Protein AF-A0A2D7M458-F1 (afdb_monomer_lite)

Radius of gyration: 39.73 Å; chains: 1; bounding box: 103×62×144 Å

pLDDT: mean 72.44, std 22.13, range [22.31, 97.94]

Structure (mmCIF, N/CA/C/O backbone):
data_AF-A0A2D7M458-F1
#
_entry.id   AF-A0A2D7M458-F1
#
loop_
_atom_site.group_PDB
_atom_site.id
_atom_site.type_symbol
_atom_site.label_atom_id
_atom_site.label_alt_id
_atom_site.label_comp_id
_atom_site.label_asym_id
_atom_site.label_entity_id
_atom_site.label_seq_id
_atom_site.pdbx_PDB_ins_code
_atom_site.Cartn_x
_atom_site.Cartn_y
_atom_site.Cartn_z
_atom_site.occupancy
_atom_site.B_iso_or_equiv
_atom_site.auth_seq_id
_atom_site.auth_comp_id
_atom_site.auth_asym_id
_atom_site.auth_atom_id
_atom_site.pdbx_PDB_model_num
ATOM 1 N N . MET A 1 1 ? 35.253 -13.707 -53.603 1.00 42.91 1 MET A N 1
ATOM 2 C CA . MET A 1 1 ? 36.537 -14.084 -54.230 1.00 42.91 1 MET A CA 1
ATOM 3 C C . MET A 1 1 ? 36.648 -15.599 -54.204 1.00 42.91 1 MET A C 1
ATOM 5 O O . MET A 1 1 ? 36.120 -16.211 -53.281 1.00 42.91 1 MET A O 1
ATOM 9 N N . ASP A 1 2 ? 37.274 -16.210 -55.200 1.00 36.78 2 ASP A N 1
ATOM 10 C CA . ASP A 1 2 ? 37.463 -17.662 -55.325 1.00 36.78 2 ASP A CA 1
ATOM 11 C C . ASP A 1 2 ? 38.689 -18.154 -54.534 1.00 36.78 2 ASP A C 1
ATOM 13 O O . ASP A 1 2 ? 39.519 -18.883 -55.051 1.00 36.78 2 ASP A O 1
ATOM 17 N N . GLY A 1 3 ? 38.869 -17.718 -53.284 1.00 37.53 3 GLY A N 1
ATOM 18 C CA 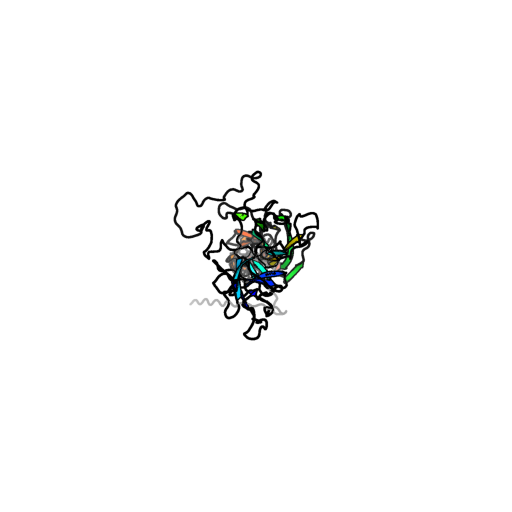. GLY A 1 3 ? 39.997 -18.173 -52.454 1.00 37.53 3 GLY A CA 1
ATOM 19 C C . GLY A 1 3 ? 41.407 -17.883 -53.007 1.00 37.53 3 GLY A C 1
ATOM 20 O O . GLY A 1 3 ? 42.372 -18.387 -52.439 1.00 37.53 3 GLY A O 1
ATOM 21 N N . GLY A 1 4 ? 41.537 -17.085 -54.076 1.00 41.81 4 GLY A N 1
ATOM 22 C CA . GLY A 1 4 ? 42.804 -16.763 -54.742 1.00 41.81 4 GLY A CA 1
ATOM 23 C C . GLY A 1 4 ? 42.955 -15.299 -55.176 1.00 41.81 4 GLY A C 1
ATOM 24 O O . GLY A 1 4 ? 43.680 -15.037 -56.129 1.00 41.81 4 GLY A O 1
ATOM 25 N N . ASP A 1 5 ? 42.273 -14.355 -54.514 1.00 41.47 5 ASP A N 1
ATOM 26 C CA . ASP A 1 5 ? 42.403 -12.897 -54.727 1.00 41.47 5 ASP A CA 1
ATOM 27 C C . ASP A 1 5 ? 42.155 -12.375 -56.164 1.00 41.47 5 ASP A C 1
ATOM 29 O O . ASP A 1 5 ? 42.577 -11.274 -56.522 1.00 41.47 5 ASP A O 1
ATOM 33 N N . ASN A 1 6 ? 41.408 -13.107 -57.000 1.00 44.62 6 ASN A N 1
ATOM 34 C CA . ASN A 1 6 ? 40.992 -12.616 -58.317 1.00 44.62 6 ASN A CA 1
ATOM 35 C C . ASN A 1 6 ? 39.714 -11.754 -58.236 1.00 44.62 6 ASN A C 1
ATOM 37 O O . ASN A 1 6 ? 38.726 -12.123 -57.588 1.00 44.62 6 ASN A O 1
ATOM 41 N N . PHE A 1 7 ? 39.699 -10.617 -58.948 1.00 40.91 7 PHE A N 1
ATOM 42 C CA . PHE A 1 7 ? 38.493 -9.799 -59.133 1.00 40.91 7 PHE A CA 1
ATOM 43 C C . PHE A 1 7 ? 37.426 -10.589 -59.916 1.00 40.91 7 PHE A C 1
ATOM 45 O O . PHE A 1 7 ? 37.661 -11.056 -61.029 1.00 40.91 7 PHE A O 1
ATOM 52 N N . ILE A 1 8 ? 36.227 -10.700 -59.332 1.00 46.44 8 ILE A N 1
ATOM 53 C CA . ILE A 1 8 ? 35.110 -11.568 -59.766 1.00 46.44 8 ILE A CA 1
ATOM 54 C C . ILE A 1 8 ? 34.598 -11.257 -61.190 1.00 46.44 8 ILE A C 1
ATOM 56 O O . ILE A 1 8 ? 34.002 -12.121 -61.830 1.00 46.44 8 ILE A O 1
ATOM 60 N N . GLY A 1 9 ? 34.891 -10.075 -61.744 1.00 43.88 9 GLY A N 1
ATOM 61 C CA . GLY A 1 9 ? 34.411 -9.648 -63.066 1.00 43.88 9 GLY A CA 1
ATOM 62 C C . GLY A 1 9 ? 34.861 -10.509 -64.258 1.00 43.88 9 GLY A C 1
ATOM 63 O O . GLY A 1 9 ? 34.273 -10.395 -65.329 1.00 43.88 9 GLY A O 1
ATOM 64 N N . ALA A 1 10 ? 35.865 -11.381 -64.098 1.00 42.72 10 ALA A N 1
ATOM 65 C CA . ALA A 1 10 ? 36.376 -12.239 -65.176 1.00 42.72 10 ALA A CA 1
ATOM 66 C C . ALA A 1 10 ? 35.914 -13.714 -65.108 1.00 42.72 10 ALA A C 1
ATOM 68 O O . ALA A 1 10 ? 36.205 -14.474 -66.028 1.00 42.72 10 ALA A O 1
ATOM 69 N N . LEU A 1 11 ? 35.202 -14.128 -64.049 1.00 46.69 11 LEU A N 1
ATOM 70 C CA . LEU A 1 11 ? 34.834 -15.535 -63.789 1.00 46.69 11 LEU A CA 1
ATOM 71 C C . LEU A 1 11 ? 33.321 -15.808 -63.783 1.00 46.69 11 LEU A C 1
ATOM 73 O O . LEU A 1 11 ? 32.903 -16.942 -63.559 1.00 46.69 11 LEU A O 1
ATOM 77 N N . ASP A 1 12 ? 32.499 -14.793 -64.044 1.00 51.44 12 ASP A N 1
ATOM 78 C CA . ASP A 1 12 ? 31.036 -14.885 -63.962 1.00 51.44 12 ASP A CA 1
ATOM 79 C C . ASP A 1 12 ? 30.378 -14.939 -65.348 1.00 51.44 12 ASP A C 1
ATOM 81 O O . ASP A 1 12 ? 29.316 -14.368 -65.566 1.00 51.44 12 ASP A O 1
ATOM 85 N N . VAL A 1 13 ? 31.003 -15.638 -66.298 1.00 52.03 13 VAL A N 1
ATOM 86 C CA . VAL A 1 13 ? 30.416 -15.981 -67.600 1.00 52.03 13 VAL A CA 1
ATOM 87 C C . VAL A 1 13 ? 30.430 -17.495 -67.776 1.00 52.03 13 VAL A C 1
ATOM 89 O O . VAL A 1 13 ? 31.457 -18.139 -67.565 1.00 52.03 13 VAL A O 1
ATOM 92 N N . ASP A 1 14 ? 29.281 -18.078 -68.121 1.00 53.59 14 ASP A N 1
ATOM 93 C CA . ASP A 1 14 ? 29.204 -19.497 -68.463 1.00 53.59 14 ASP A CA 1
ATOM 94 C C . ASP A 1 14 ? 30.024 -19.799 -69.734 1.00 53.59 14 ASP A C 1
ATOM 96 O O . ASP A 1 14 ? 30.554 -18.901 -70.392 1.00 53.59 14 ASP A O 1
ATOM 100 N N . GLN A 1 15 ? 30.131 -21.074 -70.119 1.00 51.78 15 GLN A N 1
ATOM 101 C CA . GLN A 1 15 ? 30.877 -21.480 -71.323 1.00 51.78 15 GLN A CA 1
ATOM 102 C C . GLN A 1 15 ? 30.355 -20.840 -72.631 1.00 51.78 15 GLN A C 1
ATOM 104 O O . GLN A 1 15 ? 30.968 -21.022 -73.681 1.00 51.78 15 GLN A O 1
ATOM 109 N N . LEU A 1 16 ? 29.240 -20.100 -72.580 1.00 48.41 16 LEU A N 1
ATOM 110 C CA . LEU A 1 16 ? 28.593 -19.408 -73.692 1.00 48.41 16 LEU A CA 1
ATOM 111 C C . LEU A 1 16 ? 28.726 -17.874 -73.606 1.00 48.41 16 LEU A C 1
ATOM 113 O O . LEU A 1 16 ? 28.222 -17.178 -74.486 1.00 48.41 16 LEU A O 1
ATOM 117 N N . GLY A 1 17 ? 29.417 -17.332 -72.597 1.00 50.50 17 GLY A N 1
ATOM 118 C CA . GLY A 1 17 ? 29.592 -15.888 -72.420 1.00 50.50 17 GLY A CA 1
ATOM 119 C C . GLY A 1 17 ? 28.402 -15.190 -71.754 1.00 50.50 17 GLY A C 1
ATOM 120 O O . GLY A 1 17 ? 28.288 -13.966 -71.835 1.00 50.50 17 GLY A O 1
ATOM 121 N N . THR A 1 18 ? 27.520 -15.938 -71.083 1.00 52.22 18 THR A N 1
ATOM 122 C CA . THR A 1 18 ? 26.344 -15.401 -70.383 1.00 52.22 18 THR A CA 1
ATOM 123 C C . THR A 1 18 ? 26.644 -15.175 -68.907 1.00 52.22 18 THR A C 1
ATOM 125 O O . THR A 1 18 ? 27.179 -16.063 -68.247 1.00 52.22 18 THR A O 1
ATOM 128 N N . ALA A 1 19 ? 26.278 -14.005 -68.372 1.00 56.38 19 ALA A N 1
ATOM 129 C CA . ALA A 1 19 ? 26.528 -13.667 -66.973 1.00 56.38 19 ALA A CA 1
ATOM 130 C C . ALA A 1 19 ? 25.887 -14.691 -66.011 1.00 56.38 19 ALA A C 1
ATOM 132 O O . ALA A 1 19 ? 24.665 -14.876 -66.022 1.00 56.38 19 ALA A O 1
ATOM 133 N N . VAL A 1 20 ? 26.697 -15.341 -65.172 1.00 60.06 20 VAL A N 1
ATOM 134 C CA . VAL A 1 20 ? 26.246 -16.338 -64.193 1.00 60.06 20 VAL A CA 1
ATOM 135 C C . VAL A 1 20 ? 25.509 -15.620 -63.064 1.00 60.06 20 VAL A C 1
ATOM 137 O O . VAL A 1 20 ? 26.082 -14.812 -62.341 1.00 60.06 20 VAL A O 1
ATOM 140 N N . ARG A 1 21 ? 24.214 -15.909 -62.905 1.00 61.44 21 ARG A N 1
ATOM 141 C CA . ARG A 1 21 ? 23.402 -15.392 -61.793 1.00 61.44 21 ARG A CA 1
ATOM 142 C C . ARG A 1 21 ? 23.460 -16.373 -60.633 1.00 61.44 21 ARG A C 1
ATOM 144 O O . ARG A 1 21 ? 23.138 -17.545 -60.827 1.00 61.44 21 ARG A O 1
ATOM 151 N N . ARG A 1 22 ? 23.819 -15.905 -59.439 1.00 68.94 22 ARG A N 1
ATOM 152 C CA . ARG A 1 22 ? 23.837 -16.729 -58.221 1.00 68.94 22 ARG A CA 1
ATOM 153 C C . ARG A 1 22 ? 22.893 -16.154 -57.184 1.00 68.94 22 ARG A C 1
ATOM 155 O O . ARG A 1 22 ? 22.775 -14.935 -57.071 1.00 68.94 22 ARG A O 1
ATOM 162 N N . ASP A 1 23 ? 22.224 -17.035 -56.454 1.00 70.94 23 ASP A N 1
ATOM 163 C CA . ASP A 1 23 ? 21.396 -16.640 -55.321 1.00 70.94 23 ASP A CA 1
ATOM 164 C C . ASP A 1 23 ? 22.310 -16.308 -54.130 1.00 70.94 23 ASP A C 1
ATOM 166 O O . ASP A 1 23 ? 23.219 -17.074 -53.796 1.00 70.94 23 ASP A O 1
ATOM 170 N N . LEU A 1 24 ? 22.075 -15.153 -53.510 1.00 70.31 24 LEU A N 1
ATOM 171 C CA . LEU A 1 24 ? 22.723 -14.744 -52.270 1.00 70.31 24 LEU A CA 1
ATOM 172 C C . LEU A 1 24 ? 21.852 -15.167 -51.090 1.00 70.31 24 LEU A C 1
ATOM 174 O O . LEU A 1 24 ? 20.653 -14.886 -51.061 1.00 70.31 24 LEU A O 1
ATOM 178 N N . VAL A 1 25 ? 22.472 -15.817 -50.109 1.00 77.38 25 VAL A N 1
ATOM 179 C CA . VAL A 1 25 ? 21.845 -16.187 -48.841 1.00 77.38 25 VAL A CA 1
ATOM 180 C C . VAL A 1 25 ? 22.512 -15.395 -47.729 1.00 77.38 25 VAL A C 1
ATOM 182 O O . VAL A 1 25 ? 23.719 -15.522 -47.506 1.00 77.38 25 VAL A O 1
ATOM 185 N N . THR A 1 26 ? 21.712 -14.596 -47.032 1.00 73.00 26 THR A N 1
ATOM 186 C CA . THR A 1 26 ? 22.141 -13.836 -45.858 1.00 73.00 26 THR A CA 1
ATOM 187 C C . THR A 1 26 ? 21.689 -14.568 -44.606 1.00 73.00 26 THR A C 1
ATOM 189 O O . THR A 1 26 ? 20.495 -14.795 -44.419 1.00 73.00 26 THR A O 1
ATOM 192 N N . THR A 1 27 ? 22.635 -14.924 -43.746 1.00 74.25 27 THR A N 1
ATOM 193 C CA . THR A 1 27 ? 22.366 -15.431 -42.400 1.00 74.25 27 THR A CA 1
ATOM 194 C C . THR A 1 27 ? 22.875 -14.431 -41.373 1.00 74.25 27 THR A C 1
ATOM 196 O O . THR A 1 27 ? 23.849 -13.716 -41.608 1.00 74.25 27 THR A O 1
ATOM 199 N N . VAL A 1 28 ? 22.194 -14.349 -40.235 1.00 69.19 28 VAL A N 1
ATOM 200 C CA . VAL A 1 28 ? 22.604 -13.496 -39.118 1.00 69.19 28 VAL A CA 1
ATOM 201 C C . VAL A 1 28 ? 22.677 -14.368 -37.880 1.00 69.19 28 VAL A C 1
ATOM 203 O O . VAL A 1 28 ? 21.696 -15.012 -37.516 1.00 69.19 28 VAL A O 1
ATOM 206 N N . GLU A 1 29 ? 23.841 -14.385 -37.244 1.00 70.00 29 GLU A N 1
ATOM 207 C CA . GLU A 1 29 ? 24.092 -15.145 -36.023 1.00 70.00 29 GLU A CA 1
ATOM 208 C C . GLU A 1 29 ? 24.490 -14.187 -34.895 1.00 70.00 29 GLU A C 1
ATOM 210 O O . GLU A 1 29 ? 25.413 -13.380 -35.033 1.00 70.00 29 GLU A O 1
ATOM 215 N N . GLY A 1 30 ? 23.783 -14.259 -33.765 1.00 60.41 30 GLY A N 1
ATOM 216 C CA . GLY A 1 30 ? 24.142 -13.515 -32.557 1.00 60.41 30 GLY A CA 1
ATOM 217 C C . GLY A 1 30 ? 25.309 -14.184 -31.827 1.00 60.41 30 GLY A C 1
ATOM 218 O O . GLY A 1 30 ? 25.275 -15.388 -31.576 1.00 60.41 30 GLY A O 1
ATOM 219 N N . LYS A 1 31 ? 26.339 -13.416 -31.450 1.00 54.88 31 LYS A N 1
ATOM 220 C CA . LYS A 1 31 ? 27.423 -13.885 -30.568 1.00 54.88 31 LYS A CA 1
ATOM 221 C C . LYS A 1 31 ? 27.085 -13.469 -29.129 1.00 54.88 31 LYS A C 1
ATO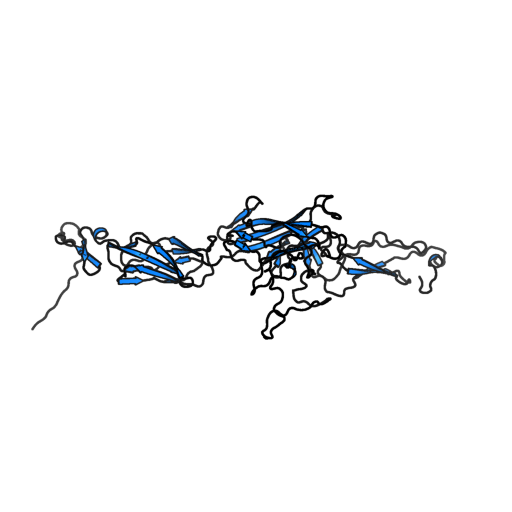M 223 O O . LYS A 1 31 ? 27.053 -12.272 -28.858 1.00 54.88 31 LYS A O 1
ATOM 228 N N . SER A 1 32 ? 26.858 -14.409 -28.202 1.00 47.12 32 SER A N 1
ATOM 229 C CA . SER A 1 32 ? 26.600 -14.073 -26.786 1.00 47.12 32 SER A CA 1
ATOM 230 C C . SER A 1 32 ? 27.602 -14.674 -25.805 1.00 47.12 32 SER A C 1
ATOM 232 O O . SER A 1 32 ? 27.968 -15.841 -25.929 1.00 47.12 32 SER A O 1
ATOM 234 N N . SER A 1 33 ? 27.969 -13.888 -24.788 1.00 36.97 33 SER A N 1
ATOM 235 C CA . SER A 1 33 ? 28.661 -14.330 -23.570 1.00 36.97 33 SER A CA 1
ATOM 236 C C . SER A 1 33 ? 27.756 -14.385 -22.327 1.00 36.97 33 SER A C 1
ATOM 238 O O . SER A 1 33 ? 28.241 -14.755 -21.264 1.00 36.97 33 SER A O 1
ATOM 240 N N . THR A 1 34 ? 26.462 -14.048 -22.416 1.00 39.31 34 THR A N 1
ATOM 241 C CA . THR A 1 34 ? 25.530 -14.050 -21.267 1.00 39.31 34 THR A CA 1
ATOM 242 C C . THR A 1 34 ? 24.084 -14.379 -21.680 1.00 39.31 34 THR A C 1
ATOM 244 O O . THR A 1 34 ? 23.667 -14.134 -22.813 1.00 39.31 34 THR A O 1
ATOM 247 N N . GLN A 1 35 ? 23.297 -14.984 -20.780 1.00 37.66 35 GLN A N 1
ATOM 248 C CA . GLN A 1 35 ? 21.851 -15.173 -20.976 1.00 37.66 35 GLN A CA 1
ATOM 249 C C . GLN A 1 35 ? 21.165 -13.798 -20.970 1.00 37.66 35 GLN A C 1
ATOM 251 O O . GLN A 1 35 ? 21.320 -13.046 -20.011 1.00 37.66 35 GLN A O 1
ATOM 256 N N . VAL A 1 36 ? 20.438 -13.443 -22.036 1.00 45.16 36 VAL A N 1
ATOM 257 C CA . VAL A 1 36 ? 19.767 -12.138 -22.155 1.00 45.16 36 VAL A CA 1
ATOM 258 C C . VAL A 1 36 ? 18.268 -12.332 -22.352 1.00 45.16 36 VAL A C 1
ATOM 260 O O . VAL A 1 36 ? 17.826 -13.169 -23.135 1.00 45.16 36 VAL A O 1
ATOM 263 N N . LYS A 1 37 ? 17.509 -11.528 -21.609 1.00 42.00 37 LYS A N 1
ATOM 264 C CA . LYS A 1 37 ? 16.048 -11.475 -21.531 1.00 42.00 37 LYS A CA 1
ATOM 265 C C . LYS A 1 37 ? 15.446 -10.720 -22.729 1.00 42.00 37 LYS A C 1
ATOM 267 O O . LYS A 1 37 ? 15.929 -9.640 -23.066 1.00 42.00 37 LYS A O 1
ATOM 272 N N . LYS A 1 38 ? 14.402 -11.265 -23.369 1.00 37.97 38 LYS A N 1
ATOM 273 C CA . LYS A 1 38 ? 13.627 -10.599 -24.434 1.00 37.97 38 LYS A CA 1
ATOM 274 C C . LYS A 1 38 ? 12.637 -9.628 -23.799 1.00 37.97 38 LYS A C 1
ATOM 276 O O . LYS A 1 38 ? 12.110 -9.904 -22.734 1.00 37.97 38 LYS A O 1
ATOM 281 N N . TYR A 1 39 ? 12.384 -8.495 -24.439 1.00 42.84 39 TYR A N 1
ATOM 282 C CA . TYR A 1 39 ? 11.534 -7.429 -23.911 1.00 42.84 39 TYR A CA 1
ATOM 283 C C . TYR A 1 39 ? 10.351 -7.210 -24.867 1.00 42.84 39 TYR A C 1
ATOM 285 O O . TYR A 1 39 ? 10.538 -6.792 -26.004 1.00 42.84 39 TYR A O 1
ATOM 293 N N . THR A 1 40 ? 9.133 -7.529 -24.432 1.00 41.59 40 THR A N 1
ATOM 294 C CA . THR A 1 40 ? 7.907 -7.516 -25.251 1.00 41.59 40 THR A CA 1
ATOM 295 C C . THR A 1 40 ? 6.961 -6.436 -24.742 1.00 41.59 40 THR A C 1
ATOM 297 O O . THR A 1 40 ? 6.500 -6.523 -23.613 1.00 41.59 40 THR A O 1
ATOM 300 N N . SER A 1 41 ? 6.652 -5.399 -25.520 1.00 40.91 41 SER A N 1
ATOM 301 C CA . SER A 1 41 ? 5.780 -4.308 -25.054 1.00 40.91 41 SER A CA 1
ATOM 302 C C . SER A 1 41 ? 4.369 -4.806 -24.713 1.00 40.91 41 SER A C 1
ATOM 304 O O . SER A 1 41 ? 3.691 -5.379 -25.568 1.00 40.91 41 SER A O 1
ATOM 306 N N . THR A 1 42 ? 3.908 -4.555 -23.488 1.00 41.25 42 THR A N 1
ATOM 307 C CA . THR A 1 42 ? 2.502 -4.762 -23.098 1.00 41.25 42 THR A CA 1
ATOM 308 C C . THR A 1 42 ? 1.607 -3.627 -23.598 1.00 41.25 42 THR A C 1
ATOM 310 O O . THR A 1 42 ? 2.117 -2.568 -23.973 1.00 41.25 42 THR A O 1
ATOM 313 N N . PRO A 1 43 ? 0.267 -3.789 -23.564 1.00 32.16 43 PRO A N 1
ATOM 314 C CA . PRO A 1 43 ? -0.682 -2.705 -23.834 1.00 32.16 43 PRO A CA 1
ATOM 315 C C . PRO A 1 43 ? -0.455 -1.435 -22.989 1.00 32.16 43 PRO A C 1
ATOM 317 O O . PRO A 1 43 ? -0.871 -0.357 -23.406 1.00 32.16 43 PRO A O 1
ATOM 320 N N . GLY A 1 44 ? 0.227 -1.548 -21.839 1.00 34.59 44 GLY A N 1
ATOM 321 C CA . GLY A 1 44 ? 0.660 -0.432 -20.988 1.00 34.59 44 GLY A CA 1
ATOM 322 C C . GLY A 1 44 ? 1.957 0.270 -21.423 1.00 34.59 44 GLY A C 1
ATOM 323 O O . GLY A 1 44 ? 2.362 1.231 -20.782 1.00 34.59 44 GLY A O 1
ATOM 324 N N . GLY A 1 45 ? 2.614 -0.174 -22.501 1.00 43.06 45 GLY A N 1
ATOM 325 C CA . GLY A 1 45 ? 3.807 0.464 -23.077 1.00 43.06 45 GLY A CA 1
ATOM 326 C C . GLY A 1 45 ? 5.149 0.044 -22.465 1.00 43.06 45 GLY A C 1
ATOM 327 O O . GLY A 1 45 ? 6.190 0.336 -23.050 1.00 43.06 45 GLY A O 1
ATOM 328 N N . ALA A 1 46 ? 5.155 -0.686 -21.347 1.00 42.59 46 ALA A N 1
ATOM 329 C CA . ALA A 1 46 ? 6.374 -1.208 -20.736 1.00 42.59 46 ALA A CA 1
ATOM 330 C C . ALA A 1 46 ? 6.718 -2.622 -21.257 1.00 42.59 46 ALA A C 1
ATOM 332 O O . ALA A 1 46 ? 5.816 -3.450 -21.463 1.00 42.59 46 ALA A O 1
ATOM 333 N N . PRO A 1 47 ? 8.007 -2.931 -21.485 1.00 44.97 47 PRO A N 1
ATOM 334 C CA . PRO A 1 47 ? 8.416 -4.240 -21.968 1.00 44.97 47 PRO A CA 1
ATOM 335 C C . PRO A 1 47 ? 8.342 -5.326 -20.880 1.00 44.97 47 PRO A C 1
ATOM 337 O O . PRO A 1 47 ? 8.878 -5.177 -19.786 1.00 44.97 47 PRO A O 1
ATOM 340 N N . VAL A 1 48 ? 7.724 -6.457 -21.208 1.00 42.22 48 VAL A N 1
ATOM 341 C CA . VAL A 1 48 ? 7.727 -7.717 -20.460 1.00 42.22 48 VAL A CA 1
ATOM 342 C C . VAL A 1 48 ? 8.960 -8.524 -20.810 1.00 42.22 48 VAL A C 1
ATOM 344 O O . VAL A 1 48 ? 9.236 -8.776 -21.980 1.00 42.22 48 VAL A O 1
ATOM 347 N N . ILE A 1 49 ? 9.655 -8.956 -19.767 1.00 45.03 49 ILE A N 1
ATOM 348 C CA . ILE A 1 49 ? 10.755 -9.907 -19.828 1.00 45.03 49 ILE A CA 1
ATOM 349 C C . ILE A 1 49 ? 10.190 -11.274 -20.237 1.00 45.03 49 ILE A C 1
ATOM 351 O O . ILE A 1 49 ? 9.504 -11.911 -19.444 1.00 45.03 49 ILE A O 1
ATOM 355 N N . ASP A 1 50 ? 10.465 -11.711 -21.461 1.00 37.53 50 ASP A N 1
ATOM 356 C CA . ASP A 1 50 ? 10.244 -13.077 -21.927 1.00 37.53 50 ASP A CA 1
ATOM 357 C C . ASP A 1 50 ? 11.604 -13.787 -22.027 1.00 37.53 50 ASP A C 1
ATOM 359 O O . ASP A 1 50 ? 12.572 -13.256 -22.579 1.00 37.53 50 ASP A O 1
ATOM 363 N N . GLU A 1 51 ? 11.719 -14.975 -21.445 1.00 37.16 51 GLU A N 1
ATOM 364 C CA . GLU A 1 51 ? 12.935 -15.785 -21.527 1.00 37.16 51 GLU A CA 1
ATOM 365 C C . GLU A 1 51 ? 12.790 -16.748 -22.703 1.00 37.16 51 GLU A C 1
ATOM 367 O O . GLU A 1 51 ? 12.181 -17.810 -22.599 1.00 37.16 51 GLU A O 1
ATOM 372 N N . GLY A 1 52 ? 13.333 -16.356 -23.857 1.00 37.31 52 GLY A N 1
ATOM 373 C CA . GLY A 1 52 ? 13.259 -17.142 -25.085 1.00 37.31 52 GLY A CA 1
ATOM 374 C C . GLY A 1 52 ? 14.610 -17.236 -25.797 1.00 37.31 52 GLY A C 1
ATOM 375 O O . GLY A 1 52 ? 15.420 -16.311 -25.700 1.00 37.31 52 GLY A O 1
ATOM 376 N N . PRO A 1 53 ? 14.883 -18.337 -26.523 1.00 36.84 53 PRO A N 1
ATOM 377 C CA . PRO A 1 53 ? 16.076 -18.442 -27.350 1.00 36.84 53 PRO A CA 1
ATOM 378 C C . PRO A 1 53 ? 16.078 -17.374 -28.453 1.00 36.84 53 PRO A C 1
ATOM 380 O O . PRO A 1 53 ? 15.031 -17.013 -28.993 1.00 36.84 53 PRO A O 1
ATOM 383 N N . TRP A 1 54 ? 17.283 -16.893 -28.771 1.00 50.75 54 TRP A N 1
ATOM 384 C CA . TRP A 1 54 ? 17.597 -15.965 -29.856 1.00 50.75 54 TRP A CA 1
ATOM 385 C C . TRP A 1 54 ? 16.814 -16.292 -31.123 1.00 50.75 54 TRP A C 1
ATOM 387 O O . TRP A 1 54 ? 17.117 -17.280 -31.781 1.00 50.75 54 TRP A O 1
ATOM 397 N N . LEU A 1 55 ? 15.884 -15.427 -31.501 1.00 43.31 55 LEU A N 1
ATOM 398 C CA . LEU A 1 55 ? 15.562 -15.189 -32.900 1.00 43.31 55 LEU A CA 1
ATOM 399 C C . LEU A 1 55 ? 15.195 -13.713 -33.013 1.00 43.31 55 LEU A C 1
ATOM 401 O O . LEU A 1 55 ? 14.087 -13.302 -32.670 1.00 43.31 55 LEU A O 1
ATOM 405 N N . SER A 1 56 ? 16.165 -12.904 -33.443 1.00 50.12 56 SER A N 1
ATOM 406 C CA . SER A 1 56 ? 15.821 -11.723 -34.219 1.00 50.12 56 SER A CA 1
ATOM 407 C C . SER A 1 56 ? 15.208 -12.239 -35.515 1.00 50.12 56 SER A C 1
ATOM 409 O O . SER A 1 56 ? 15.818 -13.044 -36.221 1.00 50.12 56 SER A O 1
ATOM 411 N N . ASP A 1 57 ? 13.987 -11.812 -35.816 1.00 54.81 57 ASP A N 1
ATOM 412 C CA . ASP A 1 57 ? 13.425 -12.082 -37.130 1.00 54.81 57 ASP A CA 1
ATOM 413 C C . ASP A 1 57 ? 14.247 -11.262 -38.125 1.00 54.81 57 ASP A C 1
ATOM 415 O O . ASP A 1 57 ? 14.249 -10.027 -38.106 1.00 54.81 57 ASP A O 1
ATOM 419 N N . VAL A 1 58 ? 15.032 -11.969 -38.931 1.00 58.22 58 VAL A N 1
ATOM 420 C CA . VAL A 1 58 ? 15.842 -11.397 -39.998 1.00 58.22 58 VAL A CA 1
ATOM 421 C C . VAL A 1 58 ? 15.012 -11.503 -41.258 1.00 58.22 58 VAL A C 1
ATOM 423 O O . VAL A 1 58 ? 14.709 -12.603 -41.722 1.00 58.22 58 VAL A O 1
ATOM 426 N N . SER A 1 59 ? 14.656 -10.359 -41.826 1.00 59.28 59 SER A N 1
ATOM 427 C CA . SER A 1 59 ? 14.052 -10.321 -43.150 1.00 59.28 59 SER A CA 1
ATOM 428 C C . SER A 1 59 ? 15.045 -9.721 -44.134 1.00 59.28 59 SER A C 1
ATOM 430 O O . SER A 1 59 ? 15.588 -8.636 -43.934 1.00 59.28 59 SER A O 1
ATOM 432 N N . VAL A 1 60 ? 15.326 -10.490 -45.180 1.00 63.56 60 VAL A N 1
ATOM 433 C CA . VAL A 1 60 ? 16.123 -10.078 -46.335 1.00 63.56 60 VAL A CA 1
ATOM 434 C C . VAL A 1 60 ? 15.436 -10.678 -47.547 1.00 63.56 60 VAL A C 1
ATOM 436 O O . VAL A 1 60 ? 15.127 -11.874 -47.544 1.00 63.56 60 VAL A O 1
ATOM 439 N N . SER A 1 61 ? 15.164 -9.888 -48.583 1.00 56.94 61 SER A N 1
ATOM 440 C CA . SER A 1 61 ? 14.687 -10.471 -49.834 1.00 56.94 61 SER A CA 1
ATOM 441 C C . SER A 1 61 ? 15.766 -11.363 -50.454 1.00 56.94 61 SER A C 1
ATOM 443 O O . SER A 1 61 ? 16.965 -11.107 -50.357 1.00 56.94 61 SER A O 1
ATOM 445 N N . ALA A 1 62 ? 15.345 -12.441 -51.118 1.00 59.19 62 ALA A N 1
ATOM 446 C CA . ALA A 1 62 ? 16.266 -13.250 -51.905 1.00 59.19 62 ALA A CA 1
ATOM 447 C C . ALA A 1 62 ? 16.818 -12.394 -53.058 1.00 59.19 62 ALA A C 1
ATOM 449 O O . ALA A 1 62 ? 16.066 -11.955 -53.935 1.00 59.19 62 ALA A O 1
ATOM 450 N N . ARG A 1 63 ? 18.131 -12.147 -53.060 1.00 65.88 63 ARG A N 1
ATOM 451 C CA . ARG A 1 63 ? 18.812 -11.342 -54.084 1.00 65.88 63 ARG A CA 1
ATOM 452 C C . ARG A 1 63 ? 19.657 -12.228 -54.995 1.00 65.88 63 ARG A C 1
ATOM 454 O O . ARG A 1 63 ? 20.170 -13.266 -54.584 1.00 65.88 63 ARG A O 1
ATOM 461 N N . ARG A 1 64 ? 19.808 -11.799 -56.251 1.00 58.59 64 ARG A N 1
ATOM 462 C CA . ARG A 1 64 ? 20.666 -12.446 -57.253 1.00 58.59 64 ARG A CA 1
ATOM 463 C C . ARG A 1 64 ? 21.785 -11.516 -57.674 1.00 58.59 64 ARG A C 1
ATOM 465 O O . ARG A 1 64 ? 21.538 -10.330 -57.880 1.00 58.59 64 ARG A O 1
ATOM 472 N N . THR A 1 65 ? 22.978 -12.064 -57.859 1.00 62.91 65 THR A N 1
ATOM 473 C CA . THR A 1 65 ? 24.091 -11.322 -58.456 1.00 62.91 65 THR A CA 1
ATOM 474 C C . THR A 1 65 ? 23.857 -11.089 -59.951 1.00 62.91 65 THR A C 1
ATOM 476 O O . THR A 1 65 ? 23.264 -11.920 -60.649 1.00 62.91 65 THR A O 1
ATOM 479 N N . ALA A 1 66 ? 24.333 -9.953 -60.456 1.00 57.72 66 ALA A N 1
ATOM 480 C CA . ALA A 1 66 ? 24.434 -9.655 -61.878 1.00 57.72 66 ALA A CA 1
ATOM 481 C C . ALA A 1 66 ? 25.812 -9.041 -62.155 1.00 57.72 66 ALA A C 1
ATOM 483 O O . ALA A 1 66 ? 26.206 -8.089 -61.494 1.00 57.72 66 ALA A O 1
ATOM 484 N N . LEU A 1 67 ? 26.541 -9.588 -63.137 1.00 63.03 67 LEU A N 1
ATOM 485 C CA . LEU A 1 67 ? 27.883 -9.118 -63.527 1.00 63.03 67 LEU A CA 1
ATOM 486 C C . LEU A 1 67 ? 28.920 -9.148 -62.382 1.00 63.03 67 LEU A C 1
ATOM 488 O O . LEU A 1 67 ? 29.785 -8.280 -62.305 1.00 63.03 67 LEU A O 1
ATOM 492 N N . GLY A 1 68 ? 28.844 -10.142 -61.490 1.00 61.50 68 GLY A N 1
ATOM 493 C CA . GLY A 1 68 ? 29.759 -10.262 -60.349 1.00 61.50 68 GLY A CA 1
ATOM 494 C C . GLY A 1 68 ? 29.481 -9.301 -59.189 1.00 61.50 68 GLY A C 1
ATOM 495 O O . GLY A 1 68 ? 30.218 -9.325 -58.204 1.00 61.50 68 GLY A O 1
ATOM 496 N N . GLU A 1 69 ? 28.420 -8.494 -59.269 1.00 64.62 69 GLU A N 1
ATOM 497 C CA . GLU A 1 69 ? 27.978 -7.587 -58.211 1.00 64.62 69 GLU A CA 1
ATOM 498 C C . GLU A 1 69 ? 26.603 -8.013 -57.677 1.00 64.62 69 GLU A C 1
ATOM 500 O O . GLU A 1 69 ? 25.732 -8.483 -58.415 1.00 64.62 69 GLU A O 1
ATOM 505 N N . GLY A 1 70 ? 26.403 -7.873 -56.368 1.00 67.62 70 GLY A N 1
ATOM 506 C CA . GLY A 1 70 ? 25.117 -8.073 -55.714 1.00 67.62 70 GLY A CA 1
ATOM 507 C C . GLY A 1 70 ? 24.948 -7.050 -54.604 1.00 67.62 70 GLY A C 1
ATOM 508 O O . GLY A 1 70 ? 25.837 -6.895 -53.770 1.00 67.62 70 GLY A O 1
ATOM 509 N N . VAL A 1 71 ? 23.814 -6.353 -54.605 1.00 70.31 71 VAL A N 1
ATOM 510 C CA . VAL A 1 71 ? 23.469 -5.353 -53.591 1.00 70.31 71 VAL A CA 1
ATOM 511 C C . VAL A 1 71 ? 22.371 -5.924 -52.703 1.00 70.31 71 VAL A C 1
ATOM 513 O O . VAL A 1 71 ? 21.350 -6.402 -53.199 1.00 70.31 71 VAL A O 1
ATOM 516 N N . ILE A 1 72 ? 22.602 -5.877 -51.393 1.00 71.81 72 ILE A N 1
ATOM 517 C CA . ILE A 1 72 ? 21.601 -6.144 -50.360 1.00 71.81 72 ILE A CA 1
ATOM 518 C C . ILE A 1 72 ? 21.331 -4.798 -49.687 1.00 71.81 72 ILE A C 1
ATOM 520 O O . ILE A 1 72 ? 22.199 -4.269 -48.997 1.00 71.81 72 ILE A O 1
ATOM 524 N N . ASP A 1 73 ? 20.161 -4.224 -49.939 1.00 73.31 73 ASP A N 1
ATOM 525 C CA . ASP A 1 73 ? 19.742 -2.896 -49.469 1.00 73.31 73 ASP A CA 1
ATOM 526 C C . ASP A 1 73 ? 18.563 -2.953 -48.483 1.00 73.31 73 ASP A C 1
ATOM 528 O O . ASP A 1 73 ? 18.151 -1.930 -47.942 1.00 73.31 73 ASP A O 1
ATOM 532 N N . ASP A 1 74 ? 18.031 -4.148 -48.234 1.00 73.19 74 ASP A N 1
ATOM 533 C CA . ASP A 1 74 ? 16.802 -4.389 -47.484 1.00 73.19 74 ASP A CA 1
ATOM 534 C C . ASP A 1 74 ? 16.998 -5.324 -46.282 1.00 73.19 74 ASP A C 1
ATOM 536 O O . ASP A 1 74 ? 16.038 -5.926 -45.807 1.00 73.19 74 ASP A O 1
ATOM 540 N N . LEU A 1 75 ? 18.229 -5.440 -45.771 1.00 77.38 75 LEU A N 1
ATOM 541 C CA . LEU A 1 75 ? 18.493 -6.157 -44.524 1.00 77.38 75 LEU A CA 1
ATOM 542 C C . LEU A 1 75 ? 17.756 -5.472 -43.368 1.00 77.38 75 LEU A C 1
ATOM 544 O O . LEU A 1 75 ? 18.126 -4.375 -42.947 1.00 77.38 75 LEU A O 1
ATOM 548 N N . GLN A 1 76 ? 16.736 -6.141 -42.836 1.00 73.88 76 GLN A N 1
ATOM 549 C CA . GLN A 1 76 ? 15.966 -5.674 -41.691 1.00 73.88 76 GLN A CA 1
ATOM 550 C C . GLN A 1 76 ? 16.082 -6.660 -40.531 1.00 73.88 76 GLN A C 1
ATOM 552 O O . GLN A 1 76 ? 15.797 -7.852 -40.660 1.00 73.88 76 GLN A O 1
ATOM 557 N N . LEU A 1 77 ? 16.475 -6.121 -39.379 1.00 71.06 77 LEU A N 1
ATOM 558 C CA . LEU A 1 77 ? 16.445 -6.806 -38.094 1.00 71.06 77 LEU A CA 1
ATOM 559 C C . LEU A 1 77 ? 15.212 -6.317 -37.335 1.00 71.06 77 LEU A C 1
ATOM 561 O O . LEU A 1 77 ? 15.162 -5.158 -36.920 1.00 71.06 77 LEU A O 1
ATOM 565 N N . SER A 1 78 ? 14.216 -7.180 -37.154 1.00 62.75 78 SER A N 1
ATOM 566 C CA . SER A 1 78 ? 13.064 -6.872 -36.299 1.00 62.75 78 SER A CA 1
ATOM 567 C C . SER A 1 78 ? 13.387 -7.180 -34.839 1.00 62.75 78 SER A C 1
ATOM 569 O O . SER A 1 78 ? 13.821 -8.286 -34.516 1.00 62.75 78 SER A O 1
ATOM 571 N N . SER A 1 79 ? 13.173 -6.188 -33.967 1.00 58.00 79 SER A N 1
ATOM 572 C CA . SER A 1 79 ? 13.378 -6.274 -32.512 1.00 58.00 79 SER A CA 1
ATOM 573 C C . SER A 1 79 ? 14.733 -6.876 -32.091 1.00 58.00 79 SER A C 1
ATOM 575 O O . SER A 1 79 ? 14.754 -7.818 -31.294 1.0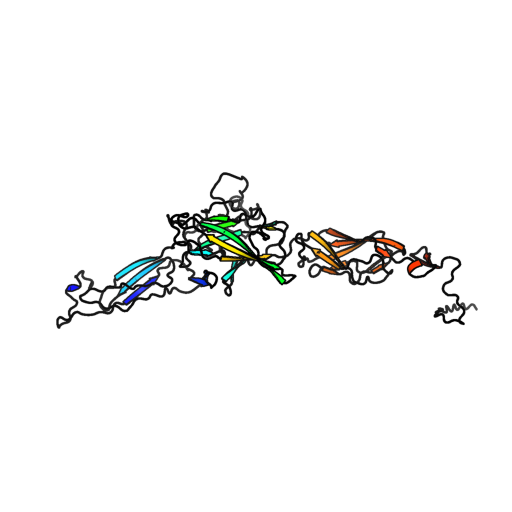0 58.00 79 SER A O 1
ATOM 577 N N . PRO A 1 80 ? 15.874 -6.379 -32.614 1.00 63.28 80 PRO A N 1
ATOM 578 C CA . PRO A 1 80 ? 17.174 -6.914 -32.235 1.00 63.28 80 PRO A CA 1
ATOM 579 C C . PRO A 1 80 ? 17.481 -6.593 -30.767 1.00 63.28 80 PRO A C 1
ATOM 581 O O . PRO A 1 80 ? 17.307 -5.460 -30.318 1.00 63.28 80 PRO A O 1
ATOM 584 N N . THR A 1 81 ? 17.973 -7.579 -30.019 1.00 62.88 81 THR A N 1
ATOM 585 C CA . THR A 1 81 ? 18.528 -7.355 -28.677 1.00 62.88 81 THR A CA 1
ATOM 586 C C . THR A 1 81 ? 19.903 -6.689 -28.773 1.00 62.88 81 THR A C 1
ATOM 588 O O . THR A 1 81 ? 20.571 -6.778 -29.808 1.00 62.88 81 THR A O 1
ATOM 591 N N . LEU A 1 82 ? 20.350 -6.034 -27.695 1.00 69.31 82 LEU A N 1
ATOM 592 C CA . LEU A 1 82 ? 21.708 -5.487 -27.628 1.00 69.31 82 LEU A CA 1
ATOM 593 C C . LEU A 1 82 ? 22.754 -6.582 -27.822 1.00 69.31 82 LEU A C 1
ATOM 595 O O . LEU A 1 82 ? 22.644 -7.662 -27.240 1.00 69.31 82 LEU A O 1
ATOM 599 N N . GLY A 1 83 ? 23.800 -6.277 -28.583 1.00 67.69 83 GLY A N 1
ATOM 600 C CA . GLY A 1 83 ? 24.909 -7.199 -28.786 1.00 67.69 83 GLY A CA 1
ATOM 601 C C . GLY A 1 83 ? 25.533 -7.104 -30.167 1.00 67.69 83 GLY A C 1
ATOM 602 O O . GLY A 1 83 ? 25.178 -6.258 -30.987 1.00 67.69 83 GLY A O 1
ATOM 603 N N . ASN A 1 84 ? 26.487 -7.996 -30.413 1.00 74.69 84 ASN A N 1
ATOM 604 C CA . ASN A 1 84 ? 27.187 -8.084 -31.685 1.00 74.69 84 ASN A CA 1
ATOM 605 C C . ASN A 1 84 ? 26.631 -9.251 -32.504 1.00 74.69 84 ASN A C 1
ATOM 607 O O . ASN A 1 84 ? 26.553 -10.388 -32.031 1.00 74.69 84 ASN A O 1
ATOM 611 N N . TYR A 1 85 ? 26.288 -8.961 -33.749 1.00 74.94 85 TYR A N 1
ATOM 612 C CA . TYR A 1 85 ? 25.737 -9.898 -34.712 1.00 74.94 85 TYR A CA 1
ATOM 613 C C . TYR A 1 85 ? 26.732 -10.076 -35.844 1.00 74.94 85 TYR A C 1
ATOM 615 O O . TYR A 1 85 ? 27.174 -9.094 -36.434 1.00 74.94 85 TYR A O 1
ATOM 623 N N . ALA A 1 86 ? 27.059 -11.319 -36.170 1.00 80.56 86 ALA A N 1
ATOM 624 C CA . ALA A 1 86 ? 27.775 -11.624 -37.394 1.00 80.56 86 ALA A CA 1
ATOM 625 C C . ALA A 1 86 ? 26.750 -11.790 -38.516 1.00 80.56 86 ALA A C 1
ATOM 627 O O . ALA A 1 86 ? 25.901 -12.680 -38.469 1.00 80.56 86 ALA A O 1
ATOM 628 N N . VAL A 1 87 ? 26.824 -10.924 -39.520 1.00 81.12 87 VAL A N 1
ATOM 629 C CA . VAL A 1 87 ? 26.066 -11.077 -40.759 1.00 81.12 87 VAL A CA 1
ATOM 630 C C . VAL A 1 87 ? 26.957 -11.792 -41.754 1.00 81.12 87 VAL A C 1
ATOM 632 O O . VAL A 1 87 ? 28.021 -11.288 -42.113 1.00 81.12 87 VAL A O 1
ATOM 635 N N . THR A 1 88 ? 26.520 -12.962 -42.203 1.00 82.94 88 THR A N 1
ATOM 636 C CA . THR A 1 88 ? 27.234 -13.778 -43.179 1.00 82.94 88 THR A CA 1
ATOM 637 C C . THR A 1 88 ? 26.461 -13.801 -44.484 1.00 82.94 88 THR A C 1
ATOM 639 O O . THR A 1 88 ? 25.310 -14.226 -44.548 1.00 82.94 88 THR A O 1
ATOM 642 N N . ILE A 1 89 ? 27.117 -13.358 -45.551 1.00 81.19 89 ILE A N 1
ATOM 643 C CA . ILE A 1 89 ? 26.607 -13.448 -46.914 1.00 81.19 89 ILE A CA 1
ATOM 644 C C . ILE A 1 89 ? 27.310 -14.620 -47.584 1.00 81.19 89 ILE A C 1
ATOM 646 O O . ILE A 1 89 ? 28.542 -14.683 -47.650 1.00 81.19 89 ILE A O 1
ATOM 650 N N . SER A 1 90 ? 26.518 -15.556 -48.092 1.00 80.12 90 SER A N 1
ATOM 651 C CA . SER A 1 90 ? 27.000 -16.764 -48.748 1.00 80.12 90 SER A CA 1
ATOM 652 C C . SER A 1 90 ? 26.342 -16.959 -50.113 1.00 80.12 90 SER A C 1
ATOM 654 O O . SER A 1 90 ? 25.233 -16.500 -50.375 1.00 80.12 90 SER A O 1
ATOM 656 N N . SER A 1 91 ? 27.059 -17.636 -51.003 1.00 75.81 91 SER A N 1
ATOM 657 C CA . SER A 1 91 ? 26.573 -18.088 -52.305 1.00 75.81 91 SER A CA 1
ATOM 658 C C . SER A 1 91 ? 27.180 -19.461 -52.574 1.00 75.81 91 SER A C 1
ATOM 660 O O . SER A 1 91 ? 28.346 -19.680 -52.227 1.00 75.81 91 SER A O 1
ATOM 662 N N . PRO A 1 92 ? 26.466 -20.374 -53.253 1.00 71.94 92 PRO A N 1
ATOM 663 C CA . PRO A 1 92 ? 27.047 -21.631 -53.699 1.00 71.94 92 PRO A CA 1
ATOM 664 C C . PRO A 1 92 ? 28.366 -21.410 -54.460 1.00 71.94 92 PRO A C 1
ATOM 666 O O . PRO A 1 92 ? 28.461 -20.526 -55.320 1.00 71.94 92 PRO A O 1
ATOM 669 N N . ALA A 1 93 ? 29.377 -22.220 -54.130 1.00 68.88 93 ALA A N 1
ATOM 670 C CA . ALA A 1 93 ? 30.708 -22.222 -54.747 1.00 68.88 93 ALA A CA 1
ATOM 671 C C . ALA A 1 93 ? 31.529 -20.917 -54.618 1.00 68.88 93 ALA A C 1
ATOM 673 O O . ALA A 1 93 ? 32.499 -20.740 -55.353 1.00 68.88 93 ALA A O 1
ATOM 674 N N . LEU A 1 94 ? 31.172 -20.012 -53.698 1.00 70.44 94 LEU A N 1
ATOM 675 C CA . LEU A 1 94 ? 31.973 -18.835 -53.342 1.00 70.44 94 LEU A CA 1
ATOM 676 C C . LEU A 1 94 ? 32.333 -18.860 -51.855 1.00 70.44 94 LEU A C 1
ATOM 678 O O . LEU A 1 94 ? 31.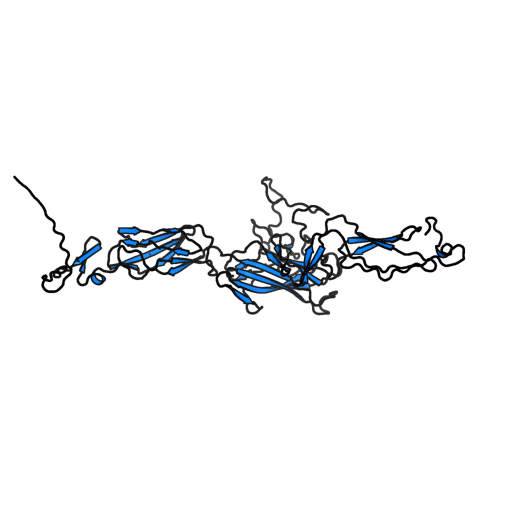572 -19.368 -51.034 1.00 70.44 94 LEU A O 1
ATOM 682 N N . ALA A 1 95 ? 33.483 -18.278 -51.506 1.00 73.12 95 ALA A N 1
ATOM 683 C CA . ALA A 1 95 ? 33.805 -18.004 -50.111 1.00 73.12 95 ALA A CA 1
ATOM 684 C C . ALA A 1 95 ? 32.789 -17.004 -49.536 1.00 73.12 95 ALA A C 1
ATOM 686 O O . ALA A 1 95 ? 32.500 -15.983 -50.168 1.00 73.12 95 ALA A O 1
ATOM 687 N N . SER A 1 96 ? 32.250 -17.303 -48.354 1.00 80.56 96 SER A N 1
ATOM 688 C CA . SER A 1 96 ? 31.358 -16.397 -47.634 1.00 80.56 96 SER A CA 1
ATOM 689 C C . SER A 1 96 ? 32.114 -15.170 -47.137 1.00 80.56 96 SER A C 1
ATOM 691 O O . SER A 1 96 ? 33.291 -15.254 -46.783 1.00 80.56 96 SER A O 1
ATOM 693 N N . VAL A 1 97 ? 31.415 -14.045 -47.053 1.00 81.12 97 VAL A N 1
ATOM 694 C CA . VAL A 1 97 ? 31.919 -12.831 -46.407 1.00 81.12 97 VAL A CA 1
ATOM 695 C C . VAL A 1 97 ? 31.093 -12.592 -45.157 1.00 81.12 97 VAL A C 1
ATOM 697 O O . VAL A 1 97 ? 29.866 -12.659 -45.207 1.00 81.12 97 VAL A O 1
ATOM 700 N N . SER A 1 98 ? 31.774 -12.304 -44.052 1.00 82.94 98 SER A N 1
ATOM 701 C CA . SER A 1 98 ? 31.134 -11.952 -42.790 1.00 82.94 98 SER A CA 1
ATOM 702 C C . SER A 1 98 ? 31.570 -10.565 -42.353 1.00 82.94 98 SER A C 1
ATOM 704 O O . SER A 1 98 ? 32.741 -10.209 -42.483 1.00 82.94 98 SER A O 1
ATOM 706 N N . PHE A 1 99 ? 30.634 -9.804 -41.804 1.00 81.00 99 PHE A N 1
ATOM 707 C CA . PHE A 1 99 ? 30.907 -8.551 -41.115 1.00 81.00 99 PHE A CA 1
ATOM 708 C C . PHE A 1 99 ? 30.096 -8.498 -39.823 1.00 81.00 99 PHE A C 1
ATOM 710 O O . PHE A 1 99 ? 29.039 -9.120 -39.719 1.00 81.00 99 PHE A O 1
ATOM 717 N N . ASP A 1 100 ? 30.607 -7.778 -38.829 1.00 81.62 100 ASP A N 1
ATOM 718 C CA . ASP A 1 100 ? 29.934 -7.635 -37.543 1.00 81.62 100 ASP A CA 1
ATOM 719 C C . ASP A 1 100 ? 29.091 -6.345 -37.528 1.00 81.62 100 ASP A C 1
ATOM 721 O O . ASP A 1 100 ? 29.551 -5.277 -37.936 1.00 81.62 100 ASP A O 1
ATOM 725 N N . ILE A 1 101 ? 27.857 -6.443 -37.035 1.00 78.56 101 ILE A N 1
ATOM 726 C CA . ILE A 1 101 ? 26.988 -5.316 -36.685 1.00 78.56 101 ILE A CA 1
ATOM 727 C C . ILE A 1 101 ? 26.872 -5.279 -35.163 1.00 78.56 101 ILE A C 1
ATOM 729 O O . ILE A 1 101 ? 26.616 -6.307 -34.539 1.00 78.56 101 ILE A O 1
ATOM 733 N N . SER A 1 102 ? 27.023 -4.101 -34.563 1.00 75.50 102 SER A N 1
ATOM 734 C CA . SER A 1 102 ? 26.783 -3.902 -33.132 1.00 75.50 102 SER A CA 1
ATOM 735 C C . SER A 1 102 ? 25.467 -3.163 -32.922 1.00 75.50 102 SER A C 1
ATOM 737 O O . SER A 1 102 ? 25.262 -2.087 -33.483 1.00 75.50 102 SER A O 1
ATOM 739 N N . ILE A 1 103 ? 24.575 -3.751 -32.128 1.00 73.88 103 ILE A N 1
ATOM 740 C CA . ILE A 1 103 ? 23.329 -3.133 -31.680 1.00 73.88 103 ILE A CA 1
ATOM 741 C C . ILE A 1 103 ? 23.566 -2.587 -30.275 1.00 73.88 103 ILE A C 1
ATOM 743 O O . ILE A 1 103 ? 23.795 -3.345 -29.329 1.00 73.88 103 ILE A O 1
ATOM 747 N N . THR A 1 104 ? 23.518 -1.264 -30.153 1.00 72.06 104 THR A N 1
ATOM 748 C CA . THR A 1 104 ? 23.684 -0.524 -28.897 1.00 72.06 104 THR A CA 1
ATOM 749 C C . THR A 1 104 ? 22.364 0.090 -28.452 1.00 72.06 104 THR A C 1
ATOM 751 O O . THR A 1 104 ? 21.450 0.243 -29.261 1.00 72.06 104 THR A O 1
ATOM 754 N N . ALA A 1 105 ? 22.275 0.466 -27.173 1.00 74.00 105 ALA A N 1
ATOM 755 C CA . ALA A 1 105 ? 21.090 1.132 -26.647 1.00 74.00 105 ALA A CA 1
ATOM 756 C C . ALA A 1 105 ? 20.799 2.419 -27.431 1.00 74.00 105 ALA A C 1
ATOM 758 O O . ALA A 1 105 ? 21.700 3.218 -27.699 1.00 74.00 105 ALA A O 1
ATOM 759 N N . GLY A 1 106 ? 19.537 2.588 -27.808 1.00 74.62 106 GLY A N 1
ATOM 760 C CA . GLY A 1 106 ? 19.017 3.789 -28.437 1.00 74.62 106 GLY A CA 1
ATOM 761 C C . GLY A 1 106 ? 18.621 4.861 -27.420 1.00 74.62 106 GLY A C 1
ATOM 762 O O . GLY A 1 106 ? 18.922 4.793 -26.229 1.00 74.62 106 GLY A O 1
ATOM 763 N N . GLN A 1 107 ? 17.907 5.876 -27.902 1.00 79.62 107 GLN A N 1
ATOM 764 C CA . GLN A 1 107 ? 17.400 6.941 -27.040 1.00 79.62 107 GLN A CA 1
ATOM 765 C C . GLN A 1 107 ? 16.238 6.480 -26.138 1.00 79.62 107 GLN A C 1
ATOM 767 O O . GLN A 1 107 ? 15.439 5.649 -26.579 1.00 79.62 107 GLN A O 1
ATOM 772 N N . PRO A 1 108 ? 16.070 7.077 -24.935 1.00 82.06 108 PRO A N 1
ATOM 773 C CA . PRO A 1 108 ? 14.956 6.777 -24.035 1.00 82.06 108 PRO A CA 1
ATOM 774 C C . PRO A 1 108 ? 13.597 6.925 -24.708 1.00 82.06 108 PRO A C 1
ATOM 776 O O . PRO A 1 108 ? 13.284 8.005 -25.202 1.00 82.06 108 PRO A O 1
ATOM 779 N N . SER A 1 109 ? 12.783 5.873 -24.658 1.00 82.69 109 SER A N 1
ATOM 780 C CA . SER A 1 109 ? 11.418 5.831 -25.194 1.00 82.69 109 SER A CA 1
ATOM 781 C C . SER A 1 109 ? 10.365 5.490 -24.134 1.00 82.69 109 SER A C 1
ATOM 783 O O . SER A 1 109 ? 9.225 5.935 -24.247 1.00 82.69 109 SER A O 1
ATOM 785 N N . SER A 1 110 ? 10.737 4.755 -23.081 1.00 84.88 110 SER A N 1
ATOM 786 C CA . SER A 1 110 ? 9.814 4.304 -22.038 1.00 84.88 110 SER A CA 1
ATOM 787 C C . SER A 1 110 ? 10.446 4.334 -20.650 1.00 84.88 110 SER A C 1
ATOM 789 O O . SER A 1 110 ? 11.672 4.340 -20.503 1.00 84.88 110 SER A O 1
ATOM 791 N N . LEU A 1 111 ? 9.588 4.344 -19.634 1.00 88.06 111 LEU A N 1
ATOM 792 C CA . LEU A 1 111 ? 9.942 4.111 -18.239 1.00 88.06 111 LEU A CA 1
ATOM 793 C C . LEU A 1 111 ? 9.680 2.646 -17.862 1.00 88.06 111 LEU A C 1
ATOM 795 O O . LEU A 1 111 ? 8.851 1.974 -18.472 1.00 88.06 111 LEU A O 1
ATOM 799 N N . ASP A 1 112 ? 10.399 2.157 -16.857 1.00 85.19 112 ASP A N 1
ATOM 800 C CA . ASP A 1 112 ? 10.187 0.854 -16.232 1.00 85.19 112 ASP A CA 1
ATOM 801 C C . ASP A 1 112 ? 10.374 0.996 -14.715 1.00 85.19 112 ASP A C 1
ATOM 803 O O . ASP A 1 112 ? 11.487 1.184 -14.226 1.00 85.19 112 ASP A O 1
ATOM 807 N N . ALA A 1 113 ? 9.262 0.955 -13.986 1.00 88.06 113 ALA A N 1
ATOM 808 C CA . ALA A 1 113 ? 9.162 1.092 -12.538 1.00 88.06 113 ALA A CA 1
ATOM 809 C C . ALA A 1 113 ? 9.287 -0.248 -11.794 1.00 88.06 113 ALA A C 1
ATOM 811 O O . ALA A 1 113 ? 9.103 -0.293 -10.577 1.00 88.06 113 ALA A O 1
ATOM 812 N N . CYS A 1 114 ? 9.598 -1.341 -12.502 1.00 80.56 114 CYS A N 1
ATOM 813 C CA . CYS A 1 114 ? 9.658 -2.683 -11.928 1.00 80.56 114 CYS A CA 1
ATOM 814 C C . CYS A 1 114 ? 11.036 -3.108 -11.422 1.00 80.56 114 CYS A C 1
ATOM 816 O O . CYS A 1 114 ? 11.324 -4.293 -11.287 1.00 80.56 114 CYS A O 1
ATOM 818 N N . GLY A 1 115 ? 11.872 -2.126 -11.079 1.00 69.75 115 GLY A N 1
ATOM 819 C CA . GLY A 1 115 ? 13.237 -2.334 -10.607 1.00 69.75 115 GLY A CA 1
ATOM 820 C C . GLY A 1 115 ? 13.379 -2.848 -9.173 1.00 69.75 115 GLY A C 1
ATOM 821 O O . GLY A 1 115 ? 14.503 -2.913 -8.684 1.00 69.75 115 GLY A O 1
ATOM 822 N N . CYS A 1 116 ? 12.292 -3.166 -8.457 1.00 71.31 116 CYS A N 1
ATOM 823 C CA . CYS A 1 116 ? 12.392 -3.604 -7.063 1.00 71.31 116 CYS A CA 1
ATOM 824 C C . CYS A 1 116 ? 12.527 -5.142 -6.914 1.00 71.31 116 CYS A C 1
ATOM 826 O O . CYS A 1 116 ? 11.902 -5.881 -7.664 1.00 71.31 116 CYS A O 1
ATOM 828 N N . PRO A 1 117 ? 13.291 -5.670 -5.935 1.00 69.12 117 PRO A N 1
ATOM 829 C CA . PRO A 1 117 ? 13.468 -7.110 -5.702 1.00 69.12 117 PRO A CA 1
ATOM 830 C C . PRO A 1 117 ? 12.175 -7.868 -5.394 1.00 69.12 117 PRO A C 1
ATOM 832 O O . PRO A 1 117 ? 12.082 -9.065 -5.642 1.00 69.12 117 PRO A O 1
ATOM 835 N N . THR A 1 118 ? 11.185 -7.190 -4.811 1.00 77.06 118 THR A N 1
ATOM 836 C CA . THR A 1 118 ? 9.867 -7.761 -4.488 1.00 77.06 118 THR A CA 1
ATOM 837 C C . THR A 1 118 ? 8.827 -7.481 -5.569 1.00 77.06 118 THR A C 1
ATOM 839 O O . THR A 1 118 ? 7.657 -7.836 -5.399 1.00 77.06 118 THR A O 1
ATOM 842 N N . CYS A 1 119 ? 9.240 -6.848 -6.667 1.00 79.94 119 CYS A N 1
ATOM 843 C CA . CYS A 1 119 ? 8.379 -6.467 -7.767 1.00 79.94 119 CYS A CA 1
ATOM 844 C C . CYS A 1 119 ? 8.288 -7.580 -8.810 1.00 79.94 119 CYS A C 1
ATOM 846 O O . CYS A 1 119 ? 9.287 -8.196 -9.178 1.00 79.94 119 CYS A O 1
ATOM 848 N N . PHE A 1 120 ? 7.092 -7.783 -9.354 1.00 82.75 120 PHE A N 1
ATOM 849 C CA . PHE A 1 120 ? 6.893 -8.559 -10.575 1.00 82.75 120 PHE A CA 1
ATOM 850 C C . PHE A 1 120 ? 5.941 -7.820 -11.506 1.00 82.75 120 PHE A C 1
ATOM 852 O O . PHE A 1 120 ? 5.053 -7.094 -11.061 1.00 82.75 120 PHE A O 1
ATOM 859 N N . ARG A 1 121 ? 6.108 -8.017 -12.812 1.00 82.00 121 ARG A N 1
ATOM 860 C CA . ARG A 1 121 ? 5.201 -7.445 -13.805 1.00 82.00 121 ARG A CA 1
ATOM 861 C C . ARG A 1 121 ? 4.029 -8.396 -14.026 1.00 82.00 121 ARG A C 1
ATOM 863 O O . ARG A 1 121 ? 4.237 -9.555 -14.389 1.00 82.00 121 ARG A O 1
ATOM 870 N N . ARG A 1 122 ? 2.806 -7.921 -13.791 1.00 82.44 122 ARG A N 1
ATOM 871 C CA . ARG A 1 122 ? 1.583 -8.699 -14.004 1.00 82.44 122 ARG A CA 1
ATOM 872 C C . ARG A 1 122 ? 1.339 -8.853 -15.509 1.00 82.44 122 ARG A C 1
ATOM 874 O O . ARG A 1 122 ? 1.446 -7.891 -16.263 1.00 82.44 122 ARG A O 1
ATOM 881 N N . ALA A 1 123 ? 1.083 -10.077 -15.969 1.00 74.25 123 ALA A N 1
ATOM 882 C CA . ALA A 1 123 ? 1.038 -10.388 -17.403 1.00 74.25 123 ALA A CA 1
ATOM 883 C C . ALA A 1 123 ? -0.247 -9.916 -18.111 1.00 74.25 123 ALA A C 1
ATOM 885 O O . ALA A 1 123 ? -0.263 -9.777 -19.331 1.00 74.25 123 ALA A O 1
ATOM 886 N N . ASP A 1 124 ? -1.324 -9.712 -17.360 1.00 77.38 124 ASP A N 1
ATOM 887 C CA . ASP A 1 124 ? -2.653 -9.344 -17.847 1.00 77.38 124 ASP A CA 1
ATOM 888 C C . ASP A 1 124 ? -2.769 -7.860 -18.216 1.00 77.38 124 ASP A C 1
ATOM 890 O O . ASP A 1 124 ? -3.304 -7.535 -19.276 1.00 77.38 124 ASP A O 1
ATOM 894 N N . ASP A 1 125 ? -2.255 -6.969 -17.371 1.00 80.69 125 ASP A N 1
ATOM 895 C CA . ASP A 1 125 ? -2.335 -5.516 -17.555 1.00 80.69 125 ASP A CA 1
ATOM 896 C C . ASP A 1 125 ? -0.970 -4.827 -17.691 1.00 80.69 125 ASP A C 1
ATOM 898 O O . ASP A 1 125 ? -0.900 -3.663 -18.087 1.00 80.69 125 ASP A O 1
ATOM 902 N N . GLY A 1 126 ? 0.124 -5.548 -17.437 1.00 76.19 126 GLY A N 1
ATOM 903 C CA . GLY A 1 126 ? 1.479 -5.020 -17.519 1.00 76.19 126 GLY A CA 1
ATOM 904 C C . GLY A 1 126 ? 1.886 -4.160 -16.325 1.00 76.19 126 GLY A C 1
ATOM 905 O O . GLY A 1 126 ? 2.984 -3.605 -16.366 1.00 76.19 126 GLY A O 1
ATOM 906 N N . ILE A 1 127 ? 1.064 -4.044 -15.275 1.00 87.50 127 ILE A N 1
ATOM 907 C CA . ILE A 1 127 ? 1.378 -3.242 -14.087 1.00 87.50 127 ILE A CA 1
ATOM 908 C C . ILE A 1 127 ? 2.471 -3.937 -13.272 1.00 87.50 127 ILE A C 1
ATOM 910 O O . ILE A 1 127 ? 2.468 -5.159 -13.099 1.00 87.50 127 ILE A O 1
ATOM 914 N N . CYS A 1 128 ? 3.428 -3.164 -12.765 1.00 88.19 128 CYS A N 1
ATOM 915 C CA . CYS A 1 128 ? 4.392 -3.689 -11.817 1.00 88.19 128 CYS A CA 1
ATOM 916 C C . CYS A 1 128 ? 3.781 -3.760 -10.416 1.00 88.19 128 CYS A C 1
ATOM 918 O O . CYS A 1 128 ? 3.243 -2.770 -9.939 1.00 88.19 128 CYS A O 1
ATOM 920 N N . VAL A 1 129 ? 3.890 -4.896 -9.735 1.00 90.31 129 VAL A N 1
ATOM 921 C CA . VAL A 1 129 ? 3.281 -5.124 -8.421 1.00 90.31 129 VAL A CA 1
ATOM 922 C C . VAL A 1 129 ? 4.366 -5.438 -7.401 1.00 90.31 129 VAL A C 1
ATOM 924 O O . VAL A 1 129 ? 5.098 -6.415 -7.559 1.00 90.31 129 VAL A O 1
ATOM 927 N N . ASP A 1 130 ? 4.445 -4.648 -6.330 1.00 91.00 130 ASP A N 1
ATOM 928 C CA . ASP A 1 130 ? 5.261 -4.969 -5.158 1.00 91.00 130 ASP A CA 1
ATOM 929 C C . ASP A 1 130 ? 4.516 -5.988 -4.281 1.00 91.00 130 ASP A C 1
ATOM 931 O O . ASP A 1 130 ? 3.485 -5.689 -3.673 1.00 91.00 130 ASP A O 1
ATOM 935 N N . THR A 1 131 ? 5.040 -7.212 -4.227 1.00 88.75 131 THR A N 1
ATOM 936 C CA . THR A 1 131 ? 4.416 -8.344 -3.516 1.00 88.75 131 THR A CA 1
ATOM 937 C C . THR A 1 131 ? 4.456 -8.216 -2.004 1.00 88.75 131 THR A C 1
ATOM 939 O O . THR A 1 131 ? 3.662 -8.855 -1.310 1.00 88.75 131 THR A O 1
ATOM 942 N N . LEU A 1 132 ? 5.388 -7.425 -1.470 1.00 89.88 132 LEU A N 1
ATOM 943 C CA . LEU A 1 132 ? 5.543 -7.286 -0.036 1.00 89.88 132 LEU A CA 1
ATOM 944 C C . LEU A 1 132 ? 4.625 -6.156 0.463 1.00 89.88 132 LEU A C 1
ATOM 946 O O . LEU A 1 132 ? 4.801 -5.001 0.068 1.00 89.88 132 LEU A O 1
ATOM 950 N N . PRO A 1 133 ? 3.665 -6.420 1.364 1.00 93.06 133 PRO A N 1
ATOM 951 C CA . PRO A 1 133 ? 2.761 -5.380 1.828 1.00 93.06 133 PRO A CA 1
ATOM 952 C C . PRO A 1 133 ? 3.485 -4.302 2.646 1.00 93.06 133 PRO A C 1
ATOM 954 O O . PRO A 1 133 ? 4.530 -4.523 3.268 1.00 93.06 133 PRO A O 1
ATOM 957 N N . TYR A 1 134 ? 2.896 -3.115 2.655 1.00 93.56 134 TYR A N 1
ATOM 958 C CA . TYR A 1 134 ? 3.262 -1.991 3.505 1.00 93.56 134 TYR A CA 1
ATOM 959 C C . TYR A 1 134 ? 2.315 -1.926 4.698 1.00 93.56 134 TYR A C 1
ATOM 961 O O . TYR A 1 134 ? 1.140 -2.243 4.570 1.00 93.56 134 TYR A O 1
ATOM 969 N N . ARG A 1 135 ? 2.800 -1.508 5.866 1.00 93.94 135 ARG A N 1
ATOM 970 C CA . ARG A 1 135 ? 1.938 -1.300 7.037 1.00 93.94 135 ARG A CA 1
ATOM 971 C C . ARG A 1 135 ? 1.514 0.155 7.102 1.00 93.94 135 ARG A C 1
ATOM 973 O O . ARG A 1 135 ? 2.370 1.031 6.985 1.00 93.94 135 ARG A O 1
ATOM 980 N N . SER A 1 136 ? 0.221 0.394 7.299 1.00 95.19 136 SER A N 1
ATOM 981 C CA . SER A 1 136 ? -0.289 1.749 7.487 1.00 95.19 136 SER A CA 1
ATOM 982 C C . SER A 1 136 ? 0.331 2.414 8.722 1.00 95.19 136 SER A C 1
ATOM 984 O O . SER A 1 136 ? 0.619 1.765 9.729 1.00 95.19 136 SER A O 1
ATOM 986 N N . ASP A 1 137 ? 0.562 3.718 8.616 1.00 93.25 137 ASP A N 1
ATOM 987 C CA . ASP A 1 137 ? 1.091 4.584 9.667 1.00 93.25 137 ASP A CA 1
ATOM 988 C C . ASP A 1 137 ? 0.659 6.035 9.372 1.00 93.25 137 ASP A C 1
ATOM 990 O O . ASP A 1 137 ? 0.144 6.330 8.290 1.00 93.25 137 ASP A O 1
ATOM 994 N N . VAL A 1 138 ? 0.899 6.971 10.294 1.00 92.19 138 VAL A N 1
ATOM 995 C CA . VAL A 1 138 ? 0.650 8.413 10.100 1.00 92.19 138 VAL A CA 1
ATOM 996 C C . VAL A 1 138 ? 1.322 8.902 8.819 1.00 92.19 138 VAL A C 1
ATOM 998 O O . VAL A 1 138 ? 0.737 9.657 8.041 1.00 92.19 138 VAL A O 1
ATOM 1001 N N . GLN A 1 139 ? 2.549 8.439 8.594 1.00 91.19 139 GLN A N 1
ATOM 1002 C CA . GLN A 1 139 ? 3.310 8.684 7.385 1.00 91.19 139 GLN A CA 1
ATOM 1003 C C . GLN A 1 139 ? 4.023 7.394 6.980 1.00 91.19 139 GLN A C 1
ATOM 1005 O O . GLN A 1 139 ? 5.000 6.987 7.603 1.00 91.19 139 GLN A O 1
ATOM 1010 N N . MET A 1 140 ? 3.536 6.765 5.917 1.00 92.00 140 MET A N 1
ATOM 1011 C CA . MET A 1 140 ? 4.021 5.487 5.414 1.00 92.00 140 MET A CA 1
ATOM 1012 C C . MET A 1 140 ? 5.008 5.708 4.256 1.00 92.00 140 MET A C 1
ATOM 1014 O O . MET A 1 140 ? 4.566 6.038 3.152 1.00 92.00 140 MET A O 1
ATOM 1018 N N . PRO A 1 141 ? 6.329 5.541 4.461 1.00 88.31 141 PRO A N 1
ATOM 1019 C CA . PRO A 1 141 ? 7.297 5.565 3.370 1.00 88.31 141 PRO A CA 1
ATOM 1020 C C . PRO A 1 141 ? 7.183 4.324 2.488 1.00 88.31 141 PRO A C 1
ATOM 1022 O O . PRO A 1 141 ? 7.144 3.198 2.992 1.00 88.31 141 PRO A O 1
ATOM 1025 N N . LEU A 1 142 ? 7.278 4.518 1.175 1.00 88.38 142 LEU A N 1
ATOM 1026 C CA . LEU A 1 142 ? 7.684 3.445 0.274 1.00 88.38 142 LEU A CA 1
ATOM 1027 C C . LEU A 1 142 ? 9.125 3.039 0.616 1.00 88.38 142 LEU A C 1
ATOM 1029 O O . LEU A 1 142 ? 9.950 3.890 0.955 1.00 88.38 142 LEU A O 1
ATOM 1033 N N . ARG A 1 143 ? 9.427 1.736 0.555 1.00 82.00 143 ARG A N 1
ATOM 1034 C CA . ARG A 1 143 ? 10.752 1.192 0.895 1.00 82.00 143 ARG A CA 1
ATOM 1035 C C . ARG A 1 143 ? 11.770 1.782 -0.069 1.00 82.00 143 ARG A C 1
ATOM 1037 O O . ARG A 1 143 ? 12.704 2.468 0.347 1.00 82.00 143 ARG A O 1
ATOM 1044 N N . PHE A 1 144 ? 11.509 1.569 -1.350 1.00 79.12 144 PHE A N 1
ATOM 1045 C CA . PHE A 1 144 ? 12.111 2.286 -2.454 1.00 79.12 144 PHE A CA 1
ATOM 1046 C C . PHE A 1 144 ? 11.243 2.108 -3.703 1.00 79.12 144 PHE A C 1
ATOM 1048 O O . PHE A 1 144 ? 10.528 1.117 -3.828 1.00 79.12 144 PHE A O 1
ATOM 1055 N N . ALA A 1 145 ? 11.310 3.067 -4.618 1.00 85.94 145 ALA A N 1
ATOM 1056 C CA . ALA A 1 145 ? 10.759 2.959 -5.961 1.00 85.94 145 ALA A CA 1
ATOM 1057 C C . ALA A 1 145 ? 11.876 3.297 -6.946 1.00 85.94 145 ALA A C 1
ATOM 1059 O O . ALA A 1 145 ? 12.422 4.398 -6.901 1.00 85.94 145 ALA A O 1
ATOM 1060 N N . LEU A 1 146 ? 12.232 2.338 -7.795 1.00 83.56 146 LEU A N 1
ATOM 1061 C CA . LEU A 1 146 ? 13.301 2.461 -8.777 1.00 83.56 146 LEU A CA 1
ATOM 1062 C C . LEU A 1 146 ? 12.679 2.478 -10.167 1.00 83.56 146 LEU A C 1
ATOM 1064 O O . LEU A 1 146 ? 11.967 1.547 -10.538 1.00 83.56 146 LEU A O 1
ATOM 1068 N N . VAL A 1 147 ? 12.964 3.538 -10.916 1.00 86.62 147 VAL A N 1
ATOM 1069 C CA . VAL A 1 147 ? 12.479 3.713 -12.280 1.00 86.62 147 VAL A CA 1
ATOM 1070 C C . VAL A 1 147 ? 13.670 3.866 -13.204 1.00 86.62 147 VAL A C 1
ATOM 1072 O O . VAL A 1 147 ? 14.482 4.776 -13.036 1.00 86.62 147 VAL A O 1
ATOM 1075 N N . VAL A 1 148 ? 13.754 2.993 -14.198 1.00 82.62 148 VAL A N 1
ATOM 1076 C CA . VAL A 1 148 ? 14.776 3.044 -15.246 1.00 82.62 148 VAL A CA 1
ATOM 1077 C C . VAL A 1 148 ? 14.157 3.464 -16.573 1.00 82.62 148 VAL A C 1
ATOM 1079 O O . VAL A 1 148 ? 12.949 3.360 -16.782 1.00 82.62 148 VAL A O 1
ATOM 1082 N N . MET A 1 149 ? 14.988 3.941 -17.488 1.00 83.06 149 MET A N 1
ATOM 1083 C CA . MET A 1 149 ? 14.610 4.262 -18.853 1.00 83.06 149 MET A CA 1
ATOM 1084 C C . MET A 1 149 ? 15.049 3.169 -19.803 1.00 83.06 149 MET A C 1
ATOM 1086 O O . MET A 1 149 ? 16.162 2.643 -19.712 1.00 83.06 149 MET A O 1
ATOM 1090 N N . ARG A 1 150 ? 14.187 2.894 -20.775 1.00 79.94 150 ARG A N 1
ATOM 1091 C CA . ARG A 1 150 ? 14.469 1.951 -21.848 1.00 79.94 150 ARG A CA 1
ATOM 1092 C C . ARG A 1 150 ? 14.317 2.601 -23.207 1.00 79.94 150 ARG A C 1
ATOM 1094 O O . ARG A 1 150 ? 13.520 3.526 -23.386 1.00 79.94 150 ARG A O 1
ATOM 1101 N N . ASP A 1 151 ? 15.101 2.129 -24.163 1.00 76.25 151 ASP A N 1
ATOM 1102 C CA . ASP A 1 151 ? 14.945 2.500 -25.562 1.00 76.25 151 ASP A CA 1
ATOM 1103 C C . ASP A 1 151 ? 13.725 1.811 -26.196 1.00 76.25 151 ASP A C 1
ATOM 1105 O O . ASP A 1 151 ? 13.001 1.059 -25.542 1.00 76.25 151 ASP A O 1
ATOM 1109 N N . ALA A 1 152 ? 13.465 2.088 -27.474 1.00 73.44 152 ALA A N 1
ATOM 1110 C CA . ALA A 1 152 ? 12.327 1.504 -28.190 1.00 73.44 152 ALA A CA 1
ATOM 1111 C C . ALA A 1 152 ? 12.450 -0.019 -28.406 1.00 73.44 152 ALA A C 1
ATOM 1113 O O . ALA A 1 152 ? 11.454 -0.674 -28.706 1.00 73.44 152 ALA A O 1
ATOM 1114 N N . GLY A 1 153 ? 13.653 -0.584 -28.258 1.00 65.81 153 GLY A N 1
ATOM 1115 C CA . GLY A 1 153 ? 13.912 -2.024 -28.281 1.00 65.81 153 GLY A CA 1
ATOM 1116 C C . GLY A 1 153 ? 13.786 -2.688 -26.905 1.00 65.81 153 GLY A C 1
ATOM 1117 O O . GLY A 1 153 ? 13.962 -3.900 -26.797 1.00 65.81 153 GLY A O 1
ATOM 1118 N N . GLY A 1 154 ? 13.485 -1.920 -25.852 1.00 67.25 154 GLY A N 1
ATOM 1119 C CA . GLY A 1 154 ? 13.390 -2.400 -24.475 1.00 67.25 154 GLY A CA 1
ATOM 1120 C C . GLY A 1 154 ? 14.740 -2.543 -23.770 1.00 67.25 154 GLY A C 1
ATOM 1121 O O . GLY A 1 154 ? 14.786 -2.990 -22.621 1.00 67.25 154 GLY A O 1
ATOM 1122 N N . ALA A 1 155 ? 15.838 -2.146 -24.408 1.00 70.25 155 ALA A N 1
ATOM 1123 C CA . ALA A 1 155 ? 17.144 -2.153 -23.782 1.00 70.25 155 ALA A CA 1
ATOM 1124 C C . ALA A 1 155 ? 17.276 -1.007 -22.779 1.00 70.25 155 ALA A C 1
ATOM 1126 O O . ALA A 1 155 ? 16.707 0.067 -22.965 1.00 70.25 155 ALA A O 1
ATOM 1127 N N . LEU A 1 156 ? 18.045 -1.227 -21.714 1.00 72.69 156 LEU A N 1
ATOM 1128 C CA . LEU A 1 156 ? 18.348 -0.175 -20.750 1.00 72.69 156 LEU A CA 1
ATOM 1129 C C . LEU A 1 156 ? 19.168 0.913 -21.427 1.00 72.69 156 LEU A C 1
ATOM 1131 O O . LEU A 1 156 ? 20.178 0.628 -22.076 1.00 72.69 156 LEU A O 1
ATOM 1135 N N . VAL A 1 157 ? 18.739 2.159 -21.261 1.00 74.50 157 VAL A N 1
ATOM 1136 C CA . VAL A 1 157 ? 19.515 3.287 -21.766 1.00 74.50 157 VAL A CA 1
ATOM 1137 C C . VAL A 1 157 ? 20.759 3.412 -20.901 1.00 74.50 157 VAL A C 1
ATOM 1139 O O . VAL A 1 157 ? 20.677 3.714 -19.713 1.00 74.50 157 VAL A O 1
ATOM 1142 N N . ASN A 1 158 ? 21.915 3.136 -21.504 1.00 63.19 158 ASN A N 1
ATOM 1143 C CA . ASN A 1 158 ? 23.179 3.142 -20.792 1.00 63.19 158 ASN A CA 1
ATOM 1144 C C . ASN A 1 158 ? 23.580 4.569 -20.383 1.00 63.19 158 ASN A C 1
ATOM 1146 O O . ASN A 1 158 ? 23.696 5.469 -21.210 1.00 63.19 158 ASN A O 1
ATOM 1150 N N . THR A 1 159 ? 23.902 4.693 -19.104 1.00 51.25 159 THR A N 1
ATOM 1151 C CA . THR A 1 159 ? 24.654 5.742 -18.401 1.00 51.25 159 THR A CA 1
ATOM 1152 C C . THR A 1 159 ? 25.970 6.229 -19.035 1.00 51.25 159 THR A C 1
ATOM 1154 O O . THR A 1 159 ? 26.490 7.252 -18.606 1.00 51.25 159 THR A O 1
ATOM 1157 N N . THR A 1 160 ? 26.556 5.523 -20.011 1.00 47.53 160 THR A N 1
ATOM 1158 C CA . THR A 1 160 ? 27.831 5.918 -20.651 1.00 47.53 160 THR A CA 1
ATOM 1159 C C . THR A 1 160 ? 27.668 6.542 -22.037 1.00 47.53 160 THR A C 1
ATOM 1161 O O . THR A 1 160 ? 28.670 6.830 -22.694 1.00 47.53 160 THR A O 1
ATOM 1164 N N . LEU A 1 161 ? 26.438 6.701 -22.537 1.00 51.94 161 LEU A N 1
ATOM 1165 C CA . LEU A 1 161 ? 26.209 7.470 -23.758 1.00 51.94 161 LEU A CA 1
ATOM 1166 C C . LEU A 1 161 ? 26.446 8.948 -23.433 1.00 51.94 161 LEU A C 1
ATOM 1168 O O . LEU A 1 161 ? 25.816 9.498 -22.539 1.00 51.94 161 LEU A O 1
ATOM 1172 N N . VAL A 1 162 ? 27.349 9.590 -24.175 1.00 46.22 162 VAL A N 1
ATOM 1173 C CA . VAL A 1 162 ? 27.712 11.012 -24.004 1.00 46.22 162 VAL A CA 1
ATOM 1174 C C . VAL A 1 162 ? 26.506 11.949 -24.234 1.00 46.22 162 VAL A C 1
ATOM 1176 O O . VAL A 1 162 ? 26.527 13.092 -23.793 1.00 46.22 162 VAL A O 1
ATOM 1179 N N . ASP A 1 163 ? 25.426 11.423 -24.828 1.00 52.97 163 ASP A N 1
ATOM 1180 C CA . ASP A 1 163 ? 24.197 12.136 -25.187 1.00 52.97 163 ASP A CA 1
ATOM 1181 C C . ASP A 1 163 ? 22.937 11.553 -24.497 1.00 52.97 163 ASP A C 1
ATOM 1183 O O . ASP A 1 163 ? 21.855 11.513 -25.098 1.00 52.97 163 ASP A O 1
ATOM 1187 N N . THR A 1 164 ? 23.026 11.039 -23.259 1.00 61.50 164 THR A N 1
ATOM 1188 C CA . THR A 1 164 ? 21.807 10.658 -22.522 1.00 61.50 164 THR A CA 1
ATOM 1189 C C . THR A 1 164 ? 20.949 11.892 -22.260 1.00 61.50 164 THR A C 1
ATOM 1191 O O . THR A 1 164 ? 21.323 12.808 -21.531 1.00 61.50 164 THR A O 1
ATOM 1194 N N . ALA A 1 165 ? 19.758 11.919 -22.861 1.00 68.56 165 ALA A N 1
ATOM 1195 C CA . ALA A 1 165 ? 18.804 12.992 -22.633 1.00 68.56 165 ALA A CA 1
ATOM 1196 C C . ALA A 1 165 ? 18.459 13.073 -21.138 1.00 68.56 165 ALA A C 1
ATOM 1198 O O . ALA A 1 165 ? 17.901 12.127 -20.580 1.00 68.56 165 ALA A O 1
ATOM 1199 N N . ILE A 1 166 ? 18.742 14.218 -20.515 1.00 79.12 166 ILE A N 1
ATOM 1200 C CA . ILE A 1 166 ? 18.315 14.519 -19.147 1.00 79.12 166 ILE A CA 1
ATOM 1201 C C . ILE A 1 166 ? 16.784 14.550 -19.114 1.00 79.12 166 ILE A C 1
ATOM 1203 O O . ILE A 1 166 ? 16.142 15.200 -19.948 1.00 79.12 166 ILE A O 1
ATOM 1207 N N . ARG A 1 167 ? 16.174 13.852 -18.152 1.00 83.19 167 ARG A N 1
ATOM 1208 C CA . ARG A 1 167 ? 14.712 13.724 -18.059 1.00 83.19 167 ARG A CA 1
ATOM 1209 C C . ARG A 1 167 ? 14.199 14.050 -16.672 1.00 83.19 167 ARG A C 1
ATOM 1211 O O . ARG A 1 167 ? 14.676 13.520 -15.680 1.00 83.19 167 ARG A O 1
ATOM 1218 N N . ASN A 1 168 ? 13.129 14.835 -16.615 1.00 88.56 168 ASN A N 1
ATOM 1219 C CA . ASN A 1 168 ? 12.318 14.940 -15.408 1.00 88.56 168 ASN A CA 1
ATOM 1220 C C . ASN A 1 168 ? 11.391 13.724 -15.333 1.00 88.56 168 ASN A C 1
ATOM 1222 O O . ASN A 1 168 ? 10.624 13.489 -16.272 1.00 88.56 168 ASN A O 1
ATOM 1226 N N . VAL A 1 169 ? 11.470 12.968 -14.246 1.00 90.38 169 VAL A N 1
ATOM 1227 C CA . VAL A 1 169 ? 10.593 11.836 -13.955 1.00 90.38 169 VAL A CA 1
ATOM 1228 C C . VAL A 1 169 ? 9.717 12.215 -12.771 1.00 90.38 169 VAL A C 1
ATOM 1230 O O . VAL A 1 169 ? 10.205 12.605 -11.708 1.00 90.38 169 VAL A O 1
ATOM 1233 N N . THR A 1 170 ? 8.407 12.118 -12.965 1.00 92.50 170 THR A N 1
ATOM 1234 C CA . THR A 1 170 ? 7.406 12.468 -11.962 1.00 92.50 170 THR A CA 1
ATOM 1235 C C . THR A 1 170 ? 6.661 11.227 -11.505 1.00 92.50 170 THR A C 1
ATOM 1237 O O . THR A 1 170 ? 6.235 10.428 -12.336 1.00 92.50 170 THR A O 1
ATOM 1240 N N . ALA A 1 171 ? 6.481 11.092 -10.196 1.00 93.62 171 ALA A N 1
ATOM 1241 C CA . ALA A 1 171 ? 5.673 10.057 -9.573 1.00 93.62 171 ALA A CA 1
ATOM 1242 C C . ALA A 1 171 ? 4.343 10.659 -9.111 1.00 93.62 171 ALA A C 1
ATOM 1244 O O . ALA A 1 171 ? 4.322 11.641 -8.368 1.00 93.62 171 ALA A O 1
ATOM 1245 N N . GLU A 1 172 ? 3.231 10.067 -9.525 1.00 94.00 172 GLU A N 1
ATOM 1246 C CA . GLU A 1 172 ? 1.891 10.503 -9.144 1.00 94.00 172 GLU A CA 1
ATOM 1247 C C . GLU A 1 172 ? 1.107 9.326 -8.577 1.00 94.00 172 GLU A C 1
ATOM 1249 O O . GLU A 1 172 ? 1.067 8.256 -9.173 1.00 94.00 172 GLU A O 1
ATOM 1254 N N . LEU A 1 173 ? 0.451 9.516 -7.434 1.00 96.12 173 LEU A N 1
ATOM 1255 C CA . LEU A 1 173 ? -0.554 8.566 -6.969 1.00 96.12 173 LEU A CA 1
ATOM 1256 C C . LEU A 1 173 ? -1.820 8.802 -7.792 1.00 96.12 173 LEU A C 1
ATOM 1258 O O . LEU A 1 173 ? -2.361 9.907 -7.756 1.00 96.12 173 LEU A O 1
ATOM 1262 N N . ILE A 1 174 ? -2.282 7.784 -8.518 1.00 95.81 174 ILE A N 1
ATOM 1263 C CA . ILE A 1 174 ? -3.411 7.913 -9.455 1.00 95.81 174 ILE A CA 1
ATOM 1264 C C . ILE A 1 174 ? -4.640 7.113 -9.029 1.00 95.81 174 ILE A C 1
ATOM 1266 O O . ILE A 1 174 ? -5.758 7.431 -9.440 1.00 95.81 174 ILE A O 1
ATOM 1270 N N . TYR A 1 175 ? -4.461 6.096 -8.187 1.00 97.00 175 TYR A N 1
ATOM 1271 C CA . TYR A 1 175 ? -5.536 5.190 -7.802 1.00 97.00 175 TYR A CA 1
ATOM 1272 C C . TYR A 1 175 ? -5.344 4.634 -6.392 1.00 97.00 175 TYR A C 1
ATOM 1274 O O . TYR A 1 175 ? -4.215 4.416 -5.949 1.00 97.00 175 TYR A O 1
ATOM 1282 N N . GLY A 1 176 ? -6.460 4.382 -5.711 1.00 96.94 176 GLY A N 1
ATOM 1283 C CA . GLY A 1 176 ? -6.516 3.563 -4.509 1.00 96.94 176 GLY A CA 1
ATOM 1284 C C . GLY A 1 176 ? -7.849 2.833 -4.388 1.00 96.94 176 GLY A C 1
ATOM 1285 O O . GLY A 1 176 ? -8.881 3.344 -4.825 1.00 96.94 176 GLY A O 1
ATOM 1286 N N . LYS A 1 177 ? -7.827 1.647 -3.788 1.00 97.06 177 LYS A N 1
ATOM 1287 C CA . LYS A 1 177 ? -9.002 0.816 -3.530 1.00 97.06 177 LYS A CA 1
ATOM 1288 C C . LYS A 1 177 ? -8.997 0.354 -2.089 1.00 97.06 177 LYS A C 1
ATOM 1290 O O . LYS A 1 177 ? -8.035 -0.269 -1.664 1.00 97.06 177 LYS A O 1
ATOM 1295 N N . ASN A 1 178 ? -10.056 0.660 -1.352 1.00 94.94 178 ASN A N 1
ATOM 1296 C CA . ASN A 1 178 ? -10.205 0.247 0.036 1.00 94.94 178 ASN A CA 1
ATOM 1297 C C . ASN A 1 178 ? -10.703 -1.203 0.106 1.00 94.94 178 ASN A C 1
ATOM 1299 O O . ASN A 1 178 ? -11.764 -1.512 -0.436 1.00 94.94 178 ASN A O 1
ATOM 1303 N N . ASP A 1 179 ? -9.973 -2.071 0.803 1.00 92.50 179 ASP A N 1
ATOM 1304 C CA . ASP A 1 179 ? -10.312 -3.498 0.895 1.00 92.50 179 ASP A CA 1
ATOM 1305 C C . ASP A 1 179 ? -11.569 -3.765 1.732 1.00 92.50 179 ASP A C 1
ATOM 1307 O O . ASP A 1 179 ? -12.323 -4.693 1.445 1.00 92.50 179 ASP A O 1
ATOM 1311 N N . ALA A 1 180 ? -11.828 -2.944 2.752 1.00 88.12 180 ALA A N 1
ATOM 1312 C CA . ALA A 1 180 ? -12.961 -3.128 3.655 1.00 88.12 180 ALA A CA 1
ATOM 1313 C C . ALA A 1 180 ? -14.288 -2.681 3.025 1.00 88.12 180 ALA A C 1
ATOM 1315 O O . ALA A 1 180 ? -15.322 -3.314 3.237 1.00 88.12 180 ALA A O 1
ATOM 1316 N N . THR A 1 181 ? -14.279 -1.583 2.263 1.00 91.19 181 THR A N 1
ATOM 1317 C CA . THR A 1 181 ? -15.497 -1.008 1.664 1.00 91.19 181 THR A CA 1
ATOM 1318 C C . THR A 1 181 ? -15.652 -1.320 0.178 1.00 91.19 181 THR A C 1
ATOM 1320 O O . THR A 1 181 ? -16.736 -1.133 -0.373 1.00 91.19 181 THR A O 1
ATOM 1323 N N . GLY A 1 182 ? -14.581 -1.754 -0.490 1.00 93.06 182 GLY A N 1
ATOM 1324 C CA . GLY A 1 182 ? -14.515 -1.880 -1.946 1.00 93.06 182 GLY A CA 1
ATOM 1325 C C . GLY A 1 182 ? -14.504 -0.536 -2.681 1.00 93.06 182 GLY A C 1
ATOM 1326 O O . GLY A 1 182 ? -14.607 -0.516 -3.906 1.00 93.06 182 GLY A O 1
ATOM 1327 N N . GLN A 1 183 ? -14.416 0.589 -1.962 1.00 94.50 183 GLN A N 1
ATOM 1328 C CA . GLN A 1 183 ? -14.453 1.917 -2.563 1.00 94.50 183 GLN A CA 1
ATOM 1329 C C . GLN A 1 183 ? -13.168 2.195 -3.342 1.00 94.50 183 GLN A C 1
ATOM 1331 O O . GLN A 1 183 ? -12.069 2.109 -2.798 1.00 94.50 183 GLN A O 1
ATOM 1336 N N . GLU A 1 184 ? -13.328 2.617 -4.591 1.00 96.06 184 GLU A N 1
ATOM 1337 C CA . GLU A 1 184 ? -12.230 3.029 -5.459 1.00 96.06 184 GLU A CA 1
ATOM 1338 C C . GLU A 1 184 ? -12.150 4.556 -5.544 1.00 96.06 184 GLU A C 1
ATOM 1340 O O . GLU A 1 184 ? -13.164 5.253 -5.639 1.00 96.06 184 GLU A O 1
ATOM 1345 N N . VAL A 1 185 ? -10.930 5.086 -5.521 1.00 94.94 185 VAL A N 1
ATOM 1346 C CA . VAL A 1 185 ? -10.630 6.515 -5.581 1.00 94.94 185 VAL A CA 1
ATOM 1347 C C . VAL A 1 185 ? -9.609 6.753 -6.682 1.00 94.94 185 VAL A C 1
ATOM 1349 O O . VAL A 1 185 ? -8.548 6.136 -6.704 1.00 94.94 185 VAL A O 1
ATOM 1352 N N . ARG A 1 186 ? -9.917 7.684 -7.588 1.00 95.75 186 ARG A N 1
ATOM 1353 C CA . ARG A 1 186 ? -8.953 8.212 -8.558 1.00 95.75 186 ARG A CA 1
ATOM 1354 C C . ARG A 1 186 ? -8.371 9.502 -8.009 1.00 95.75 186 ARG A C 1
ATOM 1356 O O . ARG A 1 186 ? -9.106 10.461 -7.778 1.00 95.75 186 ARG A O 1
ATOM 1363 N N . TYR A 1 187 ? -7.068 9.503 -7.784 1.00 93.19 187 TYR A N 1
ATOM 1364 C CA . TYR A 1 187 ? -6.368 10.640 -7.207 1.00 93.19 187 TYR A CA 1
ATOM 1365 C C . TYR A 1 187 ? -5.935 11.623 -8.293 1.00 93.19 187 TYR A C 1
ATOM 1367 O O . TYR A 1 187 ? -5.744 11.274 -9.458 1.00 93.19 187 TYR A O 1
ATOM 1375 N N . THR A 1 188 ? -5.800 12.881 -7.892 1.00 89.19 188 THR A N 1
ATOM 1376 C CA . THR A 1 188 ? -5.247 13.957 -8.720 1.00 89.19 188 THR A CA 1
ATOM 1377 C C . THR A 1 188 ? -4.187 14.696 -7.907 1.00 89.19 188 THR A C 1
ATOM 1379 O O . THR A 1 188 ? -4.193 14.589 -6.679 1.00 89.19 188 THR A O 1
ATOM 1382 N N . PRO A 1 189 ? -3.323 15.518 -8.525 1.00 79.69 189 PRO A N 1
ATOM 1383 C CA . PRO A 1 189 ? -2.353 16.316 -7.773 1.00 79.69 189 PRO A CA 1
ATOM 1384 C C . PRO A 1 189 ? -2.967 17.186 -6.658 1.00 79.69 189 PRO A C 1
ATOM 1386 O O . PRO A 1 189 ? -2.305 17.457 -5.664 1.00 79.69 189 PRO A O 1
ATOM 1389 N N . ASN A 1 190 ? -4.240 17.585 -6.791 1.00 80.75 190 ASN A N 1
ATOM 1390 C CA . ASN A 1 190 ? -4.954 18.405 -5.802 1.00 80.75 190 ASN A CA 1
ATOM 1391 C C . ASN A 1 190 ? -5.725 17.586 -4.753 1.00 80.75 190 ASN A C 1
ATOM 1393 O O . ASN A 1 190 ? -6.178 18.133 -3.752 1.00 80.75 190 ASN A O 1
ATOM 1397 N N . ALA A 1 191 ? -5.923 16.294 -4.999 1.00 84.31 191 ALA A N 1
ATOM 1398 C CA . ALA A 1 191 ? -6.646 15.383 -4.126 1.00 84.31 191 ALA A CA 1
ATOM 1399 C C . ALA A 1 191 ? -5.886 14.059 -4.123 1.00 84.31 191 ALA A C 1
ATOM 1401 O O . ALA A 1 191 ? -6.152 13.183 -4.946 1.00 84.31 191 ALA A O 1
ATOM 1402 N N . THR A 1 192 ? -4.898 13.965 -3.236 1.00 88.69 192 THR A N 1
ATOM 1403 C CA . THR A 1 192 ? -3.973 12.837 -3.114 1.00 88.69 192 THR A CA 1
ATOM 1404 C C . THR A 1 192 ? -3.732 12.502 -1.645 1.00 88.69 192 THR A C 1
ATOM 1406 O O . THR A 1 192 ? -3.904 13.350 -0.771 1.00 88.69 192 THR A O 1
ATOM 1409 N N . LEU A 1 193 ? -3.326 11.261 -1.379 1.00 90.50 193 LEU A N 1
ATOM 1410 C CA . LEU A 1 193 ? -2.813 10.836 -0.075 1.00 90.50 193 LEU A CA 1
ATOM 1411 C C . LEU A 1 193 ? -1.295 10.999 0.043 1.00 90.50 193 LEU A C 1
ATOM 1413 O O . LEU A 1 193 ? -0.732 10.684 1.092 1.00 90.50 193 LEU A O 1
ATOM 1417 N N . LEU A 1 194 ? -0.619 11.473 -1.007 1.00 91.06 194 LEU A N 1
ATOM 1418 C CA . LEU A 1 194 ? 0.806 11.770 -0.922 1.00 91.06 194 LEU A CA 1
ATOM 1419 C C . LEU A 1 194 ? 1.054 12.890 0.086 1.00 91.06 194 LEU A C 1
ATOM 1421 O O . LEU A 1 194 ? 0.451 13.958 0.019 1.00 91.06 194 LEU A O 1
ATOM 1425 N N . SER A 1 195 ? 1.960 12.632 1.025 1.00 87.88 195 SER A N 1
ATOM 1426 C CA . SER A 1 195 ? 2.412 13.629 1.991 1.00 87.88 195 SER A CA 1
ATOM 1427 C C . SER A 1 195 ? 3.174 14.748 1.284 1.00 87.88 195 SER A C 1
ATOM 1429 O O . SER A 1 195 ? 3.920 14.477 0.343 1.00 87.88 195 SER A O 1
ATOM 1431 N N . GLU A 1 196 ? 3.080 15.974 1.803 1.00 85.69 196 GLU A N 1
ATOM 1432 C CA . GLU A 1 196 ? 3.883 17.130 1.369 1.00 85.69 196 GLU A CA 1
ATOM 1433 C C . GLU A 1 196 ? 5.395 16.894 1.518 1.00 85.69 196 GLU A C 1
ATOM 1435 O O . GLU A 1 196 ? 6.195 17.533 0.843 1.00 85.69 196 GLU A O 1
ATOM 1440 N N . ALA A 1 197 ? 5.794 15.942 2.369 1.00 82.38 197 ALA A N 1
ATOM 1441 C CA . ALA A 1 197 ? 7.183 15.507 2.507 1.00 82.38 197 ALA A CA 1
ATOM 1442 C C . ALA A 1 197 ? 7.680 14.641 1.331 1.00 82.38 197 ALA A C 1
ATOM 1444 O O . ALA A 1 197 ? 8.874 14.349 1.251 1.00 82.38 197 ALA A O 1
ATOM 1445 N N . SER A 1 198 ? 6.783 14.183 0.451 1.00 86.25 198 SER A N 1
ATOM 1446 C CA . SER A 1 198 ? 7.143 13.356 -0.701 1.00 86.25 198 SER A CA 1
ATOM 1447 C C . SER A 1 198 ? 7.809 14.206 -1.769 1.00 86.25 198 SER A C 1
ATOM 1449 O O . SER A 1 198 ? 7.205 15.140 -2.300 1.00 86.25 198 SER A O 1
ATOM 1451 N N . GLN A 1 199 ? 9.022 13.827 -2.162 1.00 85.94 199 GLN A N 1
ATOM 1452 C CA . GLN A 1 199 ? 9.612 14.379 -3.370 1.00 85.94 199 GLN A CA 1
ATOM 1453 C C . GLN A 1 199 ? 8.968 13.678 -4.562 1.00 85.94 199 GLN A C 1
ATOM 1455 O O . GLN A 1 199 ? 9.259 12.525 -4.816 1.00 85.94 199 GLN A O 1
ATOM 1460 N N . VAL A 1 200 ? 8.090 14.338 -5.312 1.00 88.69 200 VAL A N 1
ATOM 1461 C CA . VAL A 1 200 ? 7.369 13.686 -6.429 1.00 88.69 200 VAL A CA 1
ATOM 1462 C C . VAL A 1 200 ? 8.069 13.824 -7.781 1.00 88.69 200 VAL A C 1
ATOM 1464 O O . VAL A 1 200 ? 7.573 13.321 -8.785 1.00 88.69 200 VAL A O 1
ATOM 1467 N N . ARG A 1 201 ? 9.210 14.523 -7.840 1.00 89.50 201 ARG A N 1
ATOM 1468 C CA . ARG A 1 201 ? 9.967 14.765 -9.078 1.00 89.50 201 ARG A CA 1
ATOM 1469 C C . ARG A 1 201 ? 11.460 14.581 -8.863 1.00 89.50 201 ARG A C 1
ATOM 1471 O O . ARG A 1 201 ? 12.012 15.176 -7.938 1.00 89.50 201 ARG A O 1
ATOM 1478 N N . LEU A 1 202 ? 12.098 13.825 -9.746 1.00 87.38 202 LEU A N 1
ATOM 1479 C CA . LEU A 1 202 ? 13.547 13.640 -9.801 1.00 87.38 202 LEU A CA 1
ATOM 1480 C C . LEU A 1 202 ? 14.036 13.861 -11.234 1.00 87.38 202 LEU A C 1
ATOM 1482 O O . LEU A 1 202 ? 13.275 13.698 -12.190 1.00 87.38 202 LEU A O 1
ATOM 1486 N N . ILE A 1 203 ? 15.294 14.259 -11.387 1.00 84.94 203 ILE A N 1
ATOM 1487 C CA . ILE A 1 203 ? 15.917 14.497 -12.688 1.00 84.94 203 ILE A CA 1
ATOM 1488 C C . ILE A 1 203 ? 16.889 13.357 -12.958 1.00 84.94 203 ILE A C 1
ATOM 1490 O O . ILE A 1 203 ? 17.914 13.249 -12.304 1.00 84.94 203 ILE A O 1
ATOM 1494 N N . ALA A 1 204 ? 16.573 12.514 -13.927 1.00 83.38 204 ALA A N 1
ATOM 1495 C CA . ALA A 1 204 ? 17.450 11.459 -14.397 1.00 83.38 204 ALA A CA 1
ATOM 1496 C C . ALA A 1 204 ? 18.515 12.017 -15.352 1.00 83.38 204 ALA A C 1
ATOM 1498 O O . ALA A 1 204 ? 18.165 12.629 -16.364 1.00 83.38 204 ALA A O 1
ATOM 1499 N N . GLU A 1 205 ? 19.788 11.744 -15.075 1.00 75.62 205 GLU A N 1
ATOM 1500 C CA . GLU A 1 205 ? 20.938 12.159 -15.895 1.00 75.62 205 GLU A CA 1
ATOM 1501 C C . GLU A 1 205 ? 21.610 10.951 -16.580 1.00 75.62 205 GLU A C 1
ATOM 1503 O O . GLU A 1 205 ? 22.129 11.070 -17.687 1.00 75.62 205 GLU A O 1
ATOM 1508 N N . GLY A 1 206 ? 21.488 9.755 -15.993 1.00 70.00 206 GLY A N 1
ATOM 1509 C CA . GLY A 1 206 ? 21.979 8.483 -16.536 1.00 70.00 206 GLY A CA 1
ATOM 1510 C C . GLY A 1 206 ? 20.887 7.430 -16.730 1.00 70.00 206 GLY A C 1
ATOM 1511 O O . GLY A 1 206 ? 21.115 6.250 -16.502 1.00 70.00 206 GLY A O 1
ATOM 1512 N N . GLY A 1 207 ? 19.673 7.839 -17.104 1.00 77.31 207 GLY A N 1
ATOM 1513 C CA . GLY A 1 207 ? 18.621 6.887 -17.479 1.00 77.31 207 GLY A CA 1
ATOM 1514 C C . GLY A 1 207 ? 17.920 6.180 -16.314 1.00 77.31 207 GLY A C 1
ATOM 1515 O O . GLY A 1 207 ? 17.182 5.232 -16.554 1.00 77.31 207 GLY A O 1
ATOM 1516 N N . MET A 1 208 ? 18.086 6.629 -15.067 1.00 80.69 208 MET A N 1
ATOM 1517 C CA . MET A 1 208 ? 17.333 6.099 -13.923 1.00 80.69 208 MET A CA 1
ATOM 1518 C C . MET A 1 208 ? 17.099 7.147 -12.833 1.00 80.69 208 MET A C 1
ATOM 1520 O O . MET A 1 208 ? 17.846 8.117 -12.735 1.00 80.69 208 MET A O 1
ATOM 1524 N N . VAL A 1 209 ? 16.087 6.917 -11.996 1.00 83.75 209 VAL A N 1
ATOM 1525 C CA . VAL A 1 209 ? 15.820 7.641 -10.743 1.00 83.75 209 VAL A CA 1
ATOM 1526 C C . VAL A 1 209 ? 15.359 6.668 -9.667 1.00 83.75 209 VAL A C 1
ATOM 1528 O O . VAL A 1 209 ? 14.716 5.658 -9.961 1.00 83.75 209 VAL A O 1
ATOM 1531 N N . ALA A 1 210 ? 15.638 7.000 -8.409 1.00 83.88 210 ALA A N 1
ATOM 1532 C CA . ALA A 1 210 ? 15.173 6.220 -7.275 1.00 83.88 210 ALA A CA 1
ATOM 1533 C C . ALA A 1 210 ? 14.629 7.116 -6.157 1.00 83.88 210 ALA A C 1
ATOM 1535 O O . ALA A 1 210 ? 15.270 8.077 -5.735 1.00 83.88 210 ALA A O 1
ATOM 1536 N N . TRP A 1 211 ? 13.456 6.756 -5.643 1.00 86.69 211 TRP A N 1
ATOM 1537 C CA . TRP A 1 211 ? 12.905 7.293 -4.404 1.00 86.69 211 TRP A CA 1
ATOM 1538 C C . TRP A 1 211 ? 13.205 6.321 -3.286 1.00 86.69 211 TRP A C 1
ATOM 1540 O O . TRP A 1 211 ? 12.740 5.186 -3.337 1.00 86.69 211 TRP A O 1
ATOM 1550 N N . CYS A 1 212 ? 13.935 6.753 -2.267 1.00 79.25 212 CYS A N 1
ATOM 1551 C CA . CYS A 1 212 ? 14.371 5.875 -1.194 1.00 79.25 212 CYS A CA 1
ATOM 1552 C C . CYS A 1 212 ? 13.993 6.444 0.169 1.00 79.25 212 CYS A C 1
ATOM 1554 O O . CYS A 1 212 ? 14.157 7.635 0.460 1.00 79.25 212 CYS A O 1
ATOM 1556 N N . ARG A 1 213 ? 13.500 5.571 1.047 1.00 77.06 213 ARG A N 1
ATOM 1557 C CA . ARG A 1 213 ? 13.386 5.900 2.467 1.00 77.06 213 ARG A CA 1
ATOM 1558 C C . ARG A 1 213 ? 14.785 6.134 3.046 1.00 77.06 213 ARG A C 1
ATOM 1560 O O . ARG A 1 213 ? 15.748 5.514 2.613 1.00 77.06 213 ARG A O 1
ATOM 1567 N N . ASN A 1 214 ? 14.895 6.980 4.069 1.00 71.38 214 ASN A N 1
ATOM 1568 C CA . ASN A 1 214 ? 16.118 7.061 4.869 1.00 71.38 214 ASN A CA 1
ATOM 1569 C C . ASN A 1 214 ? 16.456 5.693 5.488 1.00 71.38 214 ASN A C 1
ATOM 1571 O O . ASN A 1 214 ? 15.583 5.040 6.066 1.00 71.38 214 ASN A O 1
ATOM 1575 N N . GLY A 1 215 ? 17.724 5.296 5.389 1.00 63.31 215 GLY A N 1
ATOM 1576 C CA . GLY A 1 215 ? 18.227 4.067 6.000 1.00 63.31 215 GLY A CA 1
ATOM 1577 C C . GLY A 1 215 ? 18.300 4.166 7.517 1.00 63.31 215 GLY A C 1
ATOM 1578 O O . GLY A 1 215 ? 18.395 5.257 8.082 1.00 63.31 215 GLY A O 1
ATOM 1579 N N . THR A 1 216 ? 18.280 3.013 8.174 1.00 62.28 216 THR A N 1
ATOM 1580 C CA . THR A 1 216 ? 18.601 2.877 9.599 1.00 62.28 216 THR A CA 1
ATOM 1581 C C . THR A 1 216 ? 19.842 2.001 9.759 1.00 62.28 216 THR A C 1
ATOM 1583 O O . THR A 1 216 ? 20.266 1.350 8.807 1.00 62.28 216 THR A O 1
ATOM 1586 N N . ALA A 1 217 ? 20.425 1.961 10.960 1.00 56.16 217 ALA A N 1
ATOM 1587 C CA . ALA A 1 217 ? 21.551 1.066 11.247 1.00 56.16 217 ALA A CA 1
ATOM 1588 C C . ALA A 1 217 ? 21.204 -0.419 11.000 1.00 56.16 217 ALA A C 1
ATOM 1590 O O . ALA A 1 217 ? 22.060 -1.195 10.596 1.00 56.16 217 ALA A O 1
ATOM 1591 N N . GLU A 1 218 ? 19.941 -0.799 11.214 1.00 53.03 218 GLU A N 1
ATOM 1592 C CA . GLU A 1 218 ? 19.440 -2.165 11.008 1.00 53.03 218 GLU A CA 1
ATOM 1593 C C . GLU A 1 218 ? 19.016 -2.439 9.558 1.00 53.03 218 GLU A C 1
ATOM 1595 O O . GLU A 1 218 ? 19.046 -3.583 9.117 1.00 53.03 218 GLU A O 1
ATOM 1600 N N . ASN A 1 219 ? 18.608 -1.403 8.817 1.00 61.22 219 ASN A N 1
ATOM 1601 C CA . ASN A 1 219 ? 18.134 -1.504 7.438 1.00 61.22 219 ASN A CA 1
ATOM 1602 C C . ASN A 1 219 ? 18.805 -0.414 6.585 1.00 61.22 219 ASN A C 1
ATOM 1604 O O . ASN A 1 219 ? 18.230 0.672 6.411 1.00 61.22 219 ASN A O 1
ATOM 1608 N N . PRO A 1 220 ? 20.029 -0.662 6.086 1.00 61.03 220 PRO A N 1
ATOM 1609 C CA . PRO A 1 220 ? 20.734 0.290 5.239 1.00 61.03 220 PRO A CA 1
ATOM 1610 C C . PRO A 1 220 ? 20.018 0.464 3.894 1.00 61.03 220 PRO A C 1
ATOM 1612 O O . PRO A 1 220 ? 19.312 -0.426 3.418 1.00 61.03 220 PRO A O 1
ATOM 1615 N N . ILE A 1 221 ? 20.200 1.630 3.271 1.00 63.25 221 ILE A N 1
ATOM 1616 C CA . ILE A 1 221 ? 19.675 1.887 1.925 1.00 63.25 221 ILE A CA 1
ATOM 1617 C C . ILE A 1 221 ? 20.533 1.202 0.856 1.00 63.25 221 ILE A C 1
ATOM 1619 O O . ILE A 1 221 ? 21.746 1.075 1.044 1.00 63.25 221 ILE A O 1
ATOM 1623 N N . PRO A 1 222 ? 19.938 0.823 -0.288 1.00 66.19 222 PRO A N 1
ATOM 1624 C CA . PRO A 1 222 ? 20.697 0.405 -1.461 1.00 66.19 222 PRO A CA 1
ATOM 1625 C C . PRO A 1 222 ? 21.713 1.467 -1.916 1.00 66.19 222 PRO A C 1
ATOM 1627 O O . PRO A 1 222 ? 21.471 2.665 -1.765 1.00 66.19 222 PRO A O 1
ATOM 1630 N N . GLN A 1 223 ? 22.832 1.048 -2.521 1.00 64.56 223 GLN A N 1
ATOM 1631 C CA . GLN A 1 223 ? 23.900 1.967 -2.956 1.00 64.56 223 GLN A CA 1
ATOM 1632 C C . GLN A 1 223 ? 23.415 3.034 -3.948 1.00 64.56 223 GLN A C 1
ATOM 1634 O O . GLN A 1 223 ? 23.782 4.197 -3.817 1.00 64.56 223 GLN A O 1
ATOM 1639 N N . PHE A 1 224 ? 22.509 2.683 -4.864 1.00 66.06 224 PHE A N 1
ATOM 1640 C CA . PHE A 1 224 ? 21.916 3.621 -5.828 1.00 66.06 224 PHE A CA 1
ATOM 1641 C C . PHE A 1 224 ? 21.039 4.720 -5.189 1.00 66.06 224 PHE A C 1
ATOM 1643 O O . PHE A 1 224 ? 20.580 5.626 -5.883 1.00 66.06 224 PHE A O 1
ATOM 1650 N N . CYS A 1 225 ? 20.778 4.648 -3.879 1.00 67.94 225 CYS A N 1
ATOM 1651 C CA . CYS A 1 225 ? 20.071 5.674 -3.110 1.00 67.94 225 CYS A CA 1
ATOM 1652 C C . CYS A 1 225 ? 21.015 6.706 -2.459 1.00 67.94 225 CYS A C 1
ATOM 1654 O O . CYS A 1 225 ? 20.537 7.628 -1.790 1.00 67.94 225 CYS A O 1
ATOM 1656 N N . LEU A 1 226 ? 22.337 6.540 -2.586 1.00 62.00 226 LEU A N 1
ATOM 1657 C CA . LEU A 1 226 ? 23.329 7.499 -2.095 1.00 62.00 226 LEU A CA 1
ATOM 1658 C C . LEU A 1 226 ? 23.354 8.714 -3.026 1.00 62.00 226 LEU A C 1
ATOM 1660 O O . LEU A 1 226 ? 23.492 8.551 -4.222 1.00 62.00 226 LEU A O 1
ATOM 1664 N N . LEU A 1 227 ? 23.205 9.936 -2.515 1.00 54.97 227 LEU A N 1
ATOM 1665 C CA . LEU A 1 227 ? 23.255 11.134 -3.365 1.00 54.97 227 LEU A CA 1
ATOM 1666 C C . LEU A 1 227 ? 24.637 11.272 -4.028 1.00 54.97 227 LEU A C 1
ATOM 1668 O O . LEU A 1 227 ? 25.653 11.078 -3.361 1.00 54.97 227 LEU A O 1
ATOM 1672 N N . SER A 1 228 ? 24.662 11.657 -5.306 1.00 48.97 228 SER A N 1
ATOM 1673 C CA . SER A 1 228 ? 25.886 12.007 -6.043 1.00 48.97 228 SER A CA 1
ATOM 1674 C C . SER A 1 228 ? 26.546 13.287 -5.511 1.00 48.97 228 SER A C 1
ATOM 1676 O O . SER A 1 228 ? 27.771 13.390 -5.494 1.00 48.97 228 SER A O 1
ATOM 1678 N N . ASP A 1 229 ? 25.750 14.233 -4.999 1.00 47.66 229 ASP A N 1
ATOM 1679 C CA . ASP A 1 229 ? 26.230 15.507 -4.460 1.00 47.66 229 ASP A CA 1
ATOM 1680 C C . ASP A 1 229 ? 26.468 15.443 -2.943 1.00 47.66 229 ASP A C 1
ATOM 1682 O O . ASP A 1 229 ? 25.588 15.658 -2.104 1.00 47.66 229 ASP A O 1
ATOM 1686 N N . THR A 1 230 ? 27.716 15.171 -2.575 1.00 48.94 230 THR A N 1
ATOM 1687 C CA . THR A 1 230 ? 28.227 15.308 -1.211 1.00 48.94 230 THR A CA 1
ATOM 1688 C C . THR A 1 230 ? 28.277 16.783 -0.798 1.00 48.94 230 THR A C 1
ATOM 1690 O O . THR A 1 230 ? 29.129 17.532 -1.277 1.00 48.94 230 THR A O 1
ATOM 1693 N N . GLY A 1 231 ? 27.422 17.212 0.136 1.00 44.19 231 GLY A N 1
ATOM 1694 C CA . GLY A 1 231 ? 27.573 18.539 0.751 1.00 44.19 231 GLY A CA 1
ATOM 1695 C C . GLY A 1 231 ? 26.548 18.948 1.806 1.00 44.19 231 GLY A C 1
ATOM 1696 O O . GLY A 1 231 ? 26.847 19.821 2.618 1.00 44.19 231 GLY A O 1
ATOM 1697 N N . VAL A 1 232 ? 25.365 18.332 1.848 1.00 40.72 232 VAL A N 1
ATOM 1698 C CA . VAL A 1 232 ? 24.319 18.696 2.814 1.00 40.72 232 VAL A CA 1
ATOM 1699 C C . VAL A 1 232 ? 23.770 17.417 3.449 1.00 40.72 232 VAL A C 1
ATOM 1701 O O . VAL A 1 232 ? 23.349 16.509 2.743 1.00 40.72 232 VAL A O 1
ATOM 1704 N N . ASP A 1 233 ? 23.821 17.359 4.781 1.00 41.62 233 ASP A N 1
ATOM 1705 C CA . ASP A 1 233 ? 23.323 16.301 5.679 1.00 41.62 233 ASP A CA 1
ATOM 1706 C C . ASP A 1 233 ? 24.253 15.103 5.969 1.00 41.62 233 ASP A C 1
ATOM 1708 O O . ASP A 1 233 ? 24.018 13.955 5.589 1.00 41.62 233 ASP A O 1
ATOM 1712 N N . GLY A 1 234 ? 25.264 15.342 6.814 1.00 41.31 234 GLY A N 1
ATOM 1713 C CA . GLY A 1 234 ? 25.671 14.327 7.792 1.00 41.31 234 GLY A CA 1
ATOM 1714 C C . GLY A 1 234 ? 24.558 14.234 8.843 1.00 41.31 234 GLY A C 1
ATOM 1715 O O . GLY A 1 234 ? 24.426 15.176 9.623 1.00 41.31 234 GLY A O 1
ATOM 1716 N N . PRO A 1 235 ? 23.692 13.201 8.832 1.00 41.62 235 PRO A N 1
ATOM 1717 C CA . PRO A 1 235 ? 24.044 11.785 8.775 1.00 41.62 235 PRO A CA 1
ATOM 1718 C C . PRO A 1 235 ? 23.150 10.979 7.804 1.00 41.62 235 PRO A C 1
ATOM 1720 O O . PRO A 1 235 ? 22.055 10.549 8.160 1.00 41.62 235 PRO A O 1
ATOM 1723 N N . ARG A 1 236 ? 23.631 10.687 6.592 1.00 46.53 236 ARG A N 1
ATOM 1724 C CA . ARG A 1 236 ? 23.101 9.582 5.758 1.00 46.53 236 ARG A CA 1
ATOM 1725 C C . ARG A 1 236 ? 24.114 8.446 5.584 1.00 46.53 236 ARG A C 1
ATOM 1727 O O . ARG A 1 236 ? 24.096 7.719 4.598 1.00 46.53 236 ARG A O 1
ATOM 1734 N N . VAL A 1 237 ? 25.008 8.300 6.560 1.00 41.00 237 VAL A N 1
ATOM 1735 C CA . VAL A 1 237 ? 26.093 7.317 6.561 1.00 41.00 237 VAL A CA 1
ATOM 1736 C C . VAL A 1 237 ? 25.753 6.190 7.529 1.00 41.00 237 VAL A C 1
ATOM 1738 O O . VAL A 1 237 ? 25.988 6.309 8.722 1.00 41.00 237 VAL A O 1
ATOM 1741 N N . PHE A 1 238 ? 25.208 5.105 6.987 1.00 38.59 238 PHE A N 1
ATOM 1742 C CA . PHE A 1 238 ? 25.661 3.742 7.289 1.00 38.59 238 PHE A CA 1
ATOM 1743 C C . PHE A 1 238 ? 25.616 2.938 5.986 1.00 38.59 238 PHE A C 1
ATOM 1745 O O . PHE A 1 238 ? 24.988 1.892 5.871 1.00 38.59 238 PHE A O 1
ATOM 1752 N N . ALA A 1 239 ? 26.271 3.479 4.960 1.00 38.81 239 ALA A N 1
ATOM 1753 C CA . ALA A 1 239 ? 26.799 2.655 3.892 1.00 38.81 239 ALA A CA 1
ATOM 1754 C C . ALA A 1 239 ? 28.162 2.151 4.382 1.00 38.81 239 ALA A C 1
ATOM 1756 O O . ALA A 1 239 ? 29.040 2.966 4.651 1.00 38.81 239 ALA A O 1
ATOM 1757 N N . LEU A 1 240 ? 28.309 0.826 4.492 1.00 40.97 240 LEU A N 1
ATOM 1758 C CA . LEU A 1 240 ? 29.539 0.082 4.817 1.00 40.97 240 LEU A CA 1
ATOM 1759 C C . LEU A 1 240 ? 29.906 -0.084 6.308 1.00 40.97 240 LEU A C 1
ATOM 1761 O O . LEU A 1 240 ? 30.994 0.302 6.710 1.00 40.97 240 LEU A O 1
ATOM 1765 N N . GLU A 1 241 ? 29.125 -0.828 7.096 1.00 33.44 241 GLU A N 1
ATOM 1766 C CA . GLU A 1 241 ? 29.721 -1.646 8.174 1.00 33.44 241 GLU A CA 1
ATOM 1767 C C . GLU A 1 241 ? 29.238 -3.100 8.108 1.00 33.44 241 GLU A C 1
ATOM 1769 O O . GLU A 1 241 ? 28.479 -3.594 8.927 1.00 33.44 241 GLU A O 1
ATOM 1774 N N . GLY A 1 242 ? 29.742 -3.800 7.091 1.00 32.56 242 GLY A N 1
ATOM 1775 C CA . GLY A 1 242 ? 29.914 -5.256 7.092 1.00 32.56 242 GLY A CA 1
ATOM 1776 C C . GLY A 1 242 ? 31.364 -5.669 6.808 1.00 32.56 242 GLY A C 1
ATOM 1777 O O . GLY A 1 242 ? 31.627 -6.829 6.510 1.00 32.56 242 GLY A O 1
ATOM 1778 N N . ARG A 1 243 ? 32.324 -4.726 6.843 1.00 33.88 243 ARG A N 1
ATOM 1779 C CA . ARG A 1 243 ? 33.721 -4.988 6.448 1.00 33.88 243 ARG A CA 1
ATOM 1780 C C . ARG A 1 243 ? 34.737 -4.998 7.593 1.00 33.88 243 ARG A C 1
ATOM 1782 O O . ARG A 1 243 ? 35.909 -5.253 7.338 1.00 33.88 243 ARG A O 1
ATOM 1789 N N . SER A 1 244 ? 34.336 -4.793 8.849 1.00 30.16 244 SER A N 1
ATOM 1790 C CA . SER A 1 244 ? 35.298 -4.809 9.962 1.00 30.16 244 SER A CA 1
ATOM 1791 C C . SER A 1 244 ? 34.702 -5.185 11.318 1.00 30.16 244 SER A C 1
ATOM 1793 O O . SER A 1 244 ? 34.781 -4.426 12.273 1.00 30.16 244 SER A O 1
ATOM 1795 N N . SER A 1 245 ? 34.151 -6.385 11.448 1.00 28.16 245 SER A N 1
ATOM 1796 C CA . SER A 1 245 ? 34.405 -7.211 12.638 1.00 28.16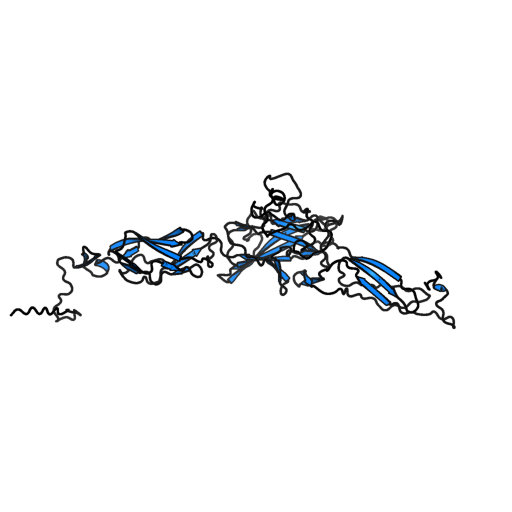 245 SER A CA 1
ATOM 1797 C C . SER A 1 245 ? 33.902 -8.619 12.364 1.00 28.16 245 SER A C 1
ATOM 1799 O O . SER A 1 245 ? 32.745 -8.836 12.024 1.00 28.16 245 SER A O 1
ATOM 1801 N N . GLY A 1 246 ? 34.816 -9.586 12.417 1.00 32.00 246 GLY A N 1
ATOM 1802 C CA . GLY A 1 246 ? 34.497 -10.977 12.149 1.00 32.00 246 GLY A CA 1
ATOM 1803 C C . GLY A 1 246 ? 33.475 -11.506 13.145 1.00 32.00 246 GLY A C 1
ATOM 1804 O O . GLY A 1 246 ? 33.828 -11.788 14.284 1.00 32.00 246 GLY A O 1
ATOM 1805 N N . GLN A 1 247 ? 32.240 -11.701 12.697 1.00 26.64 247 GLN A N 1
ATOM 1806 C CA . GLN A 1 247 ? 31.350 -12.712 13.245 1.00 26.64 247 GLN A CA 1
ATOM 1807 C C . GLN A 1 247 ? 30.604 -13.396 12.104 1.00 26.64 247 GLN A C 1
ATOM 1809 O O . GLN A 1 247 ? 29.777 -12.822 11.407 1.00 26.64 247 GLN A O 1
ATOM 1814 N N . SER A 1 248 ? 30.963 -14.659 11.928 1.00 31.19 248 SER A N 1
ATOM 1815 C CA . SER A 1 248 ? 30.224 -15.674 11.202 1.00 31.19 248 SER A CA 1
ATOM 1816 C C . SER A 1 248 ? 28.787 -15.773 11.716 1.00 31.19 248 SER A C 1
ATOM 1818 O O . SER A 1 248 ? 28.575 -16.214 12.846 1.00 31.19 248 SER A O 1
ATOM 1820 N N . SER A 1 249 ? 27.813 -15.438 10.878 1.00 23.94 249 SER A N 1
ATOM 1821 C CA . SER A 1 249 ? 26.544 -16.162 10.827 1.00 23.94 249 SER A CA 1
ATOM 1822 C C . SER A 1 249 ? 25.866 -15.900 9.485 1.00 23.94 249 SER A C 1
ATOM 1824 O O . SER A 1 249 ? 25.884 -14.790 8.965 1.00 23.94 249 SER A O 1
ATOM 1826 N N . GLU A 1 250 ? 25.332 -16.957 8.899 1.00 30.66 250 GLU A N 1
ATOM 1827 C CA . GLU A 1 250 ? 24.708 -17.030 7.583 1.00 30.66 250 GLU A CA 1
ATOM 1828 C C . GLU A 1 250 ? 23.571 -16.002 7.416 1.00 30.66 250 GLU A C 1
ATOM 1830 O O . GLU A 1 250 ? 22.484 -16.202 7.954 1.00 30.66 250 GLU A O 1
ATOM 1835 N N . ARG A 1 251 ? 23.804 -14.904 6.680 1.00 29.59 251 ARG A N 1
ATOM 1836 C CA . ARG A 1 251 ? 22.831 -14.138 5.863 1.00 29.59 251 ARG A CA 1
ATOM 1837 C C . ARG A 1 251 ? 23.481 -12.845 5.362 1.00 29.59 251 ARG A C 1
ATOM 1839 O O . ARG A 1 251 ? 24.078 -12.119 6.144 1.00 29.59 251 ARG A O 1
ATOM 1846 N N . LEU A 1 252 ? 23.295 -12.574 4.067 1.00 25.91 252 LEU A N 1
ATOM 1847 C CA . LEU A 1 252 ? 23.716 -11.372 3.331 1.00 25.91 252 LEU A CA 1
ATOM 1848 C C . LEU A 1 252 ? 25.240 -11.230 3.182 1.00 25.91 252 LEU A C 1
ATOM 1850 O O . LEU A 1 252 ? 25.884 -10.379 3.792 1.00 25.91 252 LEU A O 1
ATOM 1854 N N . GLN A 1 253 ? 25.816 -12.080 2.327 1.00 22.44 253 GLN A N 1
ATOM 1855 C CA . GLN A 1 253 ? 27.107 -11.780 1.712 1.00 22.44 253 GLN A CA 1
ATOM 1856 C C . GLN A 1 253 ? 26.897 -10.732 0.602 1.00 22.44 253 GLN A C 1
ATOM 1858 O O . GLN A 1 253 ? 26.051 -10.962 -0.256 1.00 22.44 253 GLN A O 1
ATOM 1863 N N . PRO A 1 254 ? 27.662 -9.624 0.578 1.00 30.62 254 PRO A N 1
ATOM 1864 C CA . PRO A 1 254 ? 27.762 -8.749 -0.582 1.00 30.62 254 PRO A CA 1
ATOM 1865 C C . PRO A 1 254 ? 28.664 -9.425 -1.621 1.00 30.62 254 PRO A C 1
ATOM 1867 O O . PRO A 1 254 ? 29.873 -9.582 -1.406 1.00 30.62 254 PRO A O 1
ATOM 1870 N N . GLY A 1 255 ? 28.068 -9.863 -2.725 1.00 23.05 255 GLY A N 1
ATOM 1871 C CA . GLY A 1 255 ? 28.746 -10.555 -3.812 1.00 23.05 255 GLY A CA 1
ATOM 1872 C C . GLY A 1 255 ? 29.172 -9.596 -4.917 1.00 23.05 255 GLY A C 1
ATOM 1873 O O . GLY A 1 255 ? 28.375 -9.239 -5.760 1.00 23.05 255 GLY A O 1
ATOM 1874 N N . HIS A 1 256 ? 30.457 -9.242 -4.911 1.00 23.95 256 HIS A N 1
ATOM 1875 C CA . HIS A 1 256 ? 31.273 -8.900 -6.083 1.00 23.95 256 HIS A CA 1
ATOM 1876 C C . HIS A 1 256 ? 30.830 -7.770 -7.038 1.00 23.95 256 HIS A C 1
ATOM 1878 O O . HIS A 1 256 ? 29.895 -7.873 -7.819 1.00 23.95 256 HIS A O 1
ATOM 1884 N N . VAL A 1 257 ? 31.722 -6.776 -7.153 1.00 31.50 257 VAL A N 1
ATOM 1885 C CA . VAL A 1 257 ? 32.028 -6.118 -8.433 1.00 31.50 257 VAL A CA 1
ATOM 1886 C C . VAL A 1 257 ? 32.585 -7.200 -9.365 1.00 31.50 257 VAL A C 1
ATOM 1888 O O . VAL A 1 257 ? 33.787 -7.460 -9.396 1.00 31.50 257 VAL A O 1
ATOM 1891 N N . GLY A 1 258 ? 31.685 -7.911 -10.036 1.00 22.31 258 GLY A N 1
ATOM 1892 C CA . GLY A 1 258 ? 31.981 -8.926 -11.030 1.00 22.31 258 GLY A CA 1
ATOM 1893 C C . GLY A 1 258 ? 31.618 -8.386 -12.399 1.00 22.31 258 GLY A C 1
ATOM 1894 O O . GLY A 1 258 ? 30.456 -8.163 -12.717 1.00 22.31 258 GLY A O 1
ATOM 1895 N N . THR A 1 259 ? 32.624 -8.165 -13.233 1.00 26.30 259 THR A N 1
ATOM 1896 C CA . THR A 1 259 ? 32.435 -8.104 -14.678 1.00 26.30 259 THR A CA 1
ATOM 1897 C C . THR A 1 259 ? 31.832 -9.432 -15.149 1.00 26.30 259 THR A C 1
ATOM 1899 O O . THR A 1 259 ? 32.577 -10.371 -15.403 1.00 26.30 259 THR A O 1
ATOM 1902 N N . GLY A 1 260 ? 30.507 -9.503 -15.266 1.00 32.16 260 GLY A N 1
ATOM 1903 C CA . GLY A 1 260 ? 29.784 -10.631 -15.851 1.00 32.16 260 GLY A CA 1
ATOM 1904 C C . GLY A 1 260 ? 29.641 -11.872 -14.957 1.00 32.16 260 GLY A C 1
ATOM 1905 O O . GLY A 1 260 ? 30.585 -12.307 -14.309 1.00 32.16 260 GLY A O 1
ATOM 1906 N N . SER A 1 261 ? 28.437 -12.450 -15.039 1.00 33.28 261 SER A N 1
ATOM 1907 C CA . SER A 1 261 ? 27.986 -13.771 -14.576 1.00 33.28 261 SER A CA 1
ATOM 1908 C C . SER A 1 261 ? 28.032 -14.046 -13.070 1.00 33.28 261 SER A C 1
ATOM 1910 O O . SER A 1 261 ? 29.084 -14.380 -12.542 1.00 33.28 261 SER A O 1
ATOM 1912 N N . GLU A 1 262 ? 26.865 -14.058 -12.419 1.00 29.12 262 GLU A N 1
ATOM 1913 C CA . GLU A 1 262 ? 26.171 -15.283 -11.968 1.00 29.12 262 GLU A CA 1
ATOM 1914 C C . GLU A 1 262 ? 24.931 -14.916 -11.124 1.00 29.12 262 GLU A C 1
ATOM 1916 O O . GLU A 1 262 ? 25.064 -14.460 -10.000 1.00 29.12 262 GLU A O 1
ATOM 1921 N N . ASN A 1 263 ? 23.735 -15.107 -11.702 1.00 33.62 263 ASN A N 1
ATOM 1922 C CA . ASN A 1 263 ? 22.432 -15.531 -11.141 1.00 33.62 263 ASN A CA 1
ATOM 1923 C C . ASN A 1 263 ? 21.933 -15.171 -9.716 1.00 33.62 263 ASN A C 1
ATOM 1925 O O . ASN A 1 263 ? 20.836 -15.610 -9.370 1.00 33.62 263 ASN A O 1
ATOM 1929 N N . ASP A 1 264 ? 22.589 -14.316 -8.941 1.00 27.95 264 ASP A N 1
ATOM 1930 C CA . ASP A 1 264 ? 22.175 -13.969 -7.579 1.00 27.95 264 ASP A CA 1
ATOM 1931 C C . ASP A 1 264 ? 21.665 -12.527 -7.503 1.00 27.95 264 ASP A C 1
ATOM 1933 O O . ASP A 1 264 ? 22.301 -11.675 -6.904 1.00 27.95 264 ASP A O 1
ATOM 1937 N N . GLY A 1 265 ? 20.505 -12.243 -8.109 1.00 32.00 265 GLY A N 1
ATOM 1938 C CA . GLY A 1 265 ? 19.562 -11.193 -7.673 1.00 32.00 265 GLY A CA 1
ATOM 1939 C C . GLY A 1 265 ? 19.981 -9.704 -7.655 1.00 32.00 265 GLY A C 1
ATOM 1940 O O . GLY A 1 265 ? 19.103 -8.846 -7.634 1.00 32.00 265 GLY A O 1
ATOM 1941 N N . GLU A 1 266 ? 21.267 -9.365 -7.681 1.00 34.16 266 GLU A N 1
ATOM 1942 C CA . GLU A 1 266 ? 21.805 -8.004 -7.531 1.00 34.16 266 GLU A CA 1
ATOM 1943 C C . GLU A 1 266 ? 22.271 -7.417 -8.880 1.00 34.16 266 GLU A C 1
ATOM 1945 O O . GLU A 1 266 ? 22.358 -6.202 -9.030 1.00 34.16 266 GLU A O 1
ATOM 1950 N N . ASP A 1 267 ? 22.376 -8.260 -9.917 1.00 34.78 267 ASP A N 1
ATOM 1951 C CA . ASP A 1 267 ? 22.499 -7.898 -11.342 1.00 34.78 267 ASP A CA 1
ATOM 1952 C C . ASP A 1 267 ? 21.164 -7.451 -11.983 1.00 34.78 267 ASP A C 1
ATOM 1954 O O . ASP A 1 267 ? 21.081 -7.253 -13.199 1.00 34.78 267 ASP A O 1
ATOM 1958 N N . PHE A 1 268 ? 20.088 -7.310 -11.196 1.00 40.00 268 PHE A N 1
ATOM 1959 C CA . PHE A 1 268 ? 18.694 -7.371 -11.670 1.00 40.00 268 PHE A CA 1
ATOM 1960 C C . PHE A 1 268 ? 18.329 -6.387 -12.795 1.00 40.00 268 PHE A C 1
ATOM 1962 O O . PHE A 1 268 ? 17.381 -6.643 -13.536 1.00 40.00 268 PHE A O 1
ATOM 1969 N N . TYR A 1 269 ? 19.077 -5.294 -12.954 1.00 49.59 269 TYR A N 1
ATOM 1970 C CA . TYR A 1 269 ? 18.794 -4.247 -13.935 1.00 49.59 269 TYR A CA 1
ATOM 1971 C C . TYR A 1 269 ? 20.045 -3.566 -14.530 1.00 49.59 269 TYR A C 1
ATOM 1973 O O . TYR A 1 269 ? 19.910 -2.497 -15.111 1.00 49.59 269 TYR A O 1
ATOM 1981 N N . GLY A 1 270 ? 21.260 -4.121 -14.401 1.00 47.81 270 GLY A N 1
ATOM 1982 C CA . GLY A 1 270 ? 22.477 -3.495 -14.969 1.00 47.81 270 GLY A CA 1
ATOM 1983 C C . GLY A 1 270 ? 22.737 -2.052 -14.495 1.00 47.81 270 GLY A C 1
ATOM 1984 O O . GLY A 1 270 ? 23.270 -1.232 -15.242 1.00 47.81 270 GLY A O 1
ATOM 1985 N N . ILE A 1 271 ? 22.292 -1.732 -13.279 1.00 53.41 271 ILE A N 1
ATOM 1986 C CA . ILE A 1 271 ? 22.279 -0.386 -12.701 1.00 53.41 271 ILE A CA 1
ATOM 1987 C C . ILE A 1 271 ? 23.670 -0.009 -12.188 1.00 53.41 271 ILE A C 1
ATOM 1989 O O . ILE A 1 271 ? 24.328 -0.805 -11.521 1.00 53.41 271 ILE A O 1
ATOM 1993 N N . GLN A 1 272 ? 24.111 1.220 -12.471 1.00 52.25 272 GLN A N 1
ATOM 1994 C CA . GLN A 1 272 ? 25.361 1.745 -11.925 1.00 52.25 272 GLN A CA 1
ATOM 1995 C C . GLN A 1 272 ? 25.303 1.883 -10.398 1.00 52.25 272 GLN A C 1
ATOM 1997 O O . GLN A 1 272 ? 24.293 2.290 -9.824 1.00 52.25 272 GLN A O 1
ATOM 2002 N N . THR A 1 273 ? 26.431 1.594 -9.748 1.00 51.50 273 THR A N 1
ATOM 2003 C CA . THR A 1 273 ? 26.615 1.758 -8.297 1.00 51.50 273 THR A CA 1
ATOM 2004 C C . THR A 1 273 ? 26.601 3.223 -7.862 1.00 51.50 273 THR A C 1
ATOM 2006 O O . THR A 1 273 ? 26.304 3.512 -6.706 1.00 51.50 273 THR A O 1
ATOM 2009 N N . GLU A 1 274 ? 26.907 4.140 -8.784 1.00 57.12 274 GLU A N 1
ATOM 2010 C CA . GLU A 1 274 ? 26.838 5.585 -8.578 1.00 57.12 274 GLU A CA 1
ATOM 2011 C C . GLU A 1 274 ? 25.605 6.143 -9.302 1.00 57.12 274 GLU A C 1
ATOM 2013 O O . GLU A 1 274 ? 25.489 6.007 -10.523 1.00 57.12 274 GLU A O 1
ATOM 2018 N N . PRO A 1 275 ? 24.644 6.739 -8.582 1.00 61.38 275 PRO A N 1
ATOM 2019 C CA . PRO A 1 275 ? 23.464 7.288 -9.220 1.00 61.38 275 PRO A CA 1
ATOM 2020 C C . PRO A 1 275 ? 23.780 8.567 -9.991 1.00 61.38 275 PRO A C 1
ATOM 2022 O O . PRO A 1 275 ? 24.302 9.536 -9.447 1.00 61.38 275 PRO A O 1
ATOM 2025 N N . LEU A 1 276 ? 23.368 8.587 -11.255 1.00 69.25 276 LEU A N 1
ATOM 2026 C CA . LEU A 1 276 ? 23.388 9.762 -12.121 1.00 69.25 276 LEU A CA 1
ATOM 2027 C C . LEU A 1 276 ? 21.977 10.357 -12.191 1.00 69.25 276 LEU A C 1
ATOM 2029 O O . LEU A 1 276 ? 21.272 10.224 -13.195 1.00 69.25 276 LEU A O 1
ATOM 2033 N N . TRP A 1 277 ? 21.516 10.941 -11.088 1.00 72.88 277 TRP A N 1
ATOM 2034 C CA . TRP A 1 277 ? 20.278 11.716 -11.034 1.00 72.88 277 TRP A CA 1
ATOM 2035 C C . TRP A 1 277 ? 20.378 12.815 -9.971 1.00 72.88 277 TRP A C 1
ATOM 2037 O O . TRP A 1 277 ? 21.119 12.687 -8.998 1.00 72.88 277 TRP A O 1
ATOM 2047 N N . SER A 1 278 ? 19.625 13.899 -10.159 1.00 67.69 278 SER A N 1
ATOM 2048 C CA . SER A 1 278 ? 19.580 15.054 -9.264 1.00 67.69 278 SER A CA 1
ATOM 2049 C C . SER A 1 278 ? 18.173 15.300 -8.703 1.00 67.69 278 SER A C 1
ATOM 2051 O O . SER A 1 278 ? 17.145 14.884 -9.252 1.00 67.69 278 SER A O 1
ATOM 2053 N N . GLY A 1 279 ? 18.125 15.950 -7.540 1.00 63.41 279 GLY A N 1
ATOM 2054 C CA . GLY A 1 279 ? 16.944 16.039 -6.674 1.00 63.41 279 GLY A CA 1
ATOM 2055 C C . GLY A 1 279 ? 17.192 15.335 -5.339 1.00 63.41 279 GLY A C 1
ATOM 2056 O O . GLY A 1 279 ? 18.138 14.575 -5.195 1.00 63.41 279 GLY A O 1
ATOM 2057 N N . GLY A 1 280 ? 16.389 15.603 -4.311 1.00 64.56 280 GLY A N 1
ATOM 2058 C CA . GLY A 1 280 ? 16.513 14.854 -3.059 1.00 64.56 280 GLY A CA 1
ATOM 2059 C C . GLY A 1 280 ? 15.874 13.475 -3.214 1.00 64.56 280 GLY A C 1
ATOM 2060 O O . GLY A 1 280 ? 14.664 13.424 -3.393 1.00 64.56 280 GLY A O 1
ATOM 2061 N N . ALA A 1 281 ? 16.631 12.378 -3.065 1.00 62.88 281 ALA A N 1
ATOM 2062 C CA . ALA A 1 281 ? 16.141 10.978 -3.076 1.00 62.88 281 ALA A CA 1
ATOM 2063 C C . ALA A 1 281 ? 15.021 10.657 -2.071 1.00 62.88 281 ALA A C 1
ATOM 2065 O O . ALA A 1 281 ? 14.647 9.496 -1.918 1.00 62.88 281 ALA A O 1
ATOM 2066 N N . SER A 1 282 ? 14.569 11.643 -1.297 1.00 69.56 282 SER A N 1
ATOM 2067 C CA . SER A 1 282 ? 13.546 11.520 -0.273 1.00 69.56 282 SER A CA 1
ATOM 2068 C C . SER A 1 282 ? 12.377 10.688 -0.795 1.00 69.56 282 SER A C 1
ATOM 2070 O O . SER A 1 282 ? 11.822 10.984 -1.850 1.00 69.56 282 SER A O 1
ATOM 2072 N N . GLY A 1 283 ? 12.040 9.629 -0.060 1.00 77.25 283 GLY A N 1
ATOM 2073 C CA . GLY A 1 283 ? 11.032 8.659 -0.472 1.00 77.25 283 GLY A CA 1
ATOM 2074 C C . GLY A 1 283 ? 9.660 9.254 -0.809 1.00 77.25 283 GLY A C 1
ATOM 2075 O O . GLY A 1 283 ? 9.350 10.417 -0.542 1.00 77.25 283 GLY A O 1
ATOM 2076 N N . LEU A 1 284 ? 8.808 8.410 -1.379 1.00 90.31 284 LEU A N 1
ATOM 2077 C CA . LEU A 1 284 ? 7.384 8.689 -1.536 1.00 90.31 284 LEU A CA 1
ATOM 2078 C C . LEU A 1 284 ? 6.671 8.275 -0.248 1.00 90.31 284 LEU A C 1
ATOM 2080 O O . LEU A 1 284 ? 6.921 7.183 0.261 1.00 90.31 284 LEU A O 1
ATOM 2084 N N . TYR A 1 285 ? 5.794 9.128 0.281 1.00 92.06 285 TYR A N 1
ATOM 2085 C CA . TYR A 1 285 ? 5.094 8.861 1.536 1.00 92.06 285 TYR A CA 1
ATOM 2086 C C . TYR A 1 285 ? 3.582 8.986 1.360 1.00 92.06 285 TYR A C 1
ATOM 2088 O O . TYR A 1 285 ? 3.099 10.014 0.884 1.00 92.06 285 TYR A O 1
ATOM 2096 N N . LEU A 1 286 ? 2.828 7.988 1.817 1.00 94.56 286 LEU A N 1
ATOM 2097 C CA . LEU A 1 286 ? 1.380 8.108 2.000 1.00 94.56 286 LEU A CA 1
ATOM 2098 C C . LEU A 1 286 ? 1.068 8.614 3.409 1.00 94.56 286 LEU A C 1
ATOM 2100 O O . LEU A 1 286 ? 1.712 8.209 4.374 1.00 94.56 286 LEU A O 1
ATOM 2104 N N . LYS A 1 287 ? 0.076 9.493 3.539 1.00 93.69 287 LYS A N 1
ATOM 2105 C CA . LYS A 1 287 ? -0.407 9.998 4.826 1.00 93.69 287 LYS A CA 1
ATOM 2106 C C . LYS A 1 287 ? -1.624 9.197 5.277 1.00 93.69 287 LYS A C 1
ATOM 2108 O O . LYS A 1 287 ? -2.644 9.238 4.594 1.00 93.69 287 LYS A O 1
ATOM 2113 N N . SER A 1 288 ? -1.511 8.509 6.415 1.00 93.69 288 SER A N 1
ATOM 2114 C CA . SER A 1 288 ? -2.579 7.691 7.013 1.00 93.69 288 SER A CA 1
ATOM 2115 C C . SER A 1 288 ? -3.363 6.856 5.981 1.00 93.69 288 SER A C 1
ATOM 2117 O O . SER A 1 288 ? -4.578 7.023 5.868 1.00 93.69 288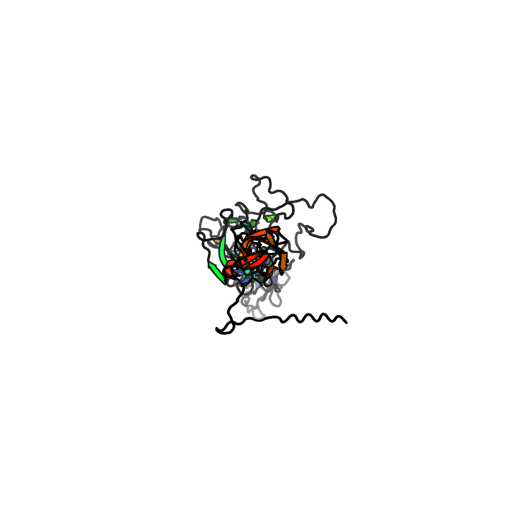 SER A O 1
ATOM 2119 N N . PRO A 1 289 ? -2.698 6.008 5.168 1.00 95.62 289 PRO A N 1
ATOM 2120 C CA . PRO A 1 289 ? -3.384 5.251 4.127 1.00 95.62 289 PRO A CA 1
ATOM 2121 C C . PRO A 1 289 ? -4.364 4.235 4.727 1.00 95.62 289 PRO A C 1
ATOM 2123 O O . PRO A 1 289 ? -4.069 3.575 5.728 1.00 95.62 289 PRO A O 1
ATOM 2126 N N . TYR A 1 290 ? -5.517 4.062 4.082 1.00 95.19 290 TYR A N 1
ATOM 2127 C CA . TYR A 1 290 ? -6.412 2.952 4.395 1.00 95.19 290 TYR A CA 1
ATOM 2128 C C . TYR A 1 290 ? -5.836 1.617 3.897 1.00 95.19 290 TYR A C 1
ATOM 2130 O O . TYR A 1 290 ? -5.001 1.604 2.988 1.00 95.19 290 TYR A O 1
ATOM 2138 N N . THR A 1 291 ? -6.304 0.494 4.440 1.00 95.81 291 THR A N 1
ATOM 2139 C CA . THR A 1 291 ? -5.958 -0.841 3.932 1.00 95.81 291 THR A CA 1
ATOM 2140 C C . THR A 1 291 ? -6.505 -1.042 2.535 1.00 95.81 291 THR A C 1
ATOM 2142 O O . THR A 1 291 ? -7.699 -0.818 2.299 1.00 95.81 291 THR A O 1
ATOM 2145 N N . GLY A 1 292 ? -5.640 -1.439 1.613 1.00 96.81 292 GLY A N 1
ATOM 2146 C CA . GLY A 1 292 ? -6.005 -1.460 0.214 1.00 96.81 292 GLY A CA 1
ATOM 2147 C C . GLY A 1 292 ? -4.853 -1.532 -0.763 1.00 96.81 292 GLY A C 1
ATOM 2148 O O . GLY A 1 292 ? -3.676 -1.556 -0.399 1.00 96.81 292 GLY A O 1
ATOM 2149 N N . THR A 1 293 ? -5.223 -1.480 -2.033 1.00 97.38 293 THR A N 1
ATOM 2150 C CA . THR A 1 293 ? -4.299 -1.398 -3.162 1.00 97.38 293 THR A CA 1
ATOM 2151 C C . THR A 1 293 ? -4.147 0.050 -3.612 1.00 97.38 293 THR A C 1
ATOM 2153 O O . THR A 1 293 ? -5.132 0.783 -3.679 1.00 97.38 293 THR A O 1
ATOM 2156 N N . TYR A 1 294 ? -2.930 0.460 -3.961 1.00 97.75 294 TYR A N 1
ATOM 2157 C CA . TYR A 1 294 ? -2.610 1.797 -4.467 1.00 97.75 294 TYR A CA 1
ATOM 2158 C C . TYR A 1 294 ? -1.748 1.699 -5.715 1.00 97.75 294 TYR A C 1
ATOM 2160 O O . TYR A 1 294 ? -0.861 0.853 -5.765 1.00 97.75 294 TYR A O 1
ATOM 2168 N N . ILE A 1 295 ? -1.969 2.585 -6.689 1.00 96.69 295 ILE A N 1
ATOM 2169 C CA . ILE A 1 295 ? -1.178 2.618 -7.927 1.00 96.69 295 ILE A CA 1
ATOM 2170 C C . ILE A 1 295 ? -0.530 3.988 -8.099 1.00 96.69 295 ILE A C 1
ATOM 2172 O O . ILE A 1 295 ? -1.202 5.029 -8.124 1.00 96.69 295 ILE A O 1
ATOM 2176 N N . TYR A 1 296 ? 0.788 3.954 -8.255 1.00 95.62 296 TYR A N 1
ATOM 2177 C CA . TYR A 1 296 ? 1.625 5.062 -8.679 1.00 95.62 296 TYR A CA 1
ATOM 2178 C C . TYR A 1 296 ? 1.824 5.008 -10.188 1.00 95.62 296 TYR A C 1
ATOM 2180 O O . TYR A 1 296 ? 2.079 3.944 -10.741 1.00 95.62 296 TYR A O 1
ATOM 2188 N N . GLN A 1 297 ? 1.761 6.160 -10.842 1.00 95.06 297 GLN A N 1
ATOM 2189 C CA . GLN A 1 297 ? 2.133 6.339 -12.236 1.00 95.06 297 GLN A CA 1
ATOM 2190 C C . GLN A 1 297 ? 3.403 7.170 -12.320 1.00 95.06 297 GLN A C 1
ATOM 2192 O O . GLN A 1 297 ? 3.493 8.254 -11.740 1.00 95.06 297 GLN A O 1
ATOM 2197 N N . PHE A 1 298 ? 4.360 6.676 -13.093 1.00 94.19 298 PHE A N 1
ATOM 2198 C CA . PHE A 1 298 ? 5.587 7.379 -13.409 1.00 94.19 298 PHE A CA 1
ATOM 2199 C C . PHE A 1 298 ? 5.503 7.915 -14.825 1.00 94.19 298 PHE A C 1
ATOM 2201 O O . PHE A 1 298 ? 5.173 7.189 -15.762 1.00 94.19 298 PHE A O 1
ATOM 2208 N N . SER A 1 299 ? 5.796 9.201 -14.983 1.00 93.19 299 SER A N 1
ATOM 2209 C CA . SER A 1 299 ? 5.779 9.855 -16.285 1.00 93.19 299 SER A CA 1
ATOM 2210 C C . SER A 1 299 ? 7.014 10.711 -16.481 1.00 93.19 299 SER A C 1
ATOM 2212 O O . SER A 1 299 ? 7.605 11.204 -15.521 1.00 93.19 299 SER A O 1
ATOM 2214 N N . SER A 1 300 ? 7.407 10.900 -17.735 1.00 91.25 300 SER A N 1
ATOM 2215 C CA . SER A 1 300 ? 8.473 11.826 -18.075 1.00 91.25 300 SER A CA 1
ATOM 2216 C C . SER A 1 300 ? 8.074 12.676 -19.260 1.00 91.25 300 SER A C 1
ATOM 2218 O O . SER A 1 300 ? 7.653 12.166 -20.300 1.00 91.25 300 SER A O 1
ATOM 2220 N N . ARG A 1 301 ? 8.244 13.989 -19.098 1.00 86.50 301 ARG A N 1
ATOM 2221 C CA . ARG A 1 301 ? 7.970 14.973 -20.137 1.00 86.50 301 ARG A CA 1
ATOM 2222 C C . ARG A 1 301 ? 9.150 15.910 -20.294 1.00 86.50 301 ARG A C 1
ATOM 2224 O O . ARG A 1 301 ? 9.593 16.547 -19.341 1.00 86.50 301 ARG A O 1
ATOM 2231 N N . CYS A 1 302 ? 9.600 16.036 -21.530 1.00 79.75 302 CYS A N 1
ATOM 2232 C CA . CYS A 1 302 ? 10.534 17.043 -21.974 1.00 79.75 302 CYS A CA 1
ATOM 2233 C C . CYS A 1 302 ? 9.913 17.870 -23.104 1.00 79.75 302 CYS A C 1
ATOM 2235 O O . CYS A 1 302 ? 9.487 17.342 -24.129 1.00 79.75 302 CYS A O 1
ATOM 2237 N N . LEU A 1 303 ? 9.884 19.191 -22.935 1.00 68.25 303 LEU A N 1
ATOM 2238 C CA . LEU A 1 303 ? 9.492 20.086 -24.019 1.00 68.25 303 LEU A CA 1
ATOM 2239 C C . LEU A 1 303 ? 10.622 20.172 -25.052 1.00 68.25 303 LEU A C 1
ATOM 2241 O O . LEU A 1 303 ? 11.786 20.347 -24.687 1.00 68.25 303 LEU A O 1
ATOM 2245 N N . VAL A 1 304 ? 10.264 20.082 -26.335 1.00 60.19 304 VAL A N 1
ATOM 2246 C CA . VAL A 1 304 ? 11.203 20.195 -27.462 1.00 60.19 304 VAL A CA 1
ATOM 2247 C C . VAL A 1 304 ? 12.024 21.483 -27.321 1.00 60.19 304 VAL A C 1
ATOM 2249 O O . VAL A 1 304 ? 11.462 22.565 -27.153 1.00 60.19 304 VAL A O 1
ATOM 2252 N N . GLY A 1 305 ? 13.355 21.357 -27.343 1.00 59.84 305 GLY A N 1
ATOM 2253 C CA . GLY A 1 305 ? 14.297 22.471 -27.179 1.00 59.84 305 GLY A CA 1
ATOM 2254 C C . GLY A 1 305 ? 14.701 22.799 -25.734 1.00 59.84 305 GLY A C 1
ATOM 2255 O O . GLY A 1 305 ? 15.493 23.715 -25.540 1.00 59.84 305 GLY A O 1
ATOM 2256 N N . LYS A 1 306 ? 14.180 22.082 -24.723 1.00 66.38 306 LYS A N 1
ATOM 2257 C CA . LYS A 1 306 ? 14.620 22.213 -23.318 1.00 66.38 306 LYS A CA 1
ATOM 2258 C C . LYS A 1 306 ? 15.522 21.085 -22.827 1.00 66.38 306 LYS A C 1
ATOM 2260 O O . LYS A 1 306 ? 16.350 21.349 -21.965 1.00 66.38 306 LYS A O 1
ATOM 2265 N N . CYS A 1 307 ? 15.367 19.869 -23.346 1.00 68.31 307 CYS A N 1
ATOM 2266 C CA . CYS A 1 307 ? 16.353 18.808 -23.146 1.00 68.31 307 CYS A CA 1
ATOM 2267 C C . CYS A 1 307 ? 17.108 18.645 -24.451 1.00 68.31 307 CYS A C 1
ATOM 2269 O O . CYS A 1 307 ? 16.517 18.345 -25.494 1.00 68.31 307 CYS A O 1
ATOM 2271 N N . GLU A 1 308 ? 18.405 18.899 -24.385 1.00 62.75 308 GLU A N 1
ATOM 2272 C CA . GLU A 1 308 ? 19.318 18.634 -25.481 1.00 62.75 308 GLU A CA 1
ATOM 2273 C C . GLU A 1 308 ? 19.254 17.132 -25.814 1.00 62.75 308 GLU A C 1
ATOM 2275 O O . GLU A 1 308 ? 19.080 16.295 -24.927 1.00 62.75 308 GLU A O 1
ATOM 2280 N N . HIS A 1 309 ? 19.296 16.791 -27.102 1.00 68.81 309 HIS A N 1
ATOM 2281 C CA . HIS A 1 309 ? 19.321 15.405 -27.595 1.00 68.81 309 HIS A CA 1
ATOM 2282 C C . HIS A 1 309 ? 18.078 14.525 -27.335 1.00 68.81 309 HIS A C 1
ATOM 2284 O O . HIS A 1 309 ? 18.097 13.355 -27.708 1.00 68.81 309 HIS A O 1
ATOM 2290 N N . ALA A 1 310 ? 16.970 15.043 -26.787 1.00 71.81 310 ALA A N 1
ATOM 2291 C CA . ALA A 1 310 ? 15.737 14.264 -26.608 1.00 71.81 310 ALA A CA 1
ATOM 2292 C C . ALA A 1 310 ? 14.933 14.091 -27.918 1.00 71.81 310 ALA A C 1
ATOM 2294 O O . ALA A 1 310 ? 14.317 15.044 -28.395 1.00 71.81 310 ALA A O 1
ATOM 2295 N N . LEU A 1 311 ? 14.864 12.868 -28.462 1.00 77.06 311 LEU A N 1
ATOM 2296 C CA . LEU A 1 311 ? 14.046 12.529 -29.644 1.00 77.06 311 LEU A CA 1
ATOM 2297 C C . LEU A 1 311 ? 12.546 12.485 -29.331 1.00 77.06 311 LEU A C 1
ATOM 2299 O O . LEU A 1 311 ? 11.731 12.951 -30.124 1.00 77.06 311 LEU A O 1
ATOM 2303 N N . TYR A 1 312 ? 12.177 11.944 -28.169 1.00 78.50 312 TYR A N 1
ATOM 2304 C CA . TYR A 1 312 ? 10.783 11.836 -27.737 1.00 78.50 312 TYR A CA 1
ATOM 2305 C C . TYR A 1 312 ? 10.447 12.928 -26.726 1.00 78.50 312 TYR A C 1
ATOM 2307 O O . TYR A 1 312 ? 11.152 13.074 -25.725 1.00 78.50 312 TYR A O 1
ATOM 2315 N N . SER A 1 313 ? 9.363 13.675 -26.938 1.00 82.12 313 SER A N 1
ATOM 2316 C CA . SER A 1 313 ? 8.902 14.677 -25.967 1.00 82.12 313 SER A CA 1
ATOM 2317 C C . SER A 1 313 ? 8.357 14.038 -24.691 1.00 82.12 313 SER A C 1
ATOM 2319 O O . SER A 1 313 ? 8.527 14.578 -23.604 1.00 82.12 313 SER A O 1
ATOM 2321 N N . GLU A 1 314 ? 7.728 12.874 -24.801 1.00 86.94 314 GLU A N 1
ATOM 2322 C CA . GLU A 1 314 ? 7.162 12.126 -23.680 1.00 86.94 314 GLU A CA 1
ATOM 2323 C C . GLU A 1 314 ? 7.653 10.686 -23.762 1.00 86.94 314 GLU A C 1
ATOM 2325 O O . GLU A 1 314 ? 7.761 10.132 -24.857 1.00 86.94 314 GLU A O 1
ATOM 2330 N N . LEU A 1 315 ? 8.005 10.116 -22.611 1.00 88.00 315 LEU A N 1
ATOM 2331 C CA . LEU A 1 315 ? 8.305 8.691 -22.512 1.00 88.00 315 LEU A CA 1
ATOM 2332 C C . LEU A 1 315 ? 7.011 7.935 -22.220 1.00 88.00 315 LEU A C 1
ATOM 2334 O O . LEU A 1 315 ? 6.146 8.459 -21.511 1.00 88.00 315 LEU A O 1
ATOM 2338 N N . TYR A 1 316 ? 6.897 6.701 -22.713 1.00 89.06 316 TYR A N 1
ATOM 2339 C CA . TYR A 1 316 ? 5.832 5.807 -22.269 1.00 89.06 316 TYR A CA 1
ATOM 2340 C C . TYR A 1 316 ? 5.889 5.662 -20.747 1.00 89.06 316 TYR A C 1
ATOM 2342 O O . TYR A 1 316 ? 6.954 5.429 -20.168 1.00 89.06 316 TYR A O 1
ATOM 2350 N N . ILE A 1 317 ? 4.734 5.870 -20.119 1.00 92.06 317 ILE A N 1
ATOM 2351 C CA . ILE A 1 317 ? 4.559 5.797 -18.671 1.00 92.06 317 ILE A CA 1
ATOM 2352 C C . ILE A 1 317 ? 4.685 4.355 -18.182 1.00 92.06 317 ILE A C 1
ATOM 2354 O O . ILE A 1 317 ? 4.528 3.415 -18.956 1.00 92.06 317 ILE A O 1
ATOM 2358 N N . ASP A 1 318 ? 4.901 4.191 -16.883 1.00 91.62 318 ASP A N 1
ATOM 2359 C CA . ASP A 1 318 ? 4.790 2.888 -16.231 1.00 91.62 318 ASP A CA 1
ATOM 2360 C C . ASP A 1 318 ? 4.164 3.030 -14.843 1.00 91.62 318 ASP A C 1
ATOM 2362 O O . ASP A 1 318 ? 4.089 4.136 -14.296 1.00 91.62 318 ASP A O 1
ATOM 2366 N N . GLN A 1 319 ? 3.668 1.925 -14.291 1.00 94.12 319 GLN A N 1
ATOM 2367 C CA . GLN A 1 319 ? 2.883 1.926 -13.062 1.00 94.12 319 GLN A CA 1
ATOM 2368 C C . GLN A 1 319 ? 3.412 0.934 -12.028 1.00 94.12 319 GLN A C 1
ATOM 2370 O O . GLN A 1 319 ? 3.806 -0.180 -12.370 1.00 94.12 319 GLN A O 1
ATOM 2375 N N . LEU A 1 320 ? 3.375 1.350 -10.758 1.00 94.44 320 LEU A N 1
ATOM 2376 C CA . LEU A 1 320 ? 3.697 0.530 -9.591 1.00 94.44 320 LEU A CA 1
ATOM 2377 C C . LEU A 1 320 ? 2.475 0.415 -8.682 1.00 94.44 320 LEU A C 1
ATOM 2379 O O . LEU A 1 320 ? 1.998 1.409 -8.134 1.00 94.44 320 LEU A O 1
ATOM 2383 N N . GLU A 1 321 ? 2.010 -0.808 -8.493 1.00 96.19 321 GLU A N 1
ATOM 2384 C CA . GLU A 1 321 ? 0.972 -1.201 -7.559 1.00 96.19 321 GLU A CA 1
ATOM 2385 C C . GLU A 1 321 ? 1.600 -1.654 -6.237 1.00 96.19 321 GLU A C 1
ATOM 2387 O O . GLU A 1 321 ? 2.538 -2.453 -6.212 1.00 96.19 321 GLU A O 1
ATOM 2392 N N . ILE A 1 322 ? 1.066 -1.152 -5.126 1.00 96.69 322 ILE A N 1
ATOM 2393 C CA . ILE A 1 322 ? 1.439 -1.566 -3.774 1.00 96.69 322 ILE A CA 1
ATOM 2394 C C . ILE A 1 322 ? 0.196 -1.955 -2.978 1.00 96.69 322 ILE A C 1
ATOM 2396 O O . ILE A 1 322 ? -0.896 -1.433 -3.210 1.00 96.69 322 ILE A O 1
ATOM 2400 N N . THR A 1 323 ? 0.381 -2.822 -1.985 1.00 97.06 323 THR A N 1
ATOM 2401 C CA . THR A 1 323 ? -0.672 -3.191 -1.027 1.00 97.06 323 THR A CA 1
ATOM 2402 C C . THR A 1 323 ? -0.344 -2.652 0.359 1.00 97.06 323 THR A C 1
ATOM 2404 O O . THR A 1 323 ? 0.785 -2.792 0.830 1.00 97.06 323 THR A O 1
ATOM 2407 N N . VAL A 1 324 ? -1.331 -2.057 1.026 1.00 96.88 324 VAL A N 1
ATOM 2408 C CA . VAL A 1 324 ? -1.246 -1.562 2.403 1.00 96.88 324 VAL A CA 1
ATOM 2409 C C . VAL A 1 324 ? -2.131 -2.416 3.307 1.00 96.88 324 VAL A C 1
ATOM 2411 O O . VAL A 1 324 ? -3.325 -2.559 3.062 1.00 96.88 324 VAL A O 1
ATOM 2414 N N . VAL A 1 325 ? -1.546 -2.945 4.378 1.00 95.88 325 VAL A N 1
ATOM 2415 C CA . VAL A 1 325 ? -2.207 -3.731 5.429 1.00 95.88 325 VAL A CA 1
ATOM 2416 C C . VAL A 1 325 ? -2.276 -2.930 6.738 1.00 95.88 325 VAL A C 1
ATOM 2418 O O . VAL A 1 325 ? -1.572 -1.917 6.864 1.00 95.88 325 VAL A O 1
ATOM 2421 N N . PRO A 1 326 ? -3.093 -3.353 7.726 1.00 95.31 326 PRO A N 1
ATOM 2422 C CA . PRO A 1 326 ? -3.229 -2.617 8.974 1.00 95.31 326 PRO A CA 1
ATOM 2423 C C . PRO A 1 326 ? -1.885 -2.375 9.669 1.00 95.31 326 PRO A C 1
ATOM 2425 O O . PRO A 1 326 ? -0.996 -3.241 9.721 1.00 95.31 326 PRO A O 1
ATOM 2428 N N . GLY A 1 327 ? -1.756 -1.170 10.213 1.00 93.81 327 GLY A N 1
ATOM 2429 C CA . GLY A 1 327 ? -0.644 -0.763 11.052 1.00 93.81 327 GLY A CA 1
ATOM 2430 C C . GLY A 1 327 ? -0.692 -1.359 12.462 1.00 93.81 327 GLY A C 1
ATOM 2431 O O . GLY A 1 327 ? -1.564 -2.171 12.791 1.00 93.81 327 GLY A O 1
ATOM 2432 N N . PRO A 1 328 ? 0.251 -0.950 13.327 1.00 91.94 328 PRO A N 1
ATOM 2433 C CA . PRO A 1 328 ? 0.188 -1.241 14.752 1.00 91.94 328 PRO A CA 1
ATOM 2434 C C . PRO A 1 328 ? -1.112 -0.723 15.376 1.00 91.94 328 PRO A C 1
ATOM 2436 O O . PRO A 1 328 ? -1.588 0.365 15.047 1.00 91.94 328 PRO A O 1
ATOM 2439 N N . LEU A 1 329 ? -1.654 -1.490 16.323 1.00 93.75 329 LEU A N 1
ATOM 2440 C CA . LEU A 1 329 ? -2.849 -1.105 17.066 1.00 93.75 329 LEU A CA 1
ATOM 2441 C C . LEU A 1 329 ? -2.628 0.229 17.788 1.00 93.75 329 LEU A C 1
ATOM 2443 O O . LEU A 1 329 ? -1.691 0.362 18.577 1.00 93.75 329 LEU A O 1
ATOM 2447 N N . HIS A 1 330 ? -3.522 1.185 17.556 1.00 94.38 330 HIS A N 1
ATOM 2448 C CA . HIS A 1 330 ? -3.416 2.535 18.103 1.00 94.38 330 HIS A CA 1
ATOM 2449 C C . HIS A 1 330 ? -4.604 2.903 18.994 1.00 94.38 330 HIS A C 1
ATOM 2451 O O . HIS A 1 330 ? -4.438 3.577 20.012 1.00 94.38 330 HIS A O 1
ATOM 2457 N N . ARG A 1 331 ? -5.811 2.457 18.632 1.00 94.25 331 ARG A N 1
ATOM 2458 C CA . ARG A 1 331 ? -7.056 2.889 19.268 1.00 94.25 331 ARG A CA 1
ATOM 2459 C C . ARG A 1 331 ? -8.047 1.740 19.421 1.00 94.25 331 ARG A C 1
ATOM 2461 O O . ARG A 1 331 ? -8.119 0.838 18.592 1.00 94.25 331 ARG A O 1
ATOM 2468 N N . LEU A 1 332 ? -8.848 1.814 20.481 1.00 96.69 332 LEU A N 1
ATOM 2469 C CA . LEU A 1 332 ? -10.026 0.975 20.691 1.00 96.69 332 LEU A CA 1
ATOM 2470 C C . LEU A 1 332 ? -11.278 1.837 20.566 1.00 96.69 332 LEU A C 1
ATOM 2472 O O . LEU A 1 332 ? -11.293 2.975 21.036 1.00 96.69 332 LEU A O 1
ATOM 2476 N N . THR A 1 333 ? -12.335 1.290 19.980 1.00 97.19 333 THR A N 1
ATOM 2477 C CA . THR A 1 333 ? -13.667 1.902 20.001 1.00 97.19 333 THR A CA 1
ATOM 2478 C C . THR A 1 333 ? -14.734 0.850 20.275 1.00 97.19 333 THR A C 1
ATOM 2480 O O . THR A 1 333 ? -14.532 -0.337 20.022 1.00 97.19 333 THR A O 1
ATOM 2483 N N . PHE A 1 334 ? -15.878 1.272 20.808 1.00 97.56 334 PHE A N 1
ATOM 2484 C CA . PHE A 1 334 ? -17.028 0.389 20.950 1.00 97.56 334 PHE A CA 1
ATOM 2485 C C . PHE A 1 334 ? -17.760 0.292 19.611 1.00 97.56 334 PHE A C 1
ATOM 2487 O O . PHE A 1 334 ? -18.289 1.287 19.121 1.00 97.56 334 PHE A O 1
ATOM 2494 N N . LEU A 1 335 ? -17.824 -0.915 19.048 1.00 96.62 335 LEU A N 1
ATOM 2495 C CA . LEU A 1 335 ? -18.758 -1.220 17.962 1.00 96.62 335 LEU A CA 1
ATOM 2496 C C . LEU A 1 335 ? -20.172 -1.408 18.525 1.00 96.62 335 LEU A C 1
ATOM 2498 O O . LEU A 1 335 ? -21.144 -0.895 17.980 1.00 96.62 335 LEU A O 1
ATOM 2502 N N . VAL A 1 336 ? -20.257 -2.089 19.672 1.00 97.56 336 VAL A N 1
ATOM 2503 C CA . VAL A 1 336 ? -21.454 -2.170 20.511 1.00 97.56 336 VAL A CA 1
ATOM 2504 C C . VAL A 1 336 ? -21.028 -1.828 21.931 1.00 97.56 336 VAL A C 1
ATOM 2506 O O . VAL A 1 336 ? -20.316 -2.601 22.577 1.00 97.56 336 VAL A O 1
ATOM 2509 N N . ALA A 1 337 ? -21.418 -0.643 22.398 1.00 96.25 337 ALA A N 1
ATOM 2510 C CA . ALA A 1 337 ? -21.114 -0.199 23.752 1.00 96.25 337 ALA A CA 1
ATOM 2511 C C . ALA A 1 337 ? -21.959 -0.971 24.780 1.00 96.25 337 ALA A C 1
ATOM 2513 O O . ALA A 1 337 ? -23.094 -1.349 24.473 1.00 96.25 337 ALA A O 1
ATOM 2514 N N . PRO A 1 338 ? -21.455 -1.178 26.009 1.00 96.12 338 PRO A N 1
ATOM 2515 C CA . PRO A 1 338 ? -22.295 -1.668 27.091 1.00 96.12 338 PRO A CA 1
ATOM 2516 C C . PRO A 1 338 ? -23.474 -0.709 27.325 1.00 96.12 338 PRO A C 1
ATOM 2518 O O . PRO A 1 338 ? -23.313 0.509 27.202 1.00 96.12 338 PRO A O 1
ATOM 2521 N N . PRO A 1 339 ? -24.660 -1.216 27.697 1.00 94.81 339 PRO A N 1
ATOM 2522 C CA . PRO A 1 339 ? -25.771 -0.351 28.072 1.00 94.81 339 PRO A CA 1
ATOM 2523 C C . PRO A 1 339 ? -25.416 0.471 29.321 1.00 94.81 339 PRO A C 1
ATOM 2525 O O . PRO A 1 339 ? -24.566 0.088 30.125 1.00 94.81 339 PRO A O 1
ATOM 2528 N N . SER A 1 340 ? -26.064 1.621 29.512 1.00 93.69 340 SER A N 1
ATOM 2529 C CA . SER A 1 340 ? -25.849 2.448 30.711 1.00 93.69 340 SER A CA 1
ATOM 2530 C C . SER A 1 340 ? -26.446 1.827 31.975 1.00 93.69 340 SER A C 1
ATOM 2532 O O . SER A 1 340 ? -25.996 2.129 33.076 1.00 93.69 340 SER A O 1
ATOM 2534 N N . ALA A 1 341 ? -27.459 0.971 31.826 1.00 92.38 341 ALA A N 1
ATOM 2535 C CA . ALA A 1 341 ? -28.048 0.192 32.903 1.00 92.38 341 ALA A CA 1
ATOM 2536 C C . ALA A 1 341 ? -28.430 -1.205 32.401 1.00 92.38 341 ALA A C 1
ATOM 2538 O O . ALA A 1 341 ? -28.854 -1.353 31.254 1.00 92.38 341 ALA A O 1
ATOM 2539 N N . PHE A 1 342 ? -28.272 -2.223 33.243 1.00 93.81 342 PHE A N 1
ATOM 2540 C CA . PHE A 1 342 ? -28.606 -3.597 32.887 1.00 93.81 342 PHE A CA 1
ATOM 2541 C C . PHE A 1 342 ? -29.029 -4.424 34.099 1.00 93.81 342 PHE A C 1
ATOM 2543 O O . PHE A 1 342 ? -28.785 -4.063 35.257 1.00 93.81 342 PHE A O 1
ATOM 2550 N N . GLU A 1 343 ? -29.672 -5.555 33.822 1.00 91.88 343 GLU A N 1
ATOM 2551 C CA . GLU A 1 343 ? -30.143 -6.453 34.864 1.00 91.88 343 GLU A CA 1
ATOM 2552 C C . GLU A 1 343 ? -28.992 -7.212 35.539 1.00 91.88 343 GLU A C 1
ATOM 2554 O O . GLU A 1 343 ? -28.006 -7.591 34.902 1.00 91.88 343 GLU A O 1
ATOM 2559 N N . ASN A 1 344 ? -29.120 -7.438 36.849 1.00 91.31 344 ASN A N 1
ATOM 2560 C CA . ASN A 1 344 ? -28.119 -8.162 37.621 1.00 91.31 344 ASN A CA 1
ATOM 2561 C C . ASN A 1 344 ? -28.133 -9.637 37.242 1.00 91.31 344 ASN A C 1
ATOM 2563 O O . ASN A 1 344 ? -29.198 -10.247 37.233 1.00 91.31 344 ASN A O 1
ATOM 2567 N N . ASP A 1 345 ? -26.961 -10.236 37.050 1.00 92.00 345 ASP A N 1
ATOM 2568 C CA . ASP A 1 345 ? -26.845 -11.675 36.824 1.00 92.00 345 ASP A CA 1
ATOM 2569 C C . ASP A 1 345 ? -27.518 -12.152 35.510 1.00 92.00 345 ASP A C 1
ATOM 2571 O O . ASP A 1 345 ? -27.920 -13.310 35.398 1.00 92.00 345 ASP A O 1
ATOM 2575 N N . PHE A 1 346 ? -27.580 -11.288 34.488 1.00 93.94 346 PHE A N 1
ATOM 2576 C CA . PHE A 1 346 ? -27.959 -11.628 33.106 1.00 93.94 346 PHE A CA 1
ATOM 2577 C C . PHE A 1 346 ? -26.784 -11.427 32.141 1.00 93.94 346 PHE A C 1
ATOM 2579 O O . PHE A 1 346 ? -25.870 -10.645 32.406 1.00 93.94 346 PHE A O 1
ATOM 2586 N N . VAL A 1 347 ? -26.802 -12.152 31.018 1.00 96.12 347 VAL A N 1
ATOM 2587 C CA . VAL A 1 347 ? -25.856 -11.919 29.916 1.00 96.12 347 VAL A CA 1
ATOM 2588 C C . VAL A 1 347 ? -26.213 -10.597 29.245 1.00 96.12 347 VAL A C 1
ATOM 2590 O O . VAL A 1 347 ? -27.378 -10.386 28.918 1.00 96.12 347 VAL A O 1
ATOM 2593 N N . ILE A 1 348 ? -25.224 -9.723 29.060 1.00 95.12 348 ILE A N 1
ATOM 2594 C CA . ILE A 1 348 ? -25.409 -8.424 28.409 1.00 95.12 348 ILE A CA 1
ATOM 2595 C C . ILE A 1 348 ? -25.778 -8.640 26.940 1.00 95.12 348 ILE A C 1
ATOM 2597 O O . ILE A 1 348 ? -25.003 -9.227 26.183 1.00 95.12 348 ILE A O 1
ATOM 2601 N N . ASP A 1 349 ? -26.958 -8.147 26.562 1.00 93.00 349 ASP A N 1
ATOM 2602 C CA . ASP A 1 349 ? -27.515 -8.229 25.213 1.00 93.00 349 ASP A CA 1
ATOM 2603 C C . ASP A 1 349 ? -27.984 -6.830 24.755 1.00 93.00 349 ASP A C 1
ATOM 2605 O O . ASP A 1 349 ? -28.739 -6.183 25.492 1.00 93.00 349 ASP A O 1
ATOM 2609 N N . PRO A 1 350 ? -27.537 -6.325 23.586 1.00 94.81 350 PRO A N 1
ATOM 2610 C CA . PRO A 1 350 ? -26.590 -6.946 22.654 1.00 94.81 350 PRO A CA 1
ATOM 2611 C C . PRO A 1 350 ? -25.180 -7.111 23.244 1.00 94.81 350 PRO A C 1
ATOM 2613 O O . PRO A 1 350 ? -24.753 -6.339 24.103 1.00 94.81 350 PRO A O 1
ATOM 2616 N N . SER A 1 351 ? -24.447 -8.123 22.765 1.00 96.12 351 SER A N 1
ATOM 2617 C CA . SER A 1 351 ? -23.079 -8.406 23.219 1.00 96.12 351 SER A CA 1
ATOM 2618 C C . SER A 1 351 ? -22.174 -7.187 23.046 1.00 96.12 351 SER A C 1
ATOM 2620 O O . SER A 1 351 ? -22.128 -6.617 21.954 1.00 96.12 351 SER A O 1
ATOM 2622 N N . VAL A 1 352 ? -21.395 -6.845 24.073 1.00 97.75 352 VAL A N 1
ATOM 2623 C CA . VAL A 1 352 ? -20.398 -5.770 23.981 1.00 97.75 352 VAL A CA 1
ATOM 2624 C C . VAL A 1 352 ? -19.327 -6.155 22.963 1.00 97.75 352 VAL A C 1
ATOM 2626 O O . VAL A 1 352 ? -18.764 -7.250 23.036 1.00 97.75 352 VAL A O 1
ATOM 2629 N N . GLN A 1 353 ? -19.033 -5.252 22.031 1.00 97.94 353 GLN A N 1
ATOM 2630 C CA . GLN A 1 353 ? -18.052 -5.475 20.972 1.00 97.94 353 GLN A CA 1
ATOM 2631 C C . GLN A 1 353 ? -17.060 -4.321 20.907 1.00 97.94 353 GLN A C 1
ATOM 2633 O O . GLN A 1 353 ? -17.451 -3.154 20.815 1.00 97.94 353 GLN A O 1
ATOM 2638 N N . LEU A 1 354 ? -15.774 -4.662 20.925 1.00 97.38 354 LEU A N 1
ATOM 2639 C CA . LEU A 1 354 ? -14.670 -3.726 20.745 1.00 97.38 354 LEU A CA 1
ATOM 2640 C C . LEU A 1 354 ? -14.114 -3.867 19.338 1.00 97.38 354 LEU A C 1
ATOM 2642 O O . LEU A 1 354 ? -13.843 -4.983 18.902 1.00 97.38 354 LEU A O 1
ATOM 2646 N N . LEU A 1 355 ? -13.900 -2.739 18.677 1.00 96.81 355 LEU A N 1
ATOM 2647 C CA . LEU A 1 355 ? -13.206 -2.651 17.405 1.00 96.81 355 LEU A CA 1
ATOM 2648 C C . LEU A 1 355 ? -11.793 -2.112 17.638 1.00 96.81 355 LEU A C 1
ATOM 2650 O O . LEU A 1 355 ? -11.604 -1.103 18.326 1.00 96.81 355 LEU A O 1
ATOM 2654 N N . LEU A 1 356 ? -10.813 -2.815 17.080 1.00 96.12 356 LEU A N 1
ATOM 2655 C CA . LEU A 1 356 ? -9.391 -2.528 17.206 1.00 96.12 356 LEU A CA 1
ATOM 2656 C C . LEU A 1 356 ? -8.906 -1.816 15.943 1.00 96.12 356 LEU A C 1
ATOM 2658 O O . LEU A 1 356 ? -9.020 -2.369 14.851 1.00 96.12 356 LEU A O 1
ATOM 2662 N N . LEU A 1 357 ? -8.376 -0.602 16.102 1.00 95.56 357 LEU A N 1
ATOM 2663 C CA . LEU A 1 357 ? -8.041 0.296 14.999 1.00 95.56 357 LEU A CA 1
ATOM 2664 C C . LEU A 1 357 ? -6.575 0.741 15.037 1.00 95.56 357 LEU A C 1
ATOM 2666 O O . LEU A 1 357 ? -6.031 1.042 16.107 1.00 95.56 357 LEU A O 1
ATOM 2670 N N . ASP A 1 358 ? -5.946 0.830 13.868 1.00 95.38 358 ASP A N 1
ATOM 2671 C CA . ASP A 1 358 ? -4.652 1.495 13.710 1.00 95.38 358 ASP A CA 1
ATOM 2672 C C . ASP A 1 358 ? -4.807 3.030 13.683 1.00 95.38 358 ASP A C 1
ATOM 2674 O O . ASP A 1 358 ? -5.878 3.585 13.937 1.00 95.38 358 ASP A O 1
ATOM 2678 N N . VAL A 1 359 ? -3.709 3.743 13.427 1.00 93.62 359 VAL A N 1
ATOM 2679 C CA . VAL A 1 359 ? -3.690 5.215 13.414 1.00 93.62 359 VAL A CA 1
ATOM 2680 C C . VAL A 1 359 ? -4.437 5.839 12.225 1.00 93.62 359 VAL A C 1
ATOM 2682 O O . VAL A 1 359 ? -4.729 7.034 12.240 1.00 93.62 359 VAL A O 1
ATOM 2685 N N . ALA A 1 360 ? -4.743 5.046 11.200 1.00 93.81 360 ALA A N 1
ATOM 2686 C CA . ALA A 1 360 ? -5.488 5.443 10.010 1.00 93.81 360 ALA A CA 1
ATOM 2687 C C . ALA A 1 360 ? -6.925 4.889 10.015 1.00 93.81 360 ALA A C 1
ATOM 2689 O O . ALA A 1 360 ? -7.601 4.929 8.990 1.00 93.81 360 ALA A O 1
ATOM 2690 N N . ASP A 1 361 ? -7.400 4.405 11.167 1.00 94.25 361 ASP A N 1
ATOM 2691 C CA . ASP A 1 361 ? -8.725 3.813 11.352 1.00 94.25 361 ASP A CA 1
ATOM 2692 C C . ASP A 1 361 ? -8.977 2.532 10.547 1.00 94.25 361 ASP A C 1
ATOM 2694 O O . ASP A 1 361 ? -10.124 2.159 10.288 1.00 94.25 361 ASP A O 1
ATOM 2698 N N . ASN A 1 362 ? -7.914 1.796 10.221 1.00 95.19 362 ASN A N 1
ATOM 2699 C CA . ASN A 1 362 ? -8.041 0.453 9.673 1.00 95.19 362 ASN A CA 1
ATOM 2700 C C . ASN A 1 362 ? -8.237 -0.575 10.781 1.00 95.19 362 ASN A C 1
ATOM 2702 O O . ASN A 1 362 ? -7.626 -0.487 11.846 1.00 95.19 362 ASN A O 1
ATOM 2706 N N . VAL A 1 363 ? -9.039 -1.601 10.500 1.00 94.56 363 VAL A N 1
ATOM 2707 C CA . VAL A 1 363 ? -9.274 -2.702 11.437 1.00 94.56 363 VAL A CA 1
ATOM 2708 C C . VAL A 1 363 ? -8.031 -3.583 11.535 1.00 94.56 363 VAL A C 1
ATOM 2710 O O . VAL A 1 363 ? -7.598 -4.170 10.547 1.00 94.56 363 VAL A O 1
ATOM 2713 N N . CYS A 1 364 ? -7.473 -3.724 12.736 1.00 94.25 364 CYS A N 1
ATOM 2714 C CA . CYS A 1 364 ? -6.315 -4.583 12.980 1.00 94.25 364 CYS A CA 1
ATOM 2715 C C . CYS A 1 364 ? -6.735 -6.064 13.051 1.00 94.25 364 CYS A C 1
ATOM 2717 O O . CYS A 1 364 ? -6.958 -6.598 14.139 1.00 94.25 364 CYS A O 1
ATOM 2719 N N . SER A 1 365 ? -6.856 -6.730 11.899 1.00 89.19 365 SER A N 1
ATOM 2720 C CA . SER A 1 365 ? -7.309 -8.128 11.798 1.00 89.19 365 SER A CA 1
ATOM 2721 C C . SER A 1 365 ? -6.292 -9.165 12.272 1.00 89.19 365 SER A C 1
ATOM 2723 O O . SER A 1 365 ? -6.689 -10.205 12.794 1.00 89.19 365 SER A O 1
ATOM 2725 N N . ASP A 1 366 ? -5.000 -8.871 12.131 1.00 83.19 366 ASP A N 1
ATOM 2726 C CA . ASP A 1 366 ? -3.912 -9.850 12.269 1.00 83.19 366 ASP A CA 1
ATOM 2727 C C . ASP A 1 366 ? -3.309 -9.857 13.683 1.00 83.19 366 ASP A C 1
ATOM 2729 O O . ASP A 1 366 ? -2.098 -9.982 13.875 1.00 83.19 366 ASP A O 1
ATOM 2733 N N . LEU A 1 367 ? -4.157 -9.658 14.692 1.00 85.69 367 LEU A N 1
ATOM 2734 C CA . LEU A 1 367 ? -3.763 -9.644 16.096 1.00 85.69 367 LEU A CA 1
ATOM 2735 C C . LEU A 1 367 ? -4.144 -10.965 16.764 1.00 85.69 367 LEU A C 1
ATOM 2737 O O . LEU A 1 367 ? -5.318 -11.208 17.038 1.00 85.69 367 LEU A O 1
ATOM 2741 N N . ASP A 1 368 ? -3.143 -11.778 17.094 1.00 88.69 368 ASP A N 1
ATOM 2742 C CA . ASP A 1 368 ? -3.324 -12.948 17.956 1.00 88.69 368 ASP A CA 1
ATOM 2743 C C . ASP A 1 368 ? -3.288 -12.512 19.428 1.00 88.69 368 ASP A C 1
ATOM 2745 O O . ASP A 1 368 ? -2.239 -12.441 20.073 1.00 88.69 368 ASP A O 1
ATOM 2749 N N . THR A 1 369 ? -4.440 -12.077 19.941 1.00 93.62 369 THR A N 1
ATOM 2750 C CA . THR A 1 369 ? -4.549 -11.563 21.308 1.00 93.62 369 THR A CA 1
ATOM 2751 C C . THR A 1 369 ? -5.933 -11.784 21.915 1.00 93.62 369 THR A C 1
ATOM 2753 O O . THR A 1 369 ? -6.881 -12.236 21.272 1.00 93.62 369 THR A O 1
ATOM 2756 N N . VAL A 1 370 ? -6.047 -11.457 23.199 1.00 95.69 370 VAL A N 1
ATOM 2757 C CA . VAL A 1 370 ? -7.255 -11.590 24.008 1.00 95.69 370 VAL A CA 1
ATOM 2758 C C . VAL A 1 370 ? -7.583 -10.225 24.602 1.00 95.69 370 VAL A C 1
ATOM 2760 O O . VAL A 1 370 ? -6.695 -9.491 25.044 1.00 95.69 370 VAL A O 1
ATOM 2763 N N . ALA A 1 371 ? -8.870 -9.897 24.624 1.00 97.12 371 ALA A N 1
ATOM 2764 C CA . ALA A 1 371 ? -9.393 -8.765 25.367 1.00 97.12 371 ALA A CA 1
ATOM 2765 C C . ALA A 1 371 ? -9.876 -9.228 26.745 1.00 97.12 371 ALA A C 1
ATOM 2767 O O . ALA A 1 371 ? -10.470 -10.302 26.875 1.00 97.12 371 ALA A O 1
ATOM 2768 N N . SER A 1 372 ? -9.662 -8.404 27.764 1.00 97.38 372 SER A N 1
ATOM 2769 C CA . SER A 1 372 ? -10.172 -8.616 29.119 1.00 97.38 372 SER A CA 1
ATOM 2770 C C . SER A 1 372 ? -11.029 -7.443 29.576 1.00 97.38 372 SER A C 1
ATOM 2772 O O . SER A 1 372 ? -10.799 -6.314 29.159 1.00 97.38 372 SER A O 1
ATOM 2774 N N . MET A 1 373 ? -11.988 -7.698 30.460 1.00 97.06 373 MET A N 1
ATOM 2775 C CA . MET A 1 373 ? -12.815 -6.688 31.109 1.00 97.06 373 MET A CA 1
ATOM 2776 C C . MET A 1 373 ? -12.596 -6.730 32.621 1.00 97.06 373 MET A C 1
ATOM 2778 O O . MET A 1 373 ? -12.691 -7.788 33.241 1.00 97.06 373 MET A O 1
ATOM 2782 N N . ASN A 1 374 ? -12.344 -5.564 33.203 1.00 95.94 374 ASN A N 1
ATOM 2783 C CA . ASN A 1 374 ? -12.283 -5.318 34.634 1.00 95.94 374 ASN A CA 1
ATOM 2784 C C . ASN A 1 374 ? -13.363 -4.305 35.032 1.00 95.94 374 ASN A C 1
ATOM 2786 O O . ASN A 1 374 ? -13.747 -3.443 34.244 1.00 95.94 374 ASN A O 1
ATOM 2790 N N . ILE A 1 375 ? -13.839 -4.377 36.270 1.00 96.75 375 ILE A N 1
ATOM 2791 C CA . ILE A 1 375 ? -14.921 -3.527 36.778 1.00 96.75 375 ILE A CA 1
ATOM 2792 C C . ILE A 1 375 ? -14.518 -2.868 38.093 1.00 96.75 375 ILE A C 1
ATOM 2794 O O . ILE A 1 375 ? -13.805 -3.468 38.891 1.00 96.75 375 ILE A O 1
ATOM 2798 N N . SER A 1 376 ? -14.972 -1.634 38.316 1.00 96.50 376 SER A N 1
ATOM 2799 C CA . SER A 1 376 ? -14.799 -0.920 39.583 1.00 96.50 376 SER A CA 1
ATOM 2800 C C . SER A 1 376 ? -16.057 -0.115 39.933 1.00 96.50 376 SER A C 1
ATOM 2802 O O . SER A 1 376 ? -16.588 0.545 39.039 1.00 96.50 376 SER A O 1
ATOM 2804 N N . PRO A 1 377 ? -16.547 -0.102 41.188 1.00 94.88 377 PRO A N 1
ATOM 2805 C CA . PRO A 1 377 ? -16.068 -0.869 42.346 1.00 94.88 377 PRO A CA 1
ATOM 2806 C C . PRO A 1 377 ? -16.157 -2.392 42.160 1.00 94.88 377 PRO A C 1
ATOM 2808 O O . PRO A 1 377 ? -16.809 -2.860 41.226 1.00 94.88 377 PRO A O 1
ATOM 2811 N N . ASP A 1 378 ? -15.508 -3.152 43.045 1.00 93.06 378 ASP A N 1
ATOM 2812 C CA . ASP A 1 378 ? -15.528 -4.617 42.986 1.00 93.06 378 ASP A CA 1
ATOM 2813 C C . ASP A 1 378 ? -16.962 -5.158 43.061 1.00 93.06 378 ASP A C 1
ATOM 2815 O O . ASP A 1 378 ? -17.825 -4.643 43.780 1.00 93.06 378 ASP A O 1
ATOM 2819 N N . VAL A 1 379 ? -17.207 -6.223 42.304 1.00 93.25 379 VAL A N 1
ATOM 2820 C CA . VAL A 1 379 ? -18.484 -6.940 42.266 1.00 93.25 379 VAL A CA 1
ATOM 2821 C C . VAL A 1 379 ? -18.335 -8.333 42.861 1.00 93.25 379 VAL A C 1
ATOM 2823 O O . VAL A 1 379 ? -17.232 -8.863 42.974 1.00 93.25 379 VAL A O 1
ATOM 2826 N N . HIS A 1 380 ? -19.459 -8.962 43.203 1.00 92.19 380 HIS A N 1
ATOM 2827 C CA . HIS A 1 380 ? -19.470 -10.310 43.777 1.00 92.19 380 HIS A CA 1
ATOM 2828 C C . HIS A 1 380 ? -18.938 -11.353 42.792 1.00 92.19 380 HIS A C 1
ATOM 2830 O O . HIS A 1 380 ? -18.252 -12.296 43.191 1.00 92.19 380 HIS A O 1
ATOM 2836 N N . ARG A 1 381 ? -19.275 -11.215 41.501 1.00 93.75 381 ARG A N 1
ATOM 2837 C CA . ARG A 1 381 ? -18.795 -12.117 40.448 1.00 93.75 381 ARG A CA 1
ATOM 2838 C C . ARG A 1 381 ? -18.903 -11.506 39.053 1.00 93.75 381 ARG A C 1
ATOM 2840 O O . ARG A 1 381 ? -19.803 -10.719 38.775 1.00 93.75 381 ARG A O 1
ATOM 2847 N N . ILE A 1 382 ? -18.024 -11.950 38.159 1.00 95.44 382 ILE A N 1
ATOM 2848 C CA . ILE A 1 382 ? -18.059 -11.661 36.723 1.00 95.44 382 ILE A CA 1
ATOM 2849 C C . ILE A 1 382 ? -17.943 -12.992 35.981 1.00 95.44 382 ILE A C 1
ATOM 2851 O O . ILE A 1 382 ? -17.214 -13.885 36.416 1.00 95.44 382 ILE A O 1
ATOM 2855 N N . TYR A 1 383 ? -18.665 -13.130 34.876 1.00 96.44 383 TYR A N 1
ATOM 2856 C CA . TYR A 1 383 ? -18.498 -14.228 33.931 1.00 96.44 383 TYR A CA 1
ATOM 2857 C C . TYR A 1 383 ? -18.209 -13.668 32.546 1.00 96.44 383 TYR A C 1
ATOM 2859 O O . TYR A 1 383 ? -18.687 -12.588 32.207 1.00 96.44 383 TYR A O 1
ATOM 2867 N N . GLY A 1 384 ? -17.456 -14.418 31.739 1.00 96.00 384 GLY A N 1
ATOM 2868 C CA . GLY A 1 384 ? -17.147 -14.021 30.365 1.00 96.00 384 GLY A CA 1
ATOM 2869 C C . GLY A 1 384 ? -16.275 -12.768 30.278 1.00 96.00 384 GLY A C 1
ATOM 2870 O O . GLY A 1 384 ? -16.388 -12.034 29.304 1.00 96.00 384 GLY A O 1
ATOM 2871 N N . GLN A 1 385 ? -15.428 -12.506 31.284 1.00 95.50 385 GLN A N 1
ATOM 2872 C CA . GLN A 1 385 ? -14.577 -11.314 31.309 1.00 95.50 385 GLN A CA 1
ATOM 2873 C C . GLN A 1 385 ? -13.420 -11.337 30.304 1.00 95.50 385 GLN A C 1
ATOM 2875 O O . GLN A 1 385 ? -12.708 -10.348 30.199 1.00 95.50 385 GLN A O 1
ATOM 2880 N N . THR A 1 386 ? -13.189 -12.442 29.598 1.00 97.06 386 THR A N 1
ATOM 2881 C CA . THR A 1 386 ? -12.157 -12.549 28.564 1.00 97.06 386 THR A CA 1
ATOM 2882 C C . THR A 1 386 ? -12.743 -13.104 27.275 1.00 97.06 386 THR A C 1
ATOM 2884 O O . THR A 1 386 ? -13.618 -13.972 27.297 1.00 97.06 386 THR A O 1
ATOM 2887 N N . THR A 1 387 ? -12.248 -12.610 26.143 1.00 97.06 387 THR A N 1
ATOM 2888 C CA . THR A 1 387 ? -12.604 -13.112 24.811 1.00 97.06 387 THR A CA 1
ATOM 2889 C C . THR A 1 387 ? -11.406 -13.017 23.870 1.00 97.06 387 THR A C 1
ATOM 2891 O O . THR A 1 387 ? -10.666 -12.032 23.944 1.00 97.06 387 THR A O 1
ATOM 2894 N N . PRO A 1 388 ? -11.196 -13.993 22.970 1.00 96.25 388 PRO A N 1
ATOM 2895 C CA . PRO A 1 388 ? -10.255 -13.808 21.875 1.00 96.25 388 PRO A CA 1
ATOM 2896 C C . PRO A 1 388 ? -10.678 -12.624 21.000 1.00 96.25 388 PRO A C 1
ATOM 2898 O O . PRO A 1 388 ? -11.871 -12.320 20.870 1.00 96.25 388 PRO A O 1
ATOM 2901 N N . VAL A 1 389 ? -9.685 -11.968 20.407 1.00 96.00 389 VAL A N 1
ATOM 2902 C CA . VAL A 1 389 ? -9.881 -11.027 19.306 1.00 96.00 389 VAL A CA 1
ATOM 2903 C C . VAL A 1 389 ? -9.901 -11.832 18.011 1.00 96.00 389 VAL A C 1
ATOM 2905 O O . VAL A 1 389 ? -9.052 -12.689 17.788 1.00 96.00 389 VAL A O 1
ATOM 2908 N N . THR A 1 390 ? -10.884 -11.595 17.149 1.00 94.31 390 THR A N 1
ATOM 2909 C CA . THR A 1 390 ? -10.983 -12.272 15.850 1.00 94.31 390 THR A CA 1
ATOM 2910 C C . THR A 1 390 ? -11.385 -11.258 14.794 1.00 94.31 390 THR A C 1
ATOM 2912 O O . THR A 1 390 ? -12.370 -10.545 14.968 1.00 94.31 390 THR A O 1
ATOM 2915 N N . GLY A 1 391 ? -10.597 -11.148 13.720 1.00 91.12 391 GLY A N 1
ATOM 2916 C CA . GLY A 1 391 ? -10.836 -10.157 12.665 1.00 91.12 391 GLY A CA 1
ATOM 2917 C C . GLY A 1 391 ? -10.837 -8.712 13.180 1.00 91.12 391 GLY A C 1
ATOM 2918 O O . GLY A 1 391 ? -11.616 -7.896 12.703 1.00 91.12 391 GLY A O 1
ATOM 2919 N N . GLY A 1 392 ? -10.024 -8.412 14.200 1.00 93.94 392 GLY A N 1
ATOM 2920 C CA . GLY A 1 392 ? -9.955 -7.084 14.822 1.00 93.94 392 GLY A CA 1
ATOM 2921 C C . GLY A 1 392 ? -11.163 -6.712 15.685 1.00 93.94 392 GLY A C 1
ATOM 2922 O O . GLY A 1 392 ? -11.307 -5.549 16.065 1.00 93.94 392 GLY A O 1
ATOM 2923 N N . ILE A 1 393 ? -12.020 -7.682 16.021 1.00 96.31 393 ILE A N 1
ATOM 2924 C CA . ILE A 1 393 ? -13.171 -7.488 16.904 1.00 96.31 393 ILE A CA 1
ATOM 2925 C C . ILE A 1 393 ? -13.040 -8.388 18.133 1.00 96.31 393 ILE A C 1
ATOM 2927 O O . ILE A 1 393 ? -12.806 -9.591 18.021 1.00 96.31 393 ILE A O 1
ATOM 2931 N N . ALA A 1 394 ? -13.229 -7.813 19.320 1.00 97.00 394 ALA A N 1
ATOM 2932 C CA . ALA A 1 394 ? -13.368 -8.561 20.566 1.00 97.00 394 ALA A CA 1
ATOM 2933 C C . ALA A 1 394 ? -14.844 -8.583 20.984 1.00 97.00 394 ALA A C 1
ATOM 2935 O O . ALA A 1 394 ? -15.413 -7.528 21.265 1.00 97.00 394 ALA A O 1
ATOM 2936 N N . SER A 1 395 ? -15.469 -9.764 21.024 1.00 97.38 395 SER A N 1
ATOM 2937 C CA . SER A 1 395 ? -16.907 -9.908 21.302 1.00 97.38 395 SER A CA 1
ATOM 2938 C C . SER A 1 395 ? -17.176 -10.602 22.637 1.00 97.38 395 SER A C 1
ATOM 2940 O O . SER A 1 395 ? -16.941 -11.796 22.811 1.00 97.38 395 SER A O 1
ATOM 2942 N N . PHE A 1 396 ? -17.725 -9.860 23.593 1.00 97.81 396 PHE A N 1
ATOM 2943 C CA . PHE A 1 396 ? -18.007 -10.324 24.950 1.00 97.81 396 PHE A CA 1
ATOM 2944 C C . PHE A 1 396 ? -19.395 -10.982 25.051 1.00 97.81 396 PHE A C 1
ATOM 2946 O O . PHE A 1 396 ? -20.245 -10.582 25.844 1.00 97.81 396 PHE A O 1
ATOM 2953 N N . GLY A 1 397 ? -19.637 -12.026 24.253 1.00 96.19 397 GLY A N 1
ATOM 2954 C CA . GLY A 1 397 ? -20.958 -12.668 24.123 1.00 96.19 397 GLY A CA 1
ATOM 2955 C C . GLY A 1 397 ? -21.458 -13.449 25.347 1.00 96.19 397 GLY A C 1
ATOM 2956 O O . GLY A 1 397 ? -22.591 -13.920 25.356 1.00 96.19 397 GLY A O 1
ATOM 2957 N N . LYS A 1 398 ? -20.626 -13.623 26.379 1.00 96.00 398 LYS A N 1
ATOM 2958 C CA . LYS A 1 398 ? -20.986 -14.301 27.640 1.00 96.00 398 LYS A CA 1
ATOM 2959 C C . LYS A 1 398 ? -20.855 -13.386 28.855 1.00 96.00 398 LYS A C 1
ATOM 2961 O O . LYS A 1 398 ? -20.847 -13.881 29.984 1.00 96.00 398 LYS A O 1
ATOM 2966 N N . LEU A 1 399 ? -20.690 -12.080 28.633 1.00 97.25 399 LEU A N 1
ATOM 2967 C CA . LEU A 1 399 ? -20.410 -11.152 29.713 1.00 97.25 399 LEU A CA 1
ATOM 2968 C C . LEU A 1 399 ? -21.630 -10.988 30.613 1.00 97.25 399 LEU A C 1
ATOM 2970 O O . LEU A 1 399 ? -22.708 -10.619 30.158 1.00 97.25 399 LEU A O 1
ATOM 2974 N N . ARG A 1 400 ? -21.437 -11.284 31.896 1.00 95.31 400 ARG A N 1
ATOM 2975 C CA . ARG A 1 400 ? -22.464 -11.239 32.940 1.00 95.31 400 ARG A CA 1
ATOM 2976 C C . ARG A 1 400 ? -21.833 -10.722 34.221 1.00 95.31 400 ARG A C 1
ATOM 2978 O O . ARG A 1 400 ? -20.751 -11.168 34.603 1.00 95.31 400 ARG A O 1
ATOM 2985 N N . ILE A 1 401 ? -22.519 -9.799 34.883 1.00 95.44 401 ILE A N 1
ATOM 2986 C CA . ILE A 1 401 ? -22.017 -9.102 36.070 1.00 95.44 401 ILE A CA 1
ATOM 2987 C C . ILE A 1 401 ? -22.982 -9.357 37.225 1.00 95.44 401 ILE A C 1
ATOM 2989 O O . ILE A 1 401 ? -24.192 -9.200 37.070 1.00 95.44 401 ILE A O 1
ATOM 2993 N N . VAL A 1 402 ? -22.431 -9.759 38.370 1.00 93.50 402 VAL A N 1
ATOM 2994 C CA . VAL A 1 402 ? -23.165 -9.989 39.617 1.00 93.50 402 VAL A CA 1
ATOM 2995 C C . VAL A 1 402 ? -22.666 -9.005 40.652 1.00 93.50 402 VAL A C 1
ATOM 2997 O O . VAL A 1 402 ? -21.634 -9.228 41.281 1.00 93.50 402 VAL A O 1
ATOM 3000 N N . GLY A 1 403 ? -23.389 -7.906 40.815 1.00 91.88 403 GLY A N 1
ATOM 3001 C CA . GLY A 1 403 ? -23.008 -6.822 41.712 1.00 91.88 403 GLY A CA 1
ATOM 3002 C C . GLY A 1 403 ? -24.170 -6.326 42.557 1.00 91.88 403 GLY A C 1
ATOM 3003 O O . GLY A 1 403 ? -25.252 -6.915 42.607 1.00 91.88 403 GLY A O 1
ATOM 3004 N N . ASP A 1 404 ? -23.917 -5.226 43.243 1.00 90.69 404 ASP A N 1
ATOM 3005 C CA . ASP A 1 404 ? -24.889 -4.550 44.075 1.00 90.69 404 ASP A CA 1
ATOM 3006 C C . ASP A 1 404 ? -25.796 -3.650 43.234 1.00 90.69 404 ASP A C 1
ATOM 3008 O O . ASP A 1 404 ? -25.349 -2.826 42.435 1.00 90.69 404 ASP A O 1
ATOM 3012 N N . ARG A 1 405 ? -27.102 -3.774 43.459 1.00 90.25 405 ARG A N 1
ATOM 3013 C CA . ARG A 1 405 ? -28.115 -2.981 42.759 1.00 90.25 405 ARG A CA 1
ATOM 3014 C C . ARG A 1 405 ? -28.059 -1.504 43.145 1.00 90.25 405 ARG A C 1
ATOM 3016 O O . ARG A 1 405 ? -27.885 -1.165 44.317 1.00 90.25 405 ARG A O 1
ATOM 3023 N N . GLY A 1 406 ? -28.279 -0.627 42.165 1.00 86.94 406 GLY A N 1
ATOM 3024 C CA . GLY A 1 406 ? -28.301 0.827 42.344 1.00 86.94 406 GLY A CA 1
ATOM 3025 C C . GLY A 1 406 ? -26.921 1.475 42.505 1.00 86.94 406 GLY A C 1
ATOM 3026 O O . GLY A 1 406 ? -26.852 2.656 42.837 1.00 86.94 406 GLY A O 1
ATOM 3027 N N . ILE A 1 407 ? -25.835 0.723 42.290 1.00 89.12 407 ILE A N 1
ATOM 3028 C CA . ILE A 1 407 ? -24.469 1.255 42.221 1.00 89.12 407 ILE A CA 1
ATOM 3029 C C . ILE A 1 407 ? -24.093 1.513 40.756 1.00 89.12 407 ILE A C 1
ATOM 3031 O O . ILE A 1 407 ? -24.413 0.715 39.872 1.00 89.12 407 ILE A O 1
ATOM 3035 N N . SER A 1 408 ? -23.393 2.624 40.514 1.00 93.56 408 SER A N 1
ATOM 3036 C CA . SER A 1 408 ? -22.708 2.888 39.247 1.00 93.56 408 SER A CA 1
ATOM 3037 C C . SER A 1 408 ? -21.320 2.256 39.246 1.00 93.56 408 SER A C 1
ATOM 3039 O O . SER A 1 408 ? -20.507 2.524 40.130 1.00 93.56 408 SER A O 1
ATOM 3041 N N . TYR A 1 409 ? -21.046 1.484 38.207 1.00 96.38 409 TYR A N 1
ATOM 3042 C CA . TYR A 1 409 ? -19.777 0.842 37.926 1.00 96.38 409 TYR A CA 1
ATOM 3043 C C . TYR A 1 409 ? -19.103 1.469 36.708 1.00 96.38 409 TYR A C 1
ATOM 3045 O O . TYR A 1 409 ? -19.747 1.999 35.800 1.00 96.38 409 TYR A O 1
ATOM 3053 N N . THR A 1 410 ? -17.786 1.355 36.695 1.00 97.75 410 THR A N 1
ATOM 3054 C CA . THR A 1 410 ? -16.893 1.658 35.589 1.00 97.75 410 THR A CA 1
ATOM 3055 C C . THR A 1 410 ? -16.416 0.335 35.009 1.00 97.75 410 THR A C 1
ATOM 3057 O O . THR A 1 410 ? -15.763 -0.437 35.712 1.00 97.75 410 THR A O 1
ATOM 3060 N N . LEU A 1 411 ? -16.731 0.069 33.742 1.00 97.81 411 LEU A N 1
ATOM 3061 C CA . LEU A 1 411 ? -16.205 -1.083 33.009 1.00 97.81 411 LEU A CA 1
ATOM 3062 C C . LEU A 1 411 ? -14.959 -0.646 32.248 1.00 97.81 411 LEU A C 1
ATOM 3064 O O . LEU A 1 411 ? -15.021 0.291 31.457 1.00 97.81 411 LEU A O 1
ATOM 3068 N N . ARG A 1 412 ? -13.834 -1.316 32.465 1.00 97.69 412 ARG A N 1
ATOM 3069 C CA . ARG A 1 412 ? -12.584 -1.102 31.741 1.00 97.69 412 ARG A CA 1
ATOM 3070 C C . ARG A 1 412 ? -12.292 -2.330 30.899 1.00 97.69 412 ARG A C 1
ATOM 3072 O O . ARG A 1 412 ? -12.235 -3.434 31.423 1.00 97.69 412 ARG A O 1
ATOM 3079 N N . PHE A 1 413 ? -12.093 -2.127 29.609 1.00 97.94 413 PHE A N 1
ATOM 3080 C CA . PHE A 1 413 ? -11.713 -3.171 28.676 1.00 97.94 413 PHE A CA 1
ATOM 3081 C C . PHE A 1 413 ? -10.271 -2.953 28.247 1.00 97.94 413 PHE A C 1
ATOM 3083 O O . PHE A 1 413 ? -9.922 -1.839 27.870 1.00 97.94 413 PHE A O 1
ATOM 3090 N N . ASP A 1 414 ? -9.457 -4.000 28.286 1.00 97.12 414 ASP A N 1
ATOM 3091 C CA . ASP A 1 414 ? -8.025 -3.967 27.997 1.00 97.12 414 ASP A CA 1
ATOM 3092 C C . ASP A 1 414 ? -7.677 -4.996 26.908 1.00 97.12 414 ASP A C 1
ATOM 3094 O O . ASP A 1 414 ? -8.206 -6.110 26.908 1.00 97.12 414 ASP A O 1
ATOM 3098 N N . ILE A 1 415 ? -6.761 -4.651 26.000 1.00 96.38 415 ILE A N 1
ATOM 3099 C CA . ILE A 1 415 ? -6.127 -5.600 25.072 1.00 96.38 415 ILE A CA 1
ATOM 3100 C C . ILE A 1 415 ? -4.796 -6.049 25.665 1.00 96.38 415 ILE A C 1
ATOM 3102 O O . ILE A 1 415 ? -3.884 -5.241 25.835 1.00 96.38 415 ILE A O 1
ATOM 3106 N N . ILE A 1 416 ? -4.668 -7.343 25.962 1.00 90.69 416 ILE A N 1
ATOM 3107 C CA . ILE A 1 416 ? -3.552 -7.867 26.765 1.00 90.69 416 ILE A CA 1
ATOM 3108 C C . ILE A 1 416 ? -2.196 -7.652 26.081 1.00 90.69 416 ILE A C 1
ATOM 3110 O O . ILE A 1 416 ? -1.231 -7.296 26.752 1.00 90.69 416 ILE A O 1
ATOM 3114 N N . ALA A 1 417 ? -2.110 -7.827 24.758 1.00 86.75 417 ALA A N 1
ATOM 3115 C CA . ALA A 1 417 ? -0.836 -7.713 24.043 1.00 86.75 417 ALA A CA 1
ATOM 3116 C C . ALA A 1 417 ? -0.253 -6.288 24.022 1.00 86.75 417 ALA A C 1
ATOM 3118 O O . ALA A 1 417 ? 0.961 -6.136 23.920 1.00 86.75 417 ALA A O 1
ATOM 3119 N N . THR A 1 418 ? -1.092 -5.251 24.098 1.00 88.69 418 THR A N 1
ATOM 3120 C CA . THR A 1 418 ? -0.658 -3.851 23.929 1.00 88.69 418 THR A CA 1
ATOM 3121 C C . THR A 1 418 ? -0.868 -2.989 25.169 1.00 88.69 418 THR A C 1
ATOM 3123 O O . THR A 1 418 ? -0.291 -1.910 25.264 1.00 88.69 418 THR A O 1
ATOM 3126 N N . GLY A 1 419 ? -1.708 -3.426 26.112 1.00 88.56 419 GLY A N 1
ATOM 3127 C CA . GLY A 1 419 ? -2.108 -2.636 27.276 1.00 88.56 419 GLY A CA 1
ATOM 3128 C C . GLY A 1 419 ? -3.045 -1.467 26.949 1.00 88.56 419 GLY A C 1
ATOM 3129 O O . GLY A 1 419 ? -3.343 -0.662 27.833 1.00 88.56 419 GLY A O 1
ATOM 3130 N N . LEU A 1 420 ? -3.520 -1.353 25.702 1.00 94.94 420 LEU A N 1
ATOM 3131 C CA . LEU A 1 420 ? -4.526 -0.359 25.330 1.00 94.94 420 LEU A CA 1
ATOM 3132 C C . LEU A 1 420 ? -5.843 -0.658 26.035 1.00 94.94 420 LEU A C 1
ATOM 3134 O O . LEU A 1 420 ? -6.238 -1.817 26.160 1.00 94.94 420 LEU A O 1
ATOM 3138 N N . SER A 1 421 ? -6.530 0.401 26.462 1.00 96.94 421 SER A N 1
ATOM 3139 C CA . SER A 1 421 ? -7.753 0.271 27.244 1.00 96.94 421 SER A CA 1
ATOM 3140 C C . SER A 1 421 ? -8.810 1.294 26.863 1.00 96.94 421 SER A C 1
ATOM 3142 O O . SER A 1 421 ? -8.480 2.424 26.503 1.00 96.94 421 SER A O 1
ATOM 3144 N N . ILE A 1 422 ? -10.074 0.906 26.986 1.00 97.69 422 ILE A N 1
ATOM 3145 C CA . ILE A 1 422 ? -11.235 1.780 26.842 1.00 97.69 422 ILE A CA 1
ATOM 3146 C C . ILE A 1 422 ? -12.165 1.586 28.034 1.00 97.69 422 ILE A C 1
ATOM 3148 O O . ILE A 1 422 ? -12.286 0.489 28.580 1.00 97.69 422 ILE A O 1
ATOM 3152 N N . VAL A 1 423 ? -12.801 2.668 28.467 1.00 97.56 423 VAL A N 1
ATOM 3153 C CA . VAL A 1 423 ? -13.636 2.686 29.665 1.00 97.56 423 VAL A CA 1
ATOM 3154 C C . VAL A 1 423 ? -15.062 3.075 29.303 1.00 97.56 423 VAL A C 1
ATOM 3156 O O . VAL A 1 423 ? -15.279 3.982 28.504 1.00 97.56 423 VAL A O 1
ATOM 3159 N N . HIS A 1 424 ? -16.028 2.407 29.926 1.00 97.31 424 HIS A N 1
ATOM 3160 C CA . HIS A 1 424 ? -17.444 2.746 29.882 1.00 97.31 424 HIS A CA 1
ATOM 3161 C C . HIS A 1 424 ? -17.941 3.098 31.282 1.00 97.31 424 HIS A C 1
ATOM 3163 O O . HIS A 1 424 ? -17.834 2.300 32.217 1.00 97.31 424 HIS A O 1
ATOM 3169 N N . PHE A 1 425 ? -18.487 4.301 31.418 1.00 95.81 425 PHE A N 1
ATOM 3170 C CA . PHE A 1 425 ? -19.105 4.794 32.641 1.00 95.81 425 PHE A CA 1
ATOM 3171 C C . PHE A 1 425 ? -20.195 5.819 32.288 1.00 95.81 425 PHE A C 1
ATOM 3173 O O . PHE A 1 425 ? -19.953 6.677 31.435 1.00 95.81 425 PHE A O 1
ATOM 3180 N N . PRO A 1 426 ? -21.355 5.799 32.965 1.00 95.62 426 PRO A N 1
ATOM 3181 C CA . PRO A 1 426 ? -21.746 4.851 34.009 1.00 95.62 426 PRO A CA 1
ATOM 3182 C C . PRO A 1 426 ? -22.330 3.544 33.446 1.00 95.62 426 PRO A C 1
ATOM 3184 O O . PRO A 1 426 ? -23.078 3.560 32.472 1.00 95.62 426 PRO A O 1
ATOM 3187 N N . TYR A 1 427 ? -22.039 2.424 34.113 1.00 95.75 427 TYR A N 1
ATOM 3188 C CA . TYR A 1 427 ? -22.780 1.165 33.995 1.00 95.75 427 TYR A CA 1
ATOM 3189 C C . TYR A 1 427 ? -23.515 0.890 35.306 1.00 95.75 427 TYR A C 1
ATOM 3191 O O . TYR A 1 427 ? -22.883 0.683 36.338 1.00 95.75 427 TYR A O 1
ATOM 3199 N N . GLN A 1 428 ? -24.841 0.894 35.303 1.00 94.44 428 GLN A N 1
ATOM 3200 C CA . GLN A 1 428 ? -25.642 0.679 36.504 1.00 94.44 428 GLN A CA 1
ATOM 3201 C C . GLN A 1 428 ? -26.280 -0.703 36.510 1.00 94.44 428 GLN A C 1
ATOM 3203 O O . GLN A 1 428 ? -26.903 -1.127 35.542 1.00 94.44 428 GLN A O 1
ATOM 3208 N N . ILE A 1 429 ? -26.187 -1.391 37.642 1.00 92.69 429 ILE A N 1
ATOM 3209 C CA . ILE A 1 429 ? -27.043 -2.551 37.881 1.00 92.69 429 ILE A CA 1
ATOM 3210 C C . ILE A 1 429 ? -28.391 -2.023 38.364 1.00 92.69 429 ILE A C 1
ATOM 3212 O O . ILE A 1 429 ? -28.432 -1.306 39.370 1.00 92.69 429 ILE A O 1
ATOM 3216 N N . ASN A 1 430 ? -29.470 -2.384 37.661 1.00 91.00 430 ASN A N 1
ATOM 3217 C CA . ASN A 1 430 ? -30.826 -1.889 37.922 1.00 91.00 430 ASN A CA 1
ATOM 3218 C C . ASN A 1 430 ? -31.149 -1.873 39.421 1.00 91.00 430 ASN A C 1
ATOM 3220 O O . ASN A 1 430 ? -30.955 -2.875 40.128 1.00 91.00 430 ASN A O 1
ATOM 3224 N N . SER A 1 431 ? -31.634 -0.728 39.911 1.00 89.94 431 SER A N 1
ATOM 3225 C CA . SER A 1 431 ? -31.924 -0.567 41.331 1.00 89.94 431 SER A CA 1
ATOM 3226 C C . SER A 1 431 ? -33.094 -1.457 41.747 1.00 89.94 431 SER A C 1
ATOM 3228 O O . SER A 1 431 ? -33.919 -1.871 40.933 1.00 89.94 431 SER A O 1
ATOM 3230 N N . CYS A 1 432 ? -33.201 -1.735 43.044 1.00 86.50 432 CYS A N 1
ATOM 3231 C CA . CYS A 1 432 ? -34.322 -2.521 43.549 1.00 86.50 432 CYS A CA 1
ATOM 3232 C C . CYS A 1 432 ? -35.673 -1.883 43.228 1.00 86.50 432 CYS A C 1
ATOM 3234 O O . CYS A 1 432 ? -36.591 -2.580 42.808 1.00 86.50 432 CYS A O 1
ATOM 3236 N N . LYS A 1 433 ? -35.764 -0.553 43.308 1.00 83.81 433 LYS A N 1
ATOM 3237 C CA . LYS A 1 433 ? -36.980 0.190 42.980 1.00 83.81 433 LYS A CA 1
ATOM 3238 C C . LYS A 1 433 ? -37.407 0.020 41.518 1.00 83.81 433 LYS A C 1
ATOM 3240 O O . LYS A 1 433 ? -38.609 -0.004 41.261 1.00 83.81 433 LYS A O 1
ATOM 3245 N N . ASP A 1 434 ? -36.448 -0.105 40.601 1.00 84.44 434 ASP A N 1
ATOM 3246 C CA . ASP A 1 434 ? -36.714 -0.229 39.161 1.00 84.44 434 ASP A CA 1
ATOM 3247 C C . ASP A 1 434 ? -37.239 -1.622 38.796 1.00 84.44 434 ASP A C 1
ATOM 3249 O O . ASP A 1 434 ? -38.065 -1.755 37.898 1.00 84.44 434 ASP A O 1
ATOM 3253 N N . ILE A 1 435 ? -36.803 -2.656 39.522 1.00 82.38 435 ILE A N 1
ATOM 3254 C CA . ILE A 1 435 ? -37.243 -4.044 39.303 1.00 82.38 435 ILE A CA 1
ATOM 3255 C C . ILE A 1 435 ? -38.505 -4.373 40.089 1.00 82.38 435 ILE A C 1
ATOM 3257 O O . ILE A 1 435 ? -39.394 -5.067 39.599 1.00 82.38 435 ILE A O 1
ATOM 3261 N N . LYS A 1 436 ? -38.599 -3.862 41.315 1.00 81.62 436 LYS A N 1
ATOM 3262 C CA . LYS A 1 436 ? -39.735 -4.059 42.203 1.00 81.62 436 LYS A CA 1
ATOM 3263 C C . LYS A 1 436 ? -40.074 -2.738 42.899 1.00 81.62 436 LYS A C 1
ATOM 3265 O O . LYS A 1 436 ? -39.361 -2.328 43.824 1.00 81.62 436 LYS A O 1
ATOM 3270 N N . PRO A 1 437 ? -41.179 -2.078 42.512 1.00 77.31 437 PRO A N 1
ATOM 3271 C CA . PRO A 1 437 ? -41.654 -0.885 43.198 1.00 77.31 437 PRO A CA 1
ATOM 3272 C C . PRO A 1 437 ? -41.801 -1.135 44.707 1.00 77.31 437 PRO A C 1
ATOM 3274 O O . PRO A 1 437 ? -42.240 -2.204 45.125 1.00 77.31 437 PRO A O 1
ATOM 3277 N N . ASN A 1 438 ? -41.440 -0.147 45.530 1.00 81.56 438 ASN A N 1
ATOM 3278 C CA . ASN A 1 438 ? -41.434 -0.234 47.002 1.00 81.56 438 ASN A CA 1
ATOM 3279 C C . ASN A 1 438 ? -40.459 -1.269 47.592 1.00 81.56 438 ASN A C 1
ATOM 3281 O O . ASN A 1 438 ? -40.686 -1.788 48.687 1.00 81.56 438 ASN A O 1
ATOM 3285 N N . SER A 1 439 ? -39.358 -1.548 46.894 1.00 83.31 439 SER A N 1
ATOM 3286 C CA . SER A 1 439 ? -38.243 -2.317 47.441 1.00 83.31 439 SER A CA 1
ATOM 3287 C C . SER A 1 439 ? -36.984 -1.466 47.619 1.00 83.31 439 SER A C 1
ATOM 3289 O O . SER A 1 439 ? -36.776 -0.456 46.942 1.00 83.31 439 SER A O 1
ATOM 3291 N N . GLN A 1 440 ? -36.153 -1.875 48.570 1.00 81.88 440 GLN A N 1
ATOM 3292 C CA . GLN A 1 440 ? -34.862 -1.287 48.893 1.00 81.88 440 GLN A CA 1
ATOM 3293 C C . GLN A 1 440 ? -33.773 -2.359 48.853 1.00 81.88 440 GLN A C 1
ATOM 3295 O O . GLN A 1 440 ? -34.044 -3.559 48.808 1.00 81.88 440 GLN A O 1
ATOM 3300 N N . ARG A 1 441 ? -32.517 -1.918 48.853 1.00 81.44 441 ARG A N 1
ATOM 3301 C CA . ARG A 1 441 ? -31.365 -2.816 48.873 1.00 81.44 441 ARG A CA 1
ATOM 3302 C C . ARG A 1 441 ? -31.129 -3.353 50.289 1.00 81.44 441 ARG A C 1
ATOM 3304 O O . ARG A 1 441 ? -30.876 -2.573 51.204 1.00 81.44 441 ARG A O 1
ATOM 3311 N N . ALA A 1 442 ? -31.132 -4.674 50.435 1.00 77.06 442 ALA A N 1
ATOM 3312 C CA . ALA A 1 442 ? -30.757 -5.377 51.659 1.00 77.06 442 ALA A CA 1
ATOM 3313 C C . ALA A 1 442 ? -29.223 -5.465 51.824 1.00 77.06 442 ALA A C 1
ATOM 3315 O O . ALA A 1 442 ? -28.462 -5.252 50.874 1.00 77.06 442 ALA A O 1
ATOM 3316 N N . ARG A 1 443 ? -28.747 -5.875 53.013 1.00 66.38 443 ARG A N 1
ATOM 3317 C CA . ARG A 1 443 ? -27.309 -6.020 53.370 1.00 66.38 443 ARG A CA 1
ATOM 3318 C C . ARG A 1 443 ? -26.497 -7.056 52.557 1.00 66.38 443 ARG A C 1
ATOM 3320 O O . ARG A 1 443 ? -25.341 -7.290 52.881 1.00 66.38 443 ARG A O 1
ATOM 3327 N N . GLY A 1 444 ? -27.050 -7.629 51.490 1.00 64.06 444 GLY A N 1
ATOM 3328 C CA . GLY A 1 444 ? -26.365 -8.549 50.570 1.00 64.06 444 GLY A CA 1
ATOM 3329 C C . GLY A 1 444 ? -26.601 -8.246 49.087 1.00 64.06 444 GLY A C 1
ATOM 3330 O O . GLY A 1 444 ? -26.430 -9.129 48.259 1.00 64.06 444 GLY A O 1
ATOM 3331 N N . GLY A 1 445 ? -27.076 -7.043 48.741 1.00 67.50 445 GLY A N 1
ATOM 3332 C CA . GLY A 1 445 ? -27.322 -6.652 47.341 1.00 67.50 445 GLY A CA 1
ATOM 3333 C C . GLY A 1 445 ? -28.652 -7.146 46.749 1.00 67.50 445 GLY A C 1
ATOM 3334 O O . GLY A 1 445 ? -29.034 -6.709 45.663 1.00 67.50 445 GLY A O 1
ATOM 3335 N N . HIS A 1 446 ? -29.390 -7.993 47.473 1.00 72.69 446 HIS A N 1
ATOM 3336 C CA . HIS A 1 446 ? -30.758 -8.401 47.139 1.00 72.69 446 HIS A CA 1
ATOM 3337 C C . HIS A 1 446 ? -31.783 -7.292 47.411 1.00 72.69 446 HIS A C 1
ATOM 3339 O O . HIS A 1 446 ? -31.525 -6.360 48.175 1.00 72.69 446 HIS A O 1
ATOM 3345 N N . CYS A 1 447 ? -32.960 -7.417 46.798 1.00 81.75 447 CYS A N 1
ATOM 3346 C CA . CYS A 1 447 ? -34.070 -6.500 47.019 1.00 81.75 447 CYS A CA 1
ATOM 3347 C C . CYS A 1 447 ? -34.994 -7.019 48.110 1.00 81.75 447 CYS A C 1
ATOM 3349 O O . CYS A 1 447 ? -35.501 -8.132 48.016 1.00 81.75 447 CYS A O 1
ATOM 3351 N N . GLU A 1 448 ? -35.241 -6.190 49.115 1.00 83.12 448 GLU A N 1
ATOM 3352 C CA . GLU A 1 448 ? -36.228 -6.431 50.163 1.00 83.12 448 GLU A CA 1
ATOM 3353 C C . GLU A 1 448 ? -37.339 -5.387 50.064 1.00 83.12 448 GLU A C 1
ATOM 3355 O O . GLU A 1 448 ? -37.105 -4.260 49.627 1.00 83.12 448 GLU A O 1
ATOM 3360 N N . CYS A 1 449 ? -38.563 -5.735 50.450 1.00 80.19 449 CYS A N 1
ATOM 3361 C CA . CYS A 1 449 ? -39.619 -4.733 50.528 1.00 80.19 449 CYS A CA 1
ATOM 3362 C C . CYS A 1 449 ? -39.297 -3.703 51.615 1.00 80.19 449 CYS A C 1
ATOM 3364 O O . CYS A 1 449 ? -38.794 -4.044 52.686 1.00 80.19 449 CYS A O 1
ATOM 3366 N N . VAL A 1 450 ? -39.634 -2.440 51.358 1.00 80.38 450 VAL A N 1
ATOM 3367 C CA . VAL A 1 450 ? -39.576 -1.399 52.387 1.00 80.38 450 VAL A CA 1
ATOM 3368 C C . VAL A 1 450 ? -40.564 -1.763 53.510 1.00 80.38 450 VAL A C 1
ATOM 3370 O O . VAL A 1 450 ? -41.677 -2.209 53.208 1.00 80.38 450 VAL A O 1
ATOM 3373 N N . PRO A 1 451 ? -40.212 -1.572 54.798 1.00 70.19 451 PRO A N 1
ATOM 3374 C CA . PRO A 1 451 ? -41.127 -1.822 55.911 1.00 70.19 451 PRO A CA 1
ATOM 3375 C C . PRO A 1 451 ? -42.499 -1.163 55.694 1.00 70.19 451 PRO A C 1
ATOM 3377 O O . PRO A 1 451 ? -42.582 0.024 55.386 1.00 70.19 451 PRO A O 1
ATOM 3380 N N . GLY A 1 452 ? -43.575 -1.941 55.843 1.00 64.62 452 GLY A N 1
ATOM 3381 C CA . GLY A 1 452 ? -44.953 -1.510 55.560 1.00 64.62 452 GLY A CA 1
ATOM 3382 C C . GLY A 1 452 ? -45.502 -1.959 54.199 1.00 64.62 452 GLY A C 1
ATOM 3383 O O . GLY A 1 452 ? -46.706 -1.859 53.977 1.00 64.62 452 GLY A O 1
ATOM 3384 N N . TYR A 1 453 ? -44.659 -2.520 53.330 1.00 60.59 453 TYR A N 1
ATOM 3385 C CA . TYR A 1 453 ? -45.062 -3.182 52.091 1.00 60.59 453 TYR A CA 1
ATOM 3386 C C . TYR A 1 453 ? -44.716 -4.672 52.190 1.00 60.59 453 TYR A C 1
ATOM 3388 O O . TYR A 1 453 ? -43.555 -5.029 52.366 1.00 60.59 453 TYR A O 1
ATOM 3396 N N . THR A 1 454 ? -45.705 -5.562 52.107 1.00 56.69 454 THR A N 1
ATOM 3397 C CA . THR A 1 454 ? -45.457 -7.006 51.988 1.00 56.69 454 THR A CA 1
ATOM 3398 C C . THR A 1 454 ? -45.427 -7.408 50.521 1.00 56.69 454 THR A C 1
ATOM 3400 O O . THR A 1 454 ? -46.113 -6.830 49.679 1.00 56.69 454 THR A O 1
ATOM 3403 N N . GLU A 1 455 ? -44.580 -8.384 50.205 1.00 50.75 455 GLU A N 1
ATOM 3404 C CA . GLU A 1 455 ? -44.593 -9.072 48.919 1.00 50.75 455 GLU A CA 1
ATOM 3405 C C . GLU A 1 455 ? -45.951 -9.780 48.784 1.00 50.75 455 GLU A C 1
ATOM 3407 O O . GLU A 1 455 ? -46.255 -10.689 49.546 1.00 50.75 455 GLU A O 1
ATOM 3412 N N . ASP A 1 456 ? -46.811 -9.235 47.923 1.00 43.06 456 ASP A N 1
ATOM 3413 C CA . ASP A 1 456 ? -48.111 -9.766 47.501 1.00 43.06 456 ASP A CA 1
ATOM 3414 C C . ASP A 1 456 ? -48.920 -10.549 48.559 1.00 43.06 456 ASP A C 1
ATOM 3416 O O . ASP A 1 456 ? -49.198 -11.739 48.437 1.00 43.06 456 ASP A O 1
ATOM 3420 N N . ALA A 1 457 ? -49.408 -9.846 49.583 1.00 38.72 457 ALA A N 1
ATOM 3421 C CA . ALA A 1 457 ? -50.541 -10.320 50.376 1.00 38.72 457 ALA A CA 1
ATOM 3422 C C . ALA A 1 457 ? -51.860 -9.813 49.767 1.00 38.72 457 ALA A C 1
ATOM 3424 O O . ALA A 1 457 ? -52.595 -9.051 50.397 1.00 38.72 457 ALA A O 1
ATOM 3425 N N . ARG A 1 458 ? -52.179 -10.203 48.526 1.00 38.00 458 ARG A N 1
ATOM 3426 C CA . ARG A 1 458 ? -53.573 -10.140 48.060 1.00 38.00 458 ARG A CA 1
ATOM 3427 C C . ARG A 1 458 ? -54.252 -11.465 48.407 1.00 38.00 458 ARG A C 1
ATOM 3429 O O . ARG A 1 458 ? -53.769 -12.510 47.974 1.00 38.00 458 ARG A O 1
ATOM 3436 N N . PRO A 1 459 ? -55.363 -11.459 49.171 1.00 38.53 459 PRO A N 1
ATOM 3437 C CA . PRO A 1 459 ? -56.149 -12.664 49.375 1.00 38.53 459 PRO A CA 1
ATOM 3438 C C . PRO A 1 459 ? -56.582 -13.203 48.010 1.00 38.53 459 PRO A C 1
ATOM 3440 O O . PRO A 1 459 ? -56.919 -12.433 47.108 1.00 38.53 459 PRO A O 1
ATOM 3443 N N . THR A 1 460 ? -56.604 -14.523 47.884 1.00 43.75 460 THR A N 1
ATOM 3444 C CA . THR A 1 460 ? -56.908 -15.350 46.701 1.00 43.75 460 THR A CA 1
ATOM 3445 C C . THR A 1 460 ? -58.225 -15.050 45.960 1.00 43.75 460 THR A C 1
ATOM 3447 O O . THR A 1 460 ? -58.558 -15.741 45.005 1.00 43.75 460 THR A O 1
ATOM 3450 N N . ALA A 1 461 ? -58.970 -14.008 46.325 1.00 45.44 461 ALA A N 1
ATOM 3451 C CA . ALA A 1 461 ? -60.220 -13.619 45.679 1.00 45.44 461 ALA A CA 1
ATOM 3452 C C . ALA A 1 461 ? -60.049 -12.704 44.446 1.00 45.44 461 ALA A C 1
ATOM 3454 O O . ALA A 1 461 ? -61.027 -12.464 43.744 1.00 45.44 461 ALA A O 1
ATOM 3455 N N . ALA A 1 462 ? -58.843 -12.198 44.153 1.00 41.09 462 ALA A N 1
ATOM 3456 C CA . ALA A 1 462 ? -58.610 -11.319 43.000 1.00 41.09 462 ALA A CA 1
ATOM 3457 C C . ALA A 1 462 ? -57.279 -11.607 42.275 1.00 41.09 462 ALA A C 1
ATOM 3459 O O . ALA A 1 462 ? -56.403 -10.749 42.201 1.00 41.09 462 ALA A O 1
ATOM 3460 N N . GLY A 1 463 ? -57.131 -12.824 41.740 1.00 44.09 463 GLY A N 1
ATOM 3461 C CA . GLY A 1 463 ? -56.257 -13.100 40.587 1.00 44.09 463 GLY A CA 1
ATOM 3462 C C . GLY A 1 463 ? -54.742 -12.897 40.746 1.00 44.09 463 GLY A C 1
ATOM 3463 O O . GLY A 1 463 ? -54.099 -12.515 39.774 1.00 44.09 463 GLY A O 1
ATOM 3464 N N . GLY A 1 464 ? -54.160 -13.139 41.925 1.00 37.62 464 GLY A N 1
ATOM 3465 C CA . GLY A 1 464 ? -52.698 -13.163 42.113 1.00 37.62 464 GLY A CA 1
ATOM 3466 C C . GLY A 1 464 ? -52.074 -14.530 41.788 1.00 37.62 464 GLY A C 1
ATOM 3467 O O . GLY A 1 464 ? -52.678 -15.564 42.065 1.00 37.62 464 GLY A O 1
ATOM 3468 N N . THR A 1 465 ? -50.856 -14.549 41.233 1.00 38.44 465 THR A N 1
ATOM 3469 C CA . THR A 1 465 ? -50.109 -15.761 40.819 1.00 38.44 465 THR A CA 1
ATOM 3470 C C . THR A 1 465 ? -49.155 -16.301 41.901 1.00 38.44 465 THR A C 1
ATOM 3472 O O . THR A 1 465 ? -48.104 -16.851 41.580 1.00 38.44 465 THR A O 1
ATOM 3475 N N . GLY A 1 466 ? -49.470 -16.108 43.185 1.00 37.59 466 GLY A N 1
ATOM 3476 C CA . GLY A 1 466 ? -48.573 -16.433 44.301 1.00 37.59 466 GLY A CA 1
ATOM 3477 C C . GLY A 1 466 ? -48.246 -17.927 44.412 1.00 37.59 466 GLY A C 1
ATOM 3478 O O . GLY A 1 466 ? -49.139 -18.754 44.590 1.00 37.59 466 GLY A O 1
ATOM 3479 N N . TYR A 1 467 ? -46.954 -18.252 44.342 1.00 34.31 467 TYR A N 1
ATOM 3480 C CA . TYR A 1 467 ? -46.398 -19.571 44.636 1.00 34.31 467 TYR A CA 1
ATOM 3481 C C . TYR A 1 467 ? -45.989 -19.600 46.113 1.00 34.31 467 TYR A C 1
ATOM 3483 O O . TYR A 1 467 ? -45.129 -18.832 46.538 1.00 34.31 467 TYR A O 1
ATOM 3491 N N . THR A 1 468 ? -46.609 -20.468 46.907 1.00 37.38 468 THR A N 1
ATOM 3492 C CA . THR A 1 468 ? -46.169 -20.779 48.271 1.00 37.38 468 THR A CA 1
ATOM 3493 C C . THR A 1 468 ? -45.367 -22.076 48.240 1.00 37.38 468 THR A C 1
ATOM 3495 O O . THR A 1 468 ? -45.934 -23.131 47.954 1.00 37.38 468 THR A O 1
ATOM 3498 N N . GLU A 1 469 ? -44.073 -22.030 48.563 1.00 33.34 469 GLU A N 1
ATOM 3499 C CA . GLU A 1 469 ? -43.335 -23.237 48.938 1.00 33.34 469 GLU A CA 1
ATOM 3500 C C . GLU A 1 469 ? -43.820 -23.723 50.309 1.00 33.34 469 GLU A C 1
ATOM 3502 O O . GLU A 1 469 ? -43.646 -23.071 51.339 1.00 33.34 469 GLU A O 1
ATOM 3507 N N . SER A 1 470 ? -44.457 -24.890 50.323 1.00 32.97 470 SER A N 1
ATOM 3508 C CA . SER A 1 470 ? -44.784 -25.621 51.538 1.00 32.97 470 SER A CA 1
ATOM 3509 C C . SER A 1 470 ? -43.514 -26.240 52.128 1.00 32.97 470 SER A C 1
ATOM 3511 O O . SER A 1 470 ? -43.117 -27.337 51.735 1.00 32.97 470 SER A O 1
ATOM 3513 N N . PHE A 1 471 ? -42.895 -25.581 53.105 1.00 32.31 471 PHE A N 1
ATOM 3514 C CA . PHE A 1 471 ? -41.956 -26.253 54.002 1.00 32.31 471 PHE A CA 1
ATOM 3515 C C . PHE A 1 471 ? -42.747 -27.091 55.017 1.00 32.31 471 PHE A C 1
ATOM 3517 O O . PHE A 1 471 ? -43.201 -26.590 56.044 1.00 32.31 471 PHE A O 1
ATOM 3524 N N . GLN A 1 472 ? -42.919 -28.385 54.732 1.00 32.16 472 GLN A N 1
ATOM 3525 C CA . GLN A 1 472 ? -43.212 -29.370 55.772 1.00 32.16 472 GLN A CA 1
ATOM 3526 C C . GLN A 1 472 ? -41.937 -29.585 56.595 1.00 32.16 472 GLN A C 1
ATOM 3528 O O . GLN A 1 472 ? -41.014 -30.260 56.146 1.00 32.16 472 GLN A O 1
ATOM 3533 N N . SER A 1 473 ? -41.883 -29.032 57.809 1.00 32.50 473 SER A N 1
ATOM 3534 C CA . SER A 1 473 ? -40.982 -29.546 58.838 1.00 32.50 473 SER A CA 1
ATOM 3535 C C . SER A 1 473 ? -41.716 -30.638 59.618 1.00 32.50 473 SER A C 1
ATOM 3537 O O . SER A 1 473 ? -42.650 -30.395 60.378 1.00 32.50 473 SER A O 1
ATOM 3539 N N . THR A 1 474 ? -41.323 -31.888 59.400 1.00 31.45 474 THR A N 1
ATOM 3540 C CA . THR A 1 474 ? -41.640 -32.977 60.323 1.00 31.45 474 THR A CA 1
ATOM 3541 C C . THR A 1 474 ? -40.606 -32.960 61.441 1.00 31.45 474 THR A C 1
ATOM 3543 O O . THR A 1 474 ? -39.482 -33.420 61.248 1.00 31.45 474 THR A O 1
ATOM 3546 N N . SER A 1 475 ? -40.977 -32.443 62.613 1.00 30.48 475 SER A N 1
ATOM 3547 C CA . SER A 1 475 ? -40.333 -32.820 63.870 1.00 30.48 475 SER A CA 1
ATOM 3548 C C . SER A 1 475 ? -41.182 -33.897 64.548 1.00 30.48 475 SER A C 1
ATOM 3550 O O . SER A 1 475 ? -42.246 -33.644 65.107 1.00 30.48 475 SER A O 1
ATOM 3552 N N . THR A 1 476 ? -40.719 -35.140 64.466 1.00 32.81 476 THR A N 1
ATOM 3553 C CA . THR A 1 476 ? -41.185 -36.233 65.321 1.00 32.81 476 THR A CA 1
ATOM 3554 C C . THR A 1 476 ? -40.334 -36.258 66.584 1.00 32.81 476 THR A C 1
ATOM 3556 O O . THR A 1 476 ? -39.126 -36.456 66.495 1.00 32.81 476 THR A O 1
ATOM 3559 N N . ASN A 1 477 ? -40.975 -36.098 67.741 1.00 30.00 477 ASN A N 1
ATOM 3560 C CA . ASN A 1 477 ? -40.486 -36.587 69.028 1.00 30.00 477 ASN A CA 1
ATOM 3561 C C . ASN A 1 477 ? -41.579 -37.478 69.632 1.00 30.00 477 ASN A C 1
ATOM 3563 O O . ASN A 1 477 ? -42.618 -36.967 70.049 1.00 30.00 477 ASN A O 1
ATOM 3567 N N . PHE A 1 478 ? -41.319 -38.785 69.647 1.00 34.25 478 PHE A N 1
ATOM 3568 C CA . PHE A 1 478 ? -41.534 -39.693 70.773 1.00 34.25 478 PHE A CA 1
ATOM 3569 C C . PHE A 1 478 ? -40.449 -40.763 70.727 1.00 34.25 478 PHE A C 1
ATOM 3571 O O . PHE A 1 478 ? -40.169 -41.245 69.604 1.00 34.25 478 PHE A O 1
#

Sequence (478 aa):
MDGGDNFIGALDVDQLGTAVRRDLVTTVEGKSSTQVKKYTSTPGGAPVIDEGPWLSDVSVSARRTALGEGVIDDLQLSSPTLGNYAVTISSPALASVSFDISITAGQPSSLDACGCPTCFRRADDGICVDTLPYRSDVQMPLRFALVVMRDAGGALVNTTLVDTAIRNVTAELIYGKNDATGQEVRYTPNATLLSEASQVRLIAEGGMVAWCRNGTAENPIPQFCLLSDTGVDGPRVFALEGRSSGQSSERLQPGHVGTGSENDGEDFYGIQTEPLWSGGASGLYLKSPYTGTYIYQFSSRCLVGKCEHALYSELYIDQLEITVVPGPLHRLTFLVAPPSAFENDFVIDPSVQLLLLDVADNVCSDLDTVASMNISPDVHRIYGQTTPVTGGIASFGKLRIVGDRGISYTLRFDIIATGLSIVHFPYQINSCKDIKPNSQRARGGHCECVPGYTEDARPTAAGGTGYTESFQSTSTNF

Secondary structure (DSSP, 8-state):
--SS---GGGT-B-TTSPBPP-EEEEEEEEE-SS---EEEE-TTSSEEEE------EEE---EE-BTTB------EEESPPSEEEEEEEE-TTS--EEEEEEE---S--EEE---STTEEE-TTT--EEE-SPEEP-SEEE-SEEEEEEE-TTS-B--TT-TT---EEEEEEEEEEEETTT--EEE-BTTB--B-TT---EEEESSSEEEEEPPP-SSSPPPGGGS-S-TTS-S----S--SSSS----SS-------SS---SSSSTT---SS--EES--B--EEESPPSEEEEEEEEEE--TTTSTT-S-SEEEEEEEEEEEE--S--EEEEEEPPPSEE-TTSB-SSPEEEEEE-TTS-B------EEEEEEES--SEEES-EEEEETTEEEETT-EEE--TT-EEEEEEEETTT--EEEEEEEEE--HHHHSTTEEE-TTS-EEEPTT--S----TTS----------------

Foldseek 3Di:
DLVPPDQQLVPQADPVGHGNKWKKDKDKDFDDPDQDWAFCQDPLGGTDTDRDDDDFPWDWPTWIDGSSDTDTPPTDGHLDDFGKMWIWIDTPSHDIDIDIDGDDFDAFFAKDFQLDLQWDQDPPHRAIERNDAWAFDQKTFDQKTKMFTGGPSNAGQALPDPQHWKWKKFKDWQWWAFPVPRDIDGADPVRAQWDPLAPGIKIAPGGMAMQHAQADPVGQDQLLLDDPDPDDDPPSDPPDDPPDDDDDDDDDDDDDPDPDDDDDRPPRRVDDSYGRMDDNSHTTIGGLDHFTKIKMKMWIAADPPRTPNHPDRIHSIHMYMHGYDHHPFDDKDWPPDFDLEDAAFDFGPPWTKIATAGPSRYGPAPDFWKKAKDKPPDAPDWDQRMATQHRRMGTSRRTHTHHAAPDFMKIWMAIVVPRDIDIDPGYGHHHLCRVPNQWHQDPPRDTDHDPPDDDDPDPPPPDDPDDDDDPDDDDDDD